Protein AF-A0A3M7NEJ7-F1 (afdb_monomer)

Sequence (719 aa):
MFTFKNAIIFSGIALLSKVSAHGIVTGIVAGGEFYEGYQPYFGSLEDPPVVAGWSIPDDTNWGYVSDYTSPDIICHTGATPADTYVNVTAGDTVELQWSDWPEGHKGPMIDYLARCSNDDCTTVDKTTLLFNKIDEKGLIDGSVEPGTWAADEMRLNNNSWTTTIPSSIAPGKYVLRHETIALHQALNIDGAQNYPQCINLEISGSGTDSLSSGTLGTSLYHNTDPGLFINIYETLTNYTIPGPALYSGASDNTQPSVSASSSSQATTASASQTSSTSGETTASGSSYTWPAWPSSSESTVAPTSQESTAPASSGVFPSYANSTVVVSATRPAGIGPKPTRSSGTHPYYHYSQSTEVAVPTSPLIEIAASSAPTSVSTDQSTSPVPVSFTSTVTGRIGKPTDPTELAQLVDNACYYQKQARSLIRHGGNWRLLGIQNSLYHRTIAMLFSKRSTRTRVSTEGAIVAMGGYPLFLGSSDIQLGVNESLYDTSKVISSMVAGIVARVGPHKDIADLAKDSDVPVINALCDTYHPMQIVADFATLSQTLGRRASQLHGLKIAWVGDANNVLFDMCIGARKLGIHISVATPVGYEIPQAIRDEISAAPGDGTLRETNEPLEAVKSADVIVTDTWVSMGQEDETQKRLKAFAGYQVTEEMAKRGGANQDWKFMHCLPRHKEEVADDVFYGERSLVFPEAENRLWSAMSVLDAFVANAGVIDDAKQ

Mean predicted aligned error: 19.68 Å

Radius of gyration: 33.69 Å; Cα contacts (8 Å, |Δi|>4): 1307; chains: 1; bounding box: 85×101×94 Å

Nearest PDB structures (foldseek):
  4a8p-assembly1_B  TM=9.237E-01  e=1.606E-27  Enterococcus faecalis
  3txx-assembly3_I  TM=9.174E-01  e=1.379E-26  Enterococcus faecalis
  3txx-assembly3_H  TM=9.104E-01  e=1.955E-26  Enterococcus faecalis
  3txx-assembly2_E  TM=8.800E-01  e=6.480E-27  Enterococcus faecalis
  1dxh-assembly1_A  TM=8.462E-01  e=1.330E-25  Pseudomonas aeruginosa

pLDDT: mean 76.72, std 28.03, range [20.98, 98.94]

Secondary structure (DSSP, 8-state):
--PPP----------------S--EEEEEETTEEEEPPPTTGGG-SS----SBPB-TT-SS---B--TTSTHHHHSTT-B--SS-EEEETT-EEEEEESPPPTT----EEEEEEEPGGG-STT--GGG-EEEEEEEE-EEE-SSTT-EEHHHHHHHTTTEEEEE--TTBPSEEEEEEEEEEE-TTTTSTT--EE--EEEEEEEESS--B---S-EEGGGS--TTSTTTS--TTS--S-----SSPBPTTPPP--PPP-----------------------------PPPPPP-----------------------------------------------------PPP------------------------------------------S-SS--SSS---HHHHHHHHHHHHHHHHHHHHHHHTT--S--TTTTTTTTT-EEEEEESS--HHHHHHHHHHHHHTT-EEEEEETTT--BTTTB-HHHHHHHHHTT-SEEEEE-SSHHHHHHHHHH-SS-EEEEE-SS--HHHHHHHHHHHHHHHT--GGG-TT-EEEEES---HHHHHHHHHHHHHT-EEEEE--TT-SPPHHHHHHHHHSSSS--EEEES-HHHHSTT-SEEE---SS-TT-GGGHHHHHHHTTT--B-HHHHHHHT--TT-EEE--S---SSSB-HHHHSSTTB-HHHHHHHHHHHHHHHHIIIIISTT-------

Foldseek 3Di:
DDDDDDDDDDPDPPPPPQPADFKDQQWKAWPNDIFGAEDQCQLVDPDRDQGQWWHQPPPPRNFFDLPLQDLCLQAHHPTAGGPDADEHEAFIKMKTAMDDGAPQQAWKKWKWKWAAPPLDRNHGDLQPTFIATQDIWFFPFLQAFLGDTPCNVCVLLVVMDMFHRQNQEDFGKIKMWIWTWGCLQLCDQSGITIHIIIGIHGYDHDHDDHCPHHHGSSQQFDSPFQQRNDDSGHRDPDHDHGGDDHDPRHDPDDTDDDDDPDDDDDDDDDDDDDDDDDDDDDDDDDDDDDDDDDDDDDDDDDDDDDDDDDDDDDDDDDDDDDDDDDDDDDDDDDDDDDDDDDDDDDDDDDDDDDDDDDDDDDDDDDDDDDDDDDDDDDDDDDDPDDDDDDDDQQAQAPADDALVLLLLLLQQLLVLVVQQVVQVVVVHHLQRPPQQQLCAAFEEEEEEADDDPLLCCLQCLLQVSSNHHYHYAYVVRDCDVNPDDLLRVLDVVLVPGLYYEYEEEDPVSQSSSSRNHPHYYYDCDYFAAHQLLLSLVLSLVCVVVVHRLLVCAPAEEFEQAAQTRVVLNNLLSCQSSNYEAEYADFVVRDHDPVSVVSSVPRDHNYYYHYDNDSLQRQAQHQEYEYEDNQDRVRVSCVVVSLVRSVPREDDPVSNVNSHYDPLHAYEYADDDDCSRYHPCRCVHPRYCHVSSSNSSNSSSNSVCCCCRSVVNNSDRSDD

Structure (mmCIF, N/CA/C/O backbone):
data_AF-A0A3M7NEJ7-F1
#
_entry.id   AF-A0A3M7NEJ7-F1
#
loop_
_atom_site.group_PDB
_atom_site.id
_atom_site.type_symbol
_atom_site.label_atom_id
_atom_site.label_alt_id
_atom_site.label_comp_id
_atom_site.label_asym_id
_atom_site.label_entity_id
_atom_site.label_seq_id
_atom_site.pdbx_PDB_ins_code
_atom_site.Cartn_x
_atom_site.Cartn_y
_atom_site.Cartn_z
_atom_site.occupancy
_atom_site.B_iso_or_equiv
_atom_site.auth_seq_id
_atom_site.auth_comp_id
_atom_site.auth_asym_id
_atom_site.auth_atom_id
_atom_site.pdbx_PDB_model_num
ATOM 1 N N . MET A 1 1 ? -31.867 47.074 3.246 1.00 31.22 1 MET A N 1
ATOM 2 C CA . MET A 1 1 ? -32.641 46.466 2.143 1.00 31.22 1 MET A CA 1
ATOM 3 C C . MET A 1 1 ? -31.645 46.123 1.044 1.00 31.22 1 MET A C 1
ATOM 5 O O . MET A 1 1 ? -30.933 47.021 0.635 1.00 31.22 1 MET A O 1
ATOM 9 N N . PHE A 1 2 ? -31.554 44.839 0.685 1.00 28.77 2 PHE A N 1
ATOM 10 C CA . PHE A 1 2 ? -30.692 44.206 -0.335 1.00 28.77 2 PHE A CA 1
ATOM 11 C C . PHE A 1 2 ? -29.168 44.451 -0.335 1.00 28.77 2 PHE A C 1
ATOM 13 O O . PHE A 1 2 ? -28.656 45.499 -0.712 1.00 28.77 2 PHE A O 1
ATOM 20 N N . THR A 1 3 ? -28.459 43.375 0.014 1.00 26.86 3 THR A N 1
ATOM 21 C CA . THR A 1 3 ? -27.008 43.174 -0.090 1.00 26.86 3 THR A CA 1
ATOM 22 C C . THR A 1 3 ? -26.676 42.500 -1.427 1.00 26.86 3 THR A C 1
ATOM 24 O O . THR A 1 3 ? -27.372 41.562 -1.818 1.00 26.86 3 THR A O 1
ATOM 27 N N . PHE A 1 4 ? -25.604 42.915 -2.107 1.00 27.72 4 PHE A N 1
ATOM 28 C CA . PHE A 1 4 ? -25.097 42.205 -3.289 1.00 27.72 4 PHE A CA 1
ATOM 29 C C . PHE A 1 4 ? -24.387 40.900 -2.891 1.00 27.72 4 PHE A C 1
ATOM 31 O O . PHE A 1 4 ? -23.563 40.889 -1.977 1.00 27.72 4 PHE A O 1
ATOM 38 N N . LYS A 1 5 ? -24.686 39.804 -3.600 1.00 29.08 5 LYS A N 1
ATOM 39 C CA . LYS A 1 5 ? -23.936 38.541 -3.527 1.00 29.08 5 LYS A CA 1
ATOM 40 C C . LYS A 1 5 ? -22.876 38.518 -4.630 1.00 29.08 5 LYS A C 1
ATOM 42 O O . LYS A 1 5 ? -23.243 38.546 -5.800 1.00 29.08 5 LYS A O 1
ATOM 47 N N . ASN A 1 6 ? -21.607 38.356 -4.265 1.00 27.73 6 ASN A N 1
ATOM 48 C CA . ASN A 1 6 ? -20.582 37.875 -5.192 1.00 27.73 6 ASN A CA 1
ATOM 49 C C . ASN A 1 6 ? -20.463 36.357 -5.028 1.00 27.73 6 ASN A C 1
ATOM 51 O O . ASN A 1 6 ? -20.088 35.882 -3.958 1.00 27.73 6 ASN A O 1
ATOM 55 N N . ALA A 1 7 ? -20.795 35.603 -6.075 1.00 26.89 7 ALA A N 1
ATOM 56 C CA . ALA A 1 7 ? -20.534 34.171 -6.134 1.00 26.89 7 ALA A CA 1
ATOM 57 C C . ALA A 1 7 ? -19.144 33.948 -6.743 1.00 26.89 7 ALA A C 1
ATOM 59 O O . ALA A 1 7 ? -18.919 34.278 -7.906 1.00 26.89 7 ALA A O 1
ATOM 60 N N . ILE A 1 8 ? -18.217 33.400 -5.958 1.00 29.34 8 ILE A N 1
ATOM 61 C CA . ILE A 1 8 ? -16.930 32.917 -6.464 1.00 29.34 8 ILE A CA 1
ATOM 62 C C . ILE A 1 8 ? -17.149 31.481 -6.937 1.00 29.34 8 ILE A C 1
ATOM 64 O O . ILE A 1 8 ? -17.453 30.602 -6.132 1.00 29.34 8 ILE A O 1
ATOM 68 N N . ILE A 1 9 ? -17.013 31.252 -8.242 1.00 27.09 9 ILE A N 1
ATOM 69 C CA . ILE A 1 9 ? -17.051 29.912 -8.828 1.00 27.09 9 ILE A CA 1
ATOM 70 C C . ILE A 1 9 ? -15.662 29.295 -8.645 1.00 27.09 9 ILE A C 1
ATOM 72 O O . ILE A 1 9 ? -14.734 29.606 -9.390 1.00 27.09 9 ILE A O 1
ATOM 76 N N . PHE A 1 10 ? -15.515 28.423 -7.648 1.00 29.28 10 PHE A N 1
ATOM 77 C CA . PHE A 1 10 ? -14.367 27.523 -7.574 1.00 29.28 10 PHE A CA 1
ATOM 78 C C . PHE A 1 10 ? -14.564 26.395 -8.588 1.00 29.28 10 PHE A C 1
ATOM 80 O O . PHE A 1 10 ? -15.416 25.528 -8.402 1.00 29.28 10 PHE A O 1
ATOM 87 N N . SER A 1 11 ? -13.764 26.402 -9.655 1.00 29.06 11 SER A N 1
ATOM 88 C CA . SER A 1 11 ? -13.635 25.240 -10.537 1.00 29.06 11 SER A CA 1
ATOM 89 C C . SER A 1 11 ? -12.806 24.184 -9.812 1.00 29.06 11 SER A C 1
ATOM 91 O O . SER A 1 11 ? -11.578 24.244 -9.805 1.00 29.06 11 SER A O 1
ATOM 93 N N . GLY A 1 12 ? -13.483 23.259 -9.132 1.00 26.50 12 GLY A N 1
ATOM 94 C CA . GLY A 1 12 ? -12.835 22.136 -8.468 1.00 26.50 12 GLY A CA 1
ATOM 95 C C . GLY A 1 12 ? -12.287 21.153 -9.496 1.00 26.50 12 GLY A C 1
ATOM 96 O O . GLY A 1 12 ? -13.045 20.356 -10.042 1.00 26.50 12 GLY A O 1
ATOM 97 N N . ILE A 1 13 ? -10.975 21.188 -9.735 1.00 32.19 13 ILE A N 1
ATOM 98 C CA . ILE A 1 13 ? -10.275 20.085 -10.398 1.00 32.19 13 ILE A CA 1
ATOM 99 C C . ILE A 1 13 ? -10.263 18.924 -9.405 1.00 32.19 13 ILE A C 1
ATOM 101 O O . ILE A 1 13 ? -9.451 18.880 -8.480 1.00 32.19 13 ILE A O 1
ATOM 105 N N . ALA A 1 14 ? -11.207 18.004 -9.571 1.00 28.41 14 ALA A N 1
ATOM 106 C CA . ALA A 1 14 ? -11.183 16.738 -8.865 1.00 28.41 14 ALA A CA 1
ATOM 107 C C . ALA A 1 14 ? -10.008 15.913 -9.404 1.00 28.41 14 ALA A C 1
ATOM 109 O O . ALA A 1 14 ? -10.102 15.338 -10.489 1.00 28.41 14 ALA A O 1
ATOM 110 N N . LEU A 1 15 ? -8.912 15.828 -8.641 1.00 31.83 15 LEU A N 1
ATOM 111 C CA . LEU A 1 15 ? -7.963 14.732 -8.818 1.00 31.83 15 LEU A CA 1
ATOM 112 C C . LEU A 1 15 ? -8.676 13.438 -8.422 1.00 31.83 15 LEU A C 1
ATOM 114 O O . LEU A 1 15 ? -8.680 13.033 -7.260 1.00 31.83 15 LEU A O 1
ATOM 118 N N . LEU A 1 16 ? -9.306 12.808 -9.410 1.00 27.56 16 LEU A N 1
ATOM 119 C CA . LEU A 1 16 ? -9.776 11.440 -9.307 1.00 27.56 16 LEU A CA 1
ATOM 120 C C . LEU A 1 16 ? -8.554 10.552 -9.090 1.00 27.56 16 LEU A C 1
ATOM 122 O O . LEU A 1 16 ? -7.776 10.312 -10.012 1.00 27.56 16 LEU A O 1
ATOM 126 N N . SER A 1 17 ? -8.399 10.055 -7.866 1.00 26.72 17 SER A N 1
ATOM 127 C CA . SER A 1 17 ? -7.515 8.932 -7.575 1.00 26.72 17 SER A CA 1
ATOM 128 C C . SER A 1 17 ? -8.067 7.698 -8.292 1.00 26.72 17 SER A C 1
ATOM 130 O O . SER A 1 17 ? -8.816 6.921 -7.701 1.00 26.72 17 SER A O 1
ATOM 132 N N . LYS A 1 18 ? -7.750 7.538 -9.586 1.00 30.23 18 LYS A N 1
ATOM 133 C CA . LYS A 1 18 ? -7.963 6.270 -10.284 1.00 30.23 18 LYS A CA 1
ATOM 134 C C . LYS A 1 18 ? -7.149 5.220 -9.529 1.00 30.23 18 LYS A C 1
ATOM 136 O O . LYS A 1 18 ? -5.923 5.275 -9.524 1.00 30.23 18 LYS A O 1
ATOM 141 N N . VAL A 1 19 ? -7.838 4.302 -8.857 1.00 36.78 19 VAL A N 1
ATOM 142 C CA . VAL A 1 19 ? -7.230 3.044 -8.425 1.00 36.78 19 VAL A CA 1
ATOM 143 C C . VAL A 1 19 ? -6.858 2.326 -9.718 1.00 36.78 19 VAL A C 1
ATOM 145 O O . VAL A 1 19 ? -7.748 2.031 -10.513 1.00 36.78 19 VAL A O 1
ATOM 148 N N . SER A 1 20 ? -5.559 2.155 -9.968 1.00 40.47 20 SER A N 1
ATOM 149 C CA . SER A 1 20 ? -5.083 1.476 -11.174 1.00 40.47 20 SER A CA 1
ATOM 150 C C . SER A 1 20 ? -5.543 0.029 -11.112 1.00 40.47 20 SER A C 1
ATOM 152 O O . SER A 1 20 ? -5.193 -0.686 -10.173 1.00 40.47 20 SER A O 1
ATOM 154 N N . ALA A 1 21 ? -6.324 -0.399 -12.094 1.00 44.56 21 ALA A N 1
ATOM 155 C CA . ALA A 1 21 ? -6.340 -1.804 -12.445 1.00 44.56 21 ALA A CA 1
ATOM 156 C C . ALA A 1 21 ? -5.099 -2.011 -13.328 1.00 44.56 21 ALA A C 1
ATOM 158 O O . ALA A 1 21 ? -4.931 -1.274 -14.278 1.00 44.56 21 ALA A O 1
ATOM 159 N N . HIS A 1 22 ? -4.204 -2.941 -13.009 1.00 72.19 22 HIS A N 1
ATOM 160 C CA . HIS A 1 22 ? -3.145 -3.389 -13.936 1.00 72.19 22 HIS A CA 1
ATOM 161 C C . HIS A 1 22 ? -2.183 -2.313 -14.496 1.00 72.19 22 HIS A C 1
ATOM 163 O O . HIS A 1 22 ? -2.160 -1.162 -14.047 1.00 72.19 22 HIS A O 1
ATOM 169 N N . GLY A 1 23 ? -1.307 -2.738 -15.416 1.00 79.62 23 GLY A N 1
ATOM 170 C CA . GLY A 1 23 ? -0.171 -1.948 -15.881 1.00 79.62 23 GLY A CA 1
ATOM 171 C C . GLY A 1 23 ? 0.040 -1.923 -17.394 1.00 79.62 23 GLY A C 1
ATOM 172 O O . GLY A 1 23 ? -0.496 -2.745 -18.131 1.00 79.62 23 GLY A O 1
ATOM 173 N N . ILE A 1 24 ? 0.850 -0.954 -17.823 1.00 90.12 24 ILE A N 1
ATOM 174 C CA . ILE A 1 24 ? 1.227 -0.661 -19.214 1.00 90.12 24 ILE A CA 1
ATOM 175 C C . ILE A 1 24 ? 2.738 -0.417 -19.310 1.00 90.12 24 ILE A C 1
ATOM 177 O O . ILE A 1 24 ? 3.378 -0.113 -18.301 1.00 90.12 24 ILE A O 1
ATOM 181 N N . VAL A 1 25 ? 3.295 -0.435 -20.524 1.00 93.94 25 VAL A N 1
ATOM 182 C CA . VAL A 1 25 ? 4.662 0.047 -20.782 1.00 93.94 25 VAL A CA 1
ATOM 183 C C . VAL A 1 25 ? 4.668 1.578 -20.774 1.00 93.94 25 VAL A C 1
ATOM 185 O O . VAL 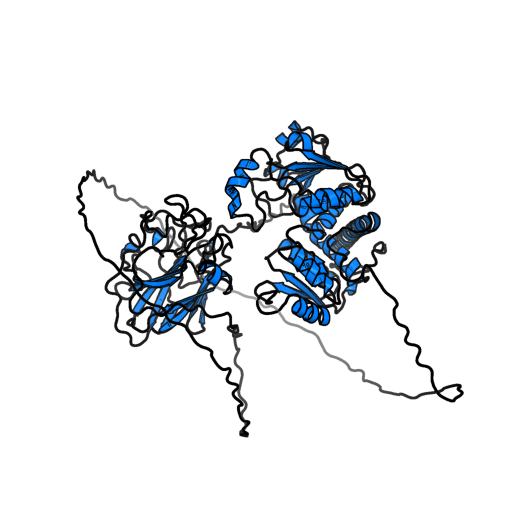A 1 25 ? 4.119 2.230 -21.659 1.00 93.94 25 VAL A O 1
ATOM 188 N N . THR A 1 26 ? 5.300 2.155 -19.756 1.00 91.00 26 THR A N 1
ATOM 189 C CA . THR A 1 26 ? 5.383 3.606 -19.526 1.00 91.00 26 THR A CA 1
ATOM 190 C C . THR A 1 26 ? 6.618 4.265 -20.133 1.00 91.00 26 THR A C 1
ATOM 192 O O . THR A 1 26 ? 6.599 5.469 -20.393 1.00 91.00 26 THR A O 1
ATOM 195 N N . GLY A 1 27 ? 7.670 3.492 -20.398 1.00 91.38 27 GLY A N 1
ATOM 196 C CA . GLY A 1 27 ? 8.913 3.970 -20.991 1.00 91.38 27 GLY A CA 1
ATOM 197 C C . GLY A 1 27 ? 9.666 2.860 -21.713 1.00 91.38 27 GLY A C 1
ATOM 198 O O . GLY A 1 27 ? 9.478 1.679 -21.427 1.00 91.38 27 GLY A O 1
ATOM 199 N N . ILE A 1 28 ? 10.511 3.254 -22.659 1.00 96.88 28 ILE A N 1
ATOM 200 C CA . ILE A 1 28 ? 11.391 2.375 -23.425 1.00 96.88 28 ILE A CA 1
ATOM 201 C C . ILE A 1 28 ? 12.805 2.953 -23.355 1.00 96.88 28 ILE A C 1
ATOM 203 O O . ILE A 1 28 ? 12.994 4.133 -23.641 1.00 96.88 28 ILE A O 1
ATOM 207 N N . VAL A 1 29 ? 13.802 2.143 -23.003 1.00 91.81 29 VAL A N 1
ATOM 208 C CA . VAL A 1 29 ? 15.217 2.533 -23.050 1.00 91.81 29 VAL A CA 1
ATOM 209 C C . VAL A 1 29 ? 15.943 1.693 -24.092 1.00 91.81 29 VAL A C 1
ATOM 211 O O . VAL A 1 29 ? 15.952 0.465 -24.029 1.00 91.81 29 VAL A O 1
ATOM 214 N N . ALA A 1 30 ? 16.569 2.362 -25.056 1.00 91.38 30 ALA A N 1
ATOM 215 C CA . ALA A 1 30 ? 17.328 1.731 -26.130 1.00 91.38 30 ALA A CA 1
ATOM 216 C C . ALA A 1 30 ? 18.518 2.613 -26.522 1.00 91.38 30 ALA A C 1
ATOM 218 O O . ALA A 1 30 ? 18.411 3.837 -26.533 1.00 91.38 30 ALA A O 1
ATOM 219 N N . GLY A 1 31 ? 19.684 2.013 -26.783 1.00 83.12 31 GLY A N 1
ATOM 220 C CA . GLY A 1 31 ? 20.908 2.764 -27.111 1.00 83.12 31 GLY A CA 1
ATOM 221 C C . GLY A 1 31 ? 21.399 3.733 -26.016 1.00 83.12 31 GLY A C 1
ATOM 222 O O . GLY A 1 31 ? 22.268 4.561 -26.280 1.00 83.12 31 GLY A O 1
ATOM 223 N N . GLY A 1 32 ? 20.853 3.648 -24.796 1.00 79.56 32 GLY A N 1
ATOM 224 C CA . GLY A 1 32 ? 21.075 4.612 -23.710 1.00 79.56 32 GLY A CA 1
ATOM 225 C C . GLY A 1 32 ? 20.153 5.841 -23.736 1.00 79.56 32 GLY A C 1
ATOM 226 O O . GLY A 1 32 ? 20.280 6.705 -22.871 1.00 79.56 32 GLY A O 1
ATOM 227 N N . GLU A 1 33 ? 19.219 5.924 -24.685 1.00 87.25 33 GLU A N 1
ATOM 228 C CA . GLU A 1 33 ? 18.191 6.965 -24.761 1.00 87.25 33 GLU A CA 1
ATOM 229 C C . GLU A 1 33 ? 16.857 6.469 -24.182 1.00 87.25 33 GLU A C 1
ATOM 231 O O . GLU A 1 33 ? 16.495 5.304 -24.347 1.00 87.25 33 GLU A O 1
ATOM 236 N N . PHE A 1 34 ? 16.118 7.364 -23.519 1.00 89.75 34 PHE A N 1
ATOM 237 C CA . PHE A 1 34 ? 14.769 7.104 -23.009 1.00 89.75 34 PHE A CA 1
ATOM 238 C C . PHE A 1 34 ? 13.712 7.662 -23.967 1.00 89.75 34 PHE A C 1
ATOM 240 O O . PHE A 1 34 ? 13.764 8.831 -24.355 1.00 89.75 34 PHE A O 1
ATOM 247 N N . TYR A 1 35 ? 12.717 6.837 -24.267 1.00 91.31 35 TYR A N 1
ATOM 248 C CA . TYR A 1 35 ? 11.552 7.135 -25.084 1.00 91.31 35 TYR A CA 1
ATOM 249 C C . TYR A 1 35 ? 10.302 6.956 -24.214 1.00 91.31 35 TYR A C 1
ATOM 251 O O . TYR A 1 35 ? 10.126 5.923 -23.569 1.00 91.31 35 TYR A O 1
ATOM 259 N N . GLU A 1 36 ? 9.423 7.956 -24.181 1.00 89.50 36 GLU A N 1
ATOM 260 C CA . GLU A 1 36 ? 8.177 7.880 -23.411 1.00 89.50 36 GLU A CA 1
ATOM 261 C C . GLU A 1 36 ? 7.202 6.883 -24.068 1.00 89.50 36 GLU A C 1
ATOM 263 O O . GLU A 1 36 ? 7.013 6.887 -25.288 1.00 89.50 36 GLU A O 1
ATOM 268 N N . GLY A 1 37 ? 6.607 5.997 -23.263 1.00 90.06 37 GLY A N 1
ATOM 269 C CA . GLY A 1 37 ? 5.534 5.096 -23.690 1.00 90.06 37 GLY A CA 1
ATOM 270 C C . GLY A 1 37 ? 4.186 5.820 -23.743 1.00 90.06 37 GLY A C 1
ATOM 271 O O . GLY A 1 37 ? 4.024 6.897 -23.167 1.00 90.06 37 GLY A O 1
ATOM 272 N N . TYR A 1 38 ? 3.189 5.243 -24.418 1.00 90.62 38 TYR A N 1
ATOM 273 C CA . TYR A 1 38 ? 1.865 5.864 -24.461 1.00 90.62 38 TYR A CA 1
ATOM 274 C C . TYR A 1 38 ? 1.197 5.849 -23.081 1.00 90.62 38 TYR A C 1
ATOM 276 O O . TYR A 1 38 ? 1.024 4.798 -22.472 1.00 90.62 38 TYR A O 1
ATOM 284 N N . GLN A 1 39 ? 0.755 7.017 -22.618 1.00 85.94 39 GLN A N 1
ATOM 285 C CA . GLN A 1 39 ? -0.005 7.162 -21.382 1.00 85.94 39 GLN A CA 1
ATOM 286 C C . GLN A 1 39 ? -1.498 7.355 -21.697 1.00 85.94 39 GLN A C 1
ATOM 288 O O . GLN A 1 39 ? -1.834 8.249 -22.477 1.00 85.94 39 GLN A O 1
ATOM 293 N N . PRO A 1 40 ? -2.434 6.636 -21.043 1.00 81.56 40 PRO A N 1
ATOM 294 C CA . PRO A 1 40 ? -3.873 6.777 -21.284 1.00 81.56 40 PRO A CA 1
ATOM 295 C C . PRO A 1 40 ? -4.430 8.203 -21.141 1.00 81.56 40 PRO A C 1
ATOM 297 O O . PRO A 1 40 ? -5.455 8.525 -21.738 1.00 81.56 40 PRO A O 1
ATOM 300 N N . TYR A 1 41 ? -3.768 9.088 -20.382 1.00 80.94 41 TYR A N 1
ATOM 301 C CA . TYR A 1 41 ? -4.186 10.490 -20.277 1.00 80.94 41 TYR A CA 1
ATOM 302 C C . TYR A 1 41 ? -3.842 11.339 -21.513 1.00 80.94 41 TYR A C 1
ATOM 304 O O . TYR A 1 41 ? -4.438 12.406 -21.673 1.00 80.94 41 TYR A O 1
ATOM 312 N N . PHE A 1 42 ? -2.954 10.891 -22.410 1.00 85.88 42 PHE A N 1
ATOM 313 C CA . PHE A 1 42 ? -2.605 11.622 -23.635 1.00 85.88 42 PHE A CA 1
ATOM 314 C C . PHE A 1 42 ? -3.816 11.847 -24.542 1.00 85.88 42 PHE A C 1
ATOM 316 O O . PHE A 1 42 ? -3.992 12.955 -25.038 1.00 85.88 42 PHE A O 1
ATOM 323 N N . GLY A 1 43 ? -4.727 10.873 -24.651 1.00 79.25 43 GLY A N 1
ATOM 324 C CA . GLY A 1 43 ? -5.990 11.028 -25.389 1.00 79.25 43 GLY A CA 1
ATOM 325 C C . GLY A 1 43 ? -6.936 12.120 -24.853 1.00 79.25 43 GLY A C 1
ATOM 326 O O . GLY A 1 43 ? -7.955 12.400 -25.479 1.00 79.25 43 GLY A O 1
ATOM 327 N N . SER A 1 44 ? -6.619 12.742 -23.709 1.00 80.31 44 SER A N 1
ATOM 328 C CA . SER A 1 44 ? -7.351 13.887 -23.142 1.00 80.31 44 SER A CA 1
ATOM 329 C C . SER A 1 44 ? -6.622 15.235 -23.264 1.00 80.31 44 SER A C 1
ATOM 331 O O . SER A 1 44 ? -7.165 16.257 -22.841 1.00 80.31 44 SER A O 1
ATOM 333 N N . LEU A 1 45 ? -5.409 15.256 -23.828 1.00 82.06 45 LEU A N 1
ATOM 334 C CA . LEU A 1 45 ? -4.634 16.475 -24.063 1.00 82.06 45 LEU A CA 1
ATOM 335 C C . LEU A 1 45 ? -5.044 17.140 -25.387 1.00 82.06 45 LEU A C 1
ATOM 337 O O . LEU A 1 45 ? -5.382 16.467 -26.355 1.00 82.06 45 LEU A O 1
ATOM 341 N N . GLU A 1 46 ? -4.986 18.474 -25.436 1.00 83.75 46 GLU A N 1
ATOM 342 C CA . GLU A 1 46 ? -5.216 19.246 -26.673 1.00 83.75 46 GLU A CA 1
ATOM 343 C C . GLU A 1 46 ? -4.053 19.094 -27.675 1.00 83.75 46 GLU A C 1
ATOM 345 O O . GLU A 1 46 ? -4.263 19.187 -28.882 1.00 83.75 46 GLU A O 1
ATOM 350 N N . ASP A 1 47 ? -2.848 18.828 -27.163 1.00 86.56 47 ASP A N 1
ATOM 351 C CA . ASP A 1 47 ? -1.602 18.618 -27.910 1.00 86.56 47 ASP A CA 1
ATOM 352 C C . ASP A 1 47 ? -0.791 17.511 -27.192 1.00 86.56 47 ASP A C 1
ATOM 354 O O . ASP A 1 47 ? -0.024 17.808 -26.268 1.00 86.56 47 ASP A O 1
ATOM 358 N N . PRO A 1 48 ? -1.060 16.217 -27.467 1.00 85.44 48 PRO A N 1
ATOM 359 C CA . PRO A 1 48 ? -0.369 15.102 -26.819 1.00 85.44 48 PRO A CA 1
ATOM 360 C C . PRO A 1 48 ? 1.078 14.945 -27.320 1.00 85.44 48 PRO A C 1
ATOM 362 O O . PRO A 1 48 ? 1.369 15.263 -28.474 1.00 85.44 48 PRO A O 1
ATOM 365 N N . PRO A 1 49 ? 2.000 14.418 -26.490 1.00 87.38 49 PRO A N 1
ATOM 366 C CA . PRO A 1 49 ? 3.363 14.145 -26.928 1.00 87.38 49 PRO A CA 1
ATOM 367 C C . PRO A 1 49 ? 3.394 13.036 -27.989 1.00 87.38 49 PRO A C 1
ATOM 369 O O . PRO A 1 49 ? 2.671 12.043 -27.905 1.00 87.38 49 PRO A O 1
ATOM 372 N N . VAL A 1 50 ? 4.279 13.198 -28.973 1.00 91.75 50 VAL A N 1
ATOM 373 C CA . VAL A 1 50 ? 4.546 12.186 -30.002 1.00 91.75 50 VAL A CA 1
ATOM 374 C C . VAL A 1 50 ? 5.441 11.099 -29.405 1.00 91.75 50 VAL A C 1
ATOM 376 O O . VAL A 1 50 ? 6.604 11.350 -29.095 1.00 91.75 50 VAL A O 1
ATOM 379 N N . VAL A 1 51 ? 4.890 9.895 -29.257 1.00 94.06 51 VAL A N 1
ATOM 380 C CA . VAL A 1 51 ? 5.527 8.733 -28.615 1.00 94.06 51 VAL A CA 1
ATOM 381 C C . VAL A 1 51 ? 5.616 7.541 -29.565 1.00 94.06 51 VAL A C 1
ATOM 383 O O . VAL A 1 51 ? 4.848 7.450 -30.519 1.00 94.06 51 VAL A O 1
ATOM 386 N N . ALA A 1 52 ? 6.569 6.635 -29.322 1.00 93.38 52 ALA A N 1
ATOM 387 C CA . ALA A 1 52 ? 6.777 5.433 -30.143 1.00 93.38 52 ALA A CA 1
ATOM 388 C C . ALA A 1 52 ? 5.906 4.235 -29.710 1.00 93.38 52 ALA A C 1
ATOM 390 O O . ALA A 1 52 ? 5.779 3.261 -30.455 1.00 93.38 52 ALA A O 1
ATOM 391 N N . GLY A 1 53 ? 5.313 4.300 -28.512 1.00 96.00 53 GLY A N 1
ATOM 392 C CA . GLY A 1 53 ? 4.292 3.358 -28.052 1.00 96.00 53 GLY A CA 1
ATOM 393 C C . GLY A 1 53 ? 2.936 3.644 -28.701 1.00 96.00 53 GLY A C 1
ATOM 394 O O . GLY A 1 53 ? 2.540 4.799 -28.845 1.00 96.00 53 GLY A O 1
ATOM 395 N N . TRP A 1 54 ? 2.233 2.590 -29.103 1.00 96.88 54 TRP A N 1
ATOM 396 C CA . TRP A 1 54 ? 0.921 2.662 -29.746 1.00 96.88 54 TRP A CA 1
ATOM 397 C C . TRP A 1 54 ? -0.141 3.221 -28.790 1.00 96.88 54 TRP A C 1
ATOM 399 O O . TRP A 1 54 ? -0.147 2.907 -27.600 1.00 96.88 54 TRP A O 1
ATOM 409 N N . SER A 1 55 ? -1.071 4.031 -29.303 1.00 93.69 55 SER A N 1
ATOM 410 C CA . SER A 1 55 ? -2.136 4.596 -28.467 1.00 93.69 55 SER A CA 1
ATOM 411 C C . SER A 1 55 ? -3.187 3.542 -28.138 1.00 93.69 55 SER A C 1
ATOM 413 O O . SER A 1 55 ? -3.604 2.840 -29.056 1.00 93.69 55 SER A O 1
ATOM 415 N N . ILE A 1 56 ? -3.715 3.520 -26.913 1.00 91.94 56 ILE A N 1
ATOM 416 C CA . ILE A 1 56 ? -4.788 2.601 -26.476 1.00 91.94 56 ILE A CA 1
ATOM 417 C C . ILE A 1 56 ? -6.046 3.373 -26.003 1.00 91.94 56 ILE A C 1
ATOM 419 O O . ILE A 1 56 ? -6.395 3.346 -24.826 1.00 91.94 56 ILE A O 1
ATOM 423 N N . PRO A 1 57 ? -6.720 4.141 -26.886 1.00 87.31 57 PRO A N 1
ATOM 424 C CA . PRO A 1 57 ? -7.717 5.148 -26.495 1.00 87.31 57 PRO A CA 1
ATOM 425 C C . PRO A 1 57 ? -8.974 4.570 -25.831 1.00 87.31 57 PRO A C 1
ATOM 427 O O . PRO A 1 57 ? -9.580 5.238 -24.993 1.00 87.31 57 PRO A O 1
ATOM 430 N N . ASP A 1 58 ? -9.348 3.337 -26.179 1.00 86.06 58 ASP A N 1
ATOM 431 C CA . ASP A 1 58 ? -10.515 2.662 -25.608 1.00 86.06 58 ASP A CA 1
ATOM 432 C C . ASP A 1 58 ? -10.212 2.016 -24.242 1.00 86.06 58 ASP A C 1
ATOM 434 O O . ASP A 1 58 ? -11.140 1.635 -23.519 1.00 86.06 58 ASP A O 1
ATOM 438 N N . ASP A 1 59 ? -8.936 1.956 -23.831 1.00 80.94 59 ASP A N 1
ATOM 439 C CA . ASP A 1 59 ? -8.554 1.500 -22.494 1.00 80.94 59 ASP A CA 1
ATOM 440 C C . ASP A 1 59 ? -8.789 2.579 -21.421 1.00 80.94 59 ASP A C 1
ATOM 442 O O . ASP A 1 59 ? -7.892 3.223 -20.871 1.00 80.94 59 ASP A O 1
ATOM 446 N N . THR A 1 60 ? -10.062 2.794 -21.110 1.00 70.12 60 THR A N 1
ATOM 447 C CA . THR A 1 60 ? -10.496 3.809 -20.139 1.00 70.12 60 THR A CA 1
ATOM 448 C C . THR A 1 60 ? -10.213 3.434 -18.676 1.00 70.12 60 THR A C 1
ATOM 450 O O . THR A 1 60 ? -10.177 4.323 -17.806 1.00 70.12 60 THR A O 1
ATOM 453 N N . ASN A 1 61 ? -9.998 2.141 -18.409 1.00 65.81 61 ASN A N 1
ATOM 454 C CA . ASN A 1 61 ? -9.969 1.535 -17.077 1.00 65.81 61 ASN A CA 1
ATOM 455 C C . ASN A 1 61 ? -8.688 0.750 -16.762 1.00 65.81 61 ASN A C 1
ATOM 457 O O . ASN A 1 61 ? -8.629 0.210 -15.661 1.00 65.81 61 ASN A O 1
ATOM 461 N N . TRP A 1 62 ? -7.684 0.748 -17.646 1.00 68.56 62 TRP A N 1
ATOM 462 C CA . TRP A 1 62 ? -6.442 -0.019 -17.488 1.00 68.56 62 TRP A CA 1
ATOM 463 C C . TRP A 1 62 ? -6.761 -1.535 -17.435 1.00 68.56 62 TRP A C 1
ATOM 465 O O . TRP A 1 62 ? -6.592 -2.251 -16.443 1.00 68.56 62 TRP A O 1
ATOM 475 N N . GLY A 1 63 ? -7.425 -1.985 -18.498 1.00 78.44 63 GLY A N 1
ATOM 476 C CA . GLY A 1 63 ? -8.008 -3.314 -18.641 1.00 78.44 63 GLY A CA 1
ATOM 477 C C . GLY A 1 63 ? -7.021 -4.373 -19.126 1.00 78.44 63 GLY A C 1
ATOM 478 O O . GLY A 1 63 ? -5.811 -4.233 -19.009 1.00 78.44 63 GLY A O 1
ATOM 479 N N . TYR A 1 64 ? -7.577 -5.445 -19.681 1.00 90.69 64 TYR A N 1
ATOM 480 C CA . TYR A 1 64 ? -6.851 -6.536 -20.326 1.00 90.69 64 TYR A CA 1
ATOM 481 C C . TYR A 1 64 ? -7.639 -7.031 -21.536 1.00 90.69 64 TYR A C 1
ATOM 483 O O . TYR A 1 64 ? -8.836 -6.756 -21.666 1.00 90.69 64 TYR A O 1
ATOM 491 N N . VAL A 1 65 ? -6.996 -7.827 -22.386 1.00 92.75 65 VAL A N 1
ATOM 492 C CA . VAL A 1 65 ? -7.670 -8.572 -23.455 1.00 92.75 65 VAL A CA 1
ATOM 493 C C . VAL A 1 65 ? -7.756 -10.046 -23.064 1.00 92.75 65 VAL A C 1
ATOM 495 O O . VAL A 1 65 ? -6.747 -10.641 -22.700 1.00 92.75 65 VAL A O 1
ATOM 498 N N . SER A 1 66 ? -8.941 -10.653 -23.145 1.00 90.62 66 SER A N 1
ATOM 499 C CA . SER A 1 66 ? -9.136 -12.112 -23.019 1.00 90.62 66 SER A CA 1
ATOM 500 C C . SER A 1 66 ? -9.892 -12.737 -24.201 1.00 90.62 66 SER A C 1
ATOM 502 O O . SER A 1 66 ? -9.936 -13.956 -24.326 1.00 90.62 66 SER A O 1
ATOM 504 N N . ASP A 1 67 ? -10.439 -11.926 -25.116 1.00 90.88 67 ASP A N 1
ATOM 505 C CA . ASP A 1 67 ? -10.967 -12.410 -26.395 1.00 90.88 67 ASP A CA 1
ATOM 506 C C . ASP A 1 67 ? -9.828 -12.555 -27.413 1.00 90.88 67 ASP A C 1
ATOM 508 O O . ASP A 1 67 ? -9.434 -11.600 -28.088 1.00 90.88 67 ASP A O 1
ATOM 512 N N . TYR A 1 68 ? -9.321 -13.779 -27.537 1.00 90.69 68 TYR A N 1
ATOM 513 C CA . TYR A 1 68 ? -8.271 -14.154 -28.487 1.00 90.69 68 TYR A CA 1
ATOM 514 C C . TYR A 1 68 ? -8.679 -14.019 -29.965 1.00 90.69 68 TYR A C 1
ATOM 516 O O . TYR A 1 68 ? -7.815 -14.031 -30.839 1.00 90.69 68 TYR A O 1
ATOM 524 N N . THR A 1 69 ? -9.975 -13.874 -30.264 1.00 87.94 69 THR A N 1
ATOM 525 C CA . THR A 1 69 ? -10.475 -13.664 -31.633 1.00 87.94 69 THR A CA 1
ATOM 526 C C . THR A 1 69 ? -10.559 -12.185 -32.019 1.00 87.94 69 THR A C 1
ATOM 528 O O . THR A 1 69 ? -10.610 -11.865 -33.211 1.00 87.94 69 THR A O 1
ATOM 531 N N . SER A 1 70 ? -10.530 -11.272 -31.039 1.00 94.06 70 SER A N 1
ATOM 532 C CA . SER A 1 70 ? -10.550 -9.828 -31.278 1.00 94.06 70 SER A CA 1
ATOM 533 C C . SER A 1 70 ? -9.206 -9.320 -31.828 1.00 94.06 70 SER A C 1
ATOM 535 O O . SER A 1 70 ? -8.154 -9.672 -31.292 1.00 94.06 70 SER A O 1
ATOM 537 N N . PRO A 1 71 ? -9.195 -8.391 -32.809 1.00 95.31 71 PRO A N 1
ATOM 538 C CA . PRO A 1 71 ? -8.002 -7.629 -33.201 1.00 95.31 71 PRO A CA 1
ATOM 539 C C . PRO A 1 71 ? -7.316 -6.849 -32.064 1.00 95.31 71 PRO A C 1
ATOM 541 O O . PRO A 1 71 ? -6.217 -6.323 -32.255 1.00 95.31 71 PRO A O 1
ATOM 544 N N . ASP A 1 72 ? -7.937 -6.737 -30.892 1.00 95.69 72 ASP A N 1
ATOM 545 C CA . ASP A 1 72 ? -7.335 -6.104 -29.719 1.00 95.69 72 ASP A CA 1
ATOM 546 C C . ASP A 1 72 ? -6.231 -6.955 -29.077 1.00 95.69 72 ASP A C 1
ATOM 548 O O . ASP A 1 72 ? -5.304 -6.390 -28.499 1.00 95.69 72 ASP A O 1
ATOM 552 N N . ILE A 1 73 ? -6.224 -8.284 -29.269 1.00 96.00 73 ILE A N 1
ATOM 553 C CA . ILE A 1 73 ? -5.147 -9.167 -28.770 1.00 96.00 73 ILE A CA 1
ATOM 554 C C . ILE A 1 73 ? -3.770 -8.815 -29.363 1.00 96.00 73 ILE A C 1
ATOM 556 O O . ILE A 1 73 ? -2.724 -9.192 -28.834 1.00 96.00 73 ILE A O 1
ATOM 560 N N . ILE A 1 74 ? -3.761 -8.064 -30.468 1.00 97.44 74 ILE A N 1
ATOM 561 C CA . ILE A 1 74 ? -2.550 -7.685 -31.189 1.00 97.44 74 ILE A CA 1
ATOM 562 C C . ILE A 1 74 ? -1.777 -6.585 -30.449 1.00 97.44 74 ILE A C 1
ATOM 564 O O . ILE A 1 74 ? -0.583 -6.746 -30.241 1.00 97.44 74 ILE A O 1
ATOM 568 N N . CYS A 1 75 ? -2.437 -5.495 -30.045 1.00 96.25 75 CYS A N 1
ATOM 569 C CA . CYS A 1 75 ? -1.778 -4.289 -29.507 1.00 96.25 75 CYS A CA 1
ATOM 570 C C . CYS A 1 75 ? -2.594 -3.564 -28.415 1.00 96.25 75 CYS A C 1
ATOM 572 O O . CYS A 1 75 ? -2.368 -2.380 -28.192 1.00 96.25 75 CYS A O 1
ATOM 574 N N . HIS A 1 76 ? -3.548 -4.252 -27.778 1.00 95.44 76 HIS A N 1
ATOM 575 C CA . HIS A 1 76 ? -4.590 -3.746 -26.871 1.00 95.44 76 HIS A CA 1
ATOM 576 C C . HIS A 1 76 ? -5.850 -3.171 -27.545 1.00 95.44 76 HIS A C 1
ATOM 578 O O . HIS A 1 76 ? -5.940 -2.988 -28.768 1.00 95.44 76 HIS A O 1
ATOM 584 N N . THR A 1 77 ? -6.836 -2.906 -26.683 1.00 92.06 77 THR A N 1
ATOM 585 C CA . THR A 1 77 ? -8.172 -2.364 -26.966 1.00 92.06 77 THR A CA 1
ATOM 586 C C . THR A 1 77 ? -8.132 -1.034 -27.708 1.00 92.06 77 THR A C 1
ATOM 588 O O . THR A 1 77 ? -7.612 -0.039 -27.195 1.00 92.06 77 THR A O 1
ATOM 591 N N . GLY A 1 78 ? -8.700 -1.013 -28.915 1.00 92.19 78 GLY A N 1
ATOM 592 C CA . GLY A 1 78 ? -8.793 0.199 -29.737 1.00 92.19 78 GLY A CA 1
ATOM 593 C C . GLY A 1 78 ? -7.453 0.677 -30.301 1.00 92.19 78 GLY A C 1
ATOM 594 O O . GLY A 1 78 ? -7.365 1.796 -30.803 1.00 92.19 78 GLY A O 1
ATOM 595 N N . ALA A 1 79 ? -6.395 -0.137 -30.194 1.00 94.75 79 ALA A N 1
ATOM 596 C CA . ALA A 1 79 ? -5.041 0.367 -30.367 1.00 94.75 79 ALA A CA 1
ATOM 597 C C . ALA A 1 79 ? -4.728 0.874 -31.780 1.00 94.75 79 ALA A C 1
ATOM 599 O O . ALA A 1 79 ? -5.035 0.180 -32.758 1.00 94.75 79 ALA A O 1
ATOM 600 N N . THR A 1 80 ? -4.066 2.035 -31.863 1.00 94.94 80 THR A N 1
ATOM 601 C CA . THR A 1 80 ? -3.655 2.690 -33.119 1.00 94.94 80 THR A CA 1
ATOM 602 C C . THR A 1 80 ? -2.131 2.846 -33.210 1.00 94.94 80 THR A C 1
ATOM 604 O O . THR A 1 80 ? -1.488 2.968 -32.160 1.00 94.94 80 THR A O 1
ATOM 607 N N . PRO A 1 81 ? -1.542 2.821 -34.423 1.00 96.94 81 PRO A N 1
ATOM 608 C CA . PRO A 1 81 ? -0.099 2.934 -34.586 1.00 96.94 81 PRO A CA 1
ATOM 609 C C . PRO A 1 81 ? 0.492 4.238 -34.050 1.00 96.94 81 PRO A C 1
ATOM 611 O O . PRO A 1 81 ? -0.154 5.281 -34.047 1.00 96.94 81 PRO A O 1
ATOM 614 N N . ALA A 1 82 ? 1.748 4.163 -33.616 1.00 94.94 82 ALA A N 1
ATOM 615 C CA . ALA A 1 82 ? 2.515 5.314 -33.156 1.00 94.94 82 ALA A CA 1
ATOM 616 C C . ALA A 1 82 ? 3.044 6.182 -34.317 1.00 94.94 82 ALA A C 1
ATOM 618 O O . ALA A 1 82 ? 3.360 5.666 -35.390 1.00 94.94 82 ALA A O 1
ATOM 619 N N . ASP A 1 83 ? 3.219 7.484 -34.072 1.00 91.56 83 ASP A N 1
ATOM 620 C CA . ASP A 1 83 ? 3.674 8.475 -35.067 1.00 91.56 83 ASP A CA 1
ATOM 621 C C . ASP A 1 83 ? 5.211 8.599 -35.183 1.00 91.56 83 ASP A C 1
ATOM 623 O O . ASP A 1 83 ? 5.722 9.284 -36.072 1.00 91.56 83 ASP A O 1
ATOM 627 N N . THR A 1 84 ? 5.974 7.957 -34.292 1.00 95.69 84 THR A N 1
ATOM 628 C CA . THR A 1 84 ? 7.450 7.957 -34.299 1.00 95.69 84 THR A CA 1
ATOM 629 C C . THR A 1 84 ? 8.016 6.566 -33.981 1.00 95.69 84 THR A C 1
ATOM 631 O O . THR A 1 84 ? 7.259 5.604 -33.853 1.00 95.69 84 THR A O 1
ATOM 634 N N . TYR A 1 85 ? 9.343 6.450 -33.897 1.00 98.06 85 TYR A N 1
ATOM 635 C CA . TYR A 1 85 ? 10.100 5.202 -33.781 1.00 98.06 85 TYR A CA 1
ATOM 636 C C . TYR A 1 85 ? 11.146 5.277 -32.660 1.00 98.06 85 TYR A C 1
ATOM 638 O O . TYR A 1 85 ? 11.725 6.336 -32.415 1.00 98.06 85 TYR A O 1
ATOM 646 N N . VAL A 1 86 ? 11.423 4.138 -32.023 1.00 97.81 86 VAL A N 1
ATOM 647 C CA . VAL A 1 86 ? 12.638 3.919 -31.222 1.00 97.81 86 VAL A CA 1
ATOM 648 C C . VAL A 1 86 ? 13.744 3.429 -32.156 1.00 97.81 86 VAL A C 1
ATOM 650 O O . VAL A 1 86 ? 13.549 2.455 -32.887 1.00 97.81 86 VAL A O 1
ATOM 653 N N . ASN A 1 87 ? 14.903 4.088 -32.141 1.00 97.38 87 ASN A N 1
ATOM 654 C CA . ASN A 1 87 ? 16.040 3.704 -32.978 1.00 97.38 87 ASN A CA 1
ATOM 655 C C . ASN A 1 87 ? 16.871 2.616 -32.290 1.00 97.38 87 ASN A C 1
ATOM 657 O O . ASN A 1 87 ? 17.296 2.792 -31.150 1.00 97.38 87 ASN A O 1
ATOM 661 N N . VAL A 1 88 ? 17.134 1.509 -32.989 1.00 97.00 88 VAL A N 1
ATOM 662 C CA . VAL A 1 88 ? 17.907 0.370 -32.458 1.00 97.00 88 VAL A CA 1
ATOM 663 C C . VAL A 1 88 ? 18.843 -0.216 -33.516 1.00 97.00 88 VAL A C 1
ATOM 665 O O . VAL A 1 88 ? 18.600 -0.099 -34.721 1.00 97.00 88 VAL A O 1
ATOM 668 N N . THR A 1 89 ? 19.904 -0.899 -33.099 1.00 97.44 89 THR A N 1
ATOM 669 C CA . THR A 1 89 ? 20.703 -1.770 -33.976 1.00 97.44 89 THR A CA 1
ATOM 670 C C . THR A 1 89 ? 20.279 -3.222 -33.775 1.00 97.44 89 THR A C 1
ATOM 672 O O . THR A 1 89 ? 19.973 -3.646 -32.663 1.00 97.44 89 THR A O 1
ATOM 675 N N . ALA A 1 90 ? 20.285 -4.030 -34.834 1.00 96.88 90 ALA A N 1
ATOM 676 C CA . ALA A 1 90 ? 20.151 -5.476 -34.707 1.00 96.88 90 ALA A CA 1
ATOM 677 C C . ALA A 1 90 ? 21.302 -6.030 -33.842 1.00 96.88 90 ALA A C 1
ATOM 679 O O . ALA A 1 90 ? 22.474 -5.900 -34.202 1.00 96.88 90 ALA A O 1
ATOM 680 N N . GLY A 1 91 ? 20.960 -6.660 -32.717 1.00 94.31 91 GLY A N 1
ATOM 681 C CA . GLY A 1 91 ? 21.881 -7.084 -31.658 1.00 94.31 91 GLY A CA 1
ATOM 682 C C . GLY A 1 91 ? 21.835 -6.227 -30.385 1.00 94.31 91 GLY A C 1
ATOM 683 O O . GLY A 1 91 ? 22.381 -6.662 -29.373 1.00 94.31 91 GLY A O 1
ATOM 684 N N . ASP A 1 92 ? 21.189 -5.056 -30.410 1.00 93.94 92 ASP A N 1
ATOM 685 C CA . ASP A 1 92 ? 21.004 -4.212 -29.224 1.00 93.94 92 ASP A CA 1
ATOM 686 C C . ASP A 1 92 ? 19.861 -4.727 -28.330 1.00 93.94 92 ASP A C 1
ATOM 688 O O . ASP A 1 92 ? 18.916 -5.384 -28.778 1.00 93.94 92 ASP A O 1
ATOM 692 N N . THR A 1 93 ? 19.929 -4.364 -27.050 1.00 94.62 93 THR A N 1
ATOM 693 C CA . THR A 1 93 ? 18.863 -4.570 -26.065 1.00 94.62 93 THR A CA 1
ATOM 694 C C . THR A 1 93 ? 17.880 -3.401 -26.032 1.00 94.62 93 THR A C 1
ATOM 696 O O . THR A 1 93 ? 18.293 -2.239 -26.091 1.00 94.62 93 THR A O 1
ATOM 699 N N . VAL A 1 94 ? 16.600 -3.709 -25.829 1.00 95.69 94 VAL A N 1
ATOM 700 C CA . VAL A 1 94 ? 15.519 -2.757 -25.553 1.00 95.69 94 VAL A CA 1
ATOM 701 C C . VAL A 1 94 ? 14.941 -3.082 -24.178 1.00 95.69 94 VAL A C 1
ATOM 703 O O . VAL A 1 94 ? 14.426 -4.176 -23.965 1.00 95.69 94 VAL A O 1
ATOM 706 N N . GLU A 1 95 ? 15.035 -2.143 -23.241 1.00 96.19 95 GLU A N 1
ATOM 707 C CA . GLU A 1 95 ? 14.405 -2.235 -21.922 1.00 96.19 95 GLU A CA 1
ATOM 708 C C . GLU A 1 95 ? 13.015 -1.586 -21.972 1.00 96.19 95 GLU A C 1
ATOM 710 O O . GLU A 1 95 ? 12.865 -0.452 -22.426 1.00 96.19 95 GLU A O 1
ATOM 715 N N . LEU A 1 96 ? 11.997 -2.298 -21.499 1.00 97.06 96 LEU A N 1
ATOM 716 C CA . LEU A 1 96 ? 10.600 -1.878 -21.467 1.00 97.06 96 LEU A CA 1
ATOM 717 C C . LEU A 1 96 ? 10.152 -1.730 -20.014 1.00 97.06 96 LEU A C 1
ATOM 719 O O . LEU A 1 96 ? 10.161 -2.690 -19.246 1.00 97.06 96 LEU A O 1
ATOM 723 N N . GLN A 1 97 ? 9.782 -0.507 -19.639 1.00 93.81 97 GLN A N 1
ATOM 724 C CA . GLN A 1 97 ? 9.540 -0.102 -18.256 1.00 93.81 97 GLN A CA 1
ATOM 725 C C . GLN A 1 97 ? 8.041 -0.046 -17.970 1.00 93.81 97 GLN A C 1
ATOM 727 O O . GLN A 1 97 ? 7.334 0.852 -18.443 1.00 93.81 97 GLN A O 1
ATOM 732 N N . TRP A 1 98 ? 7.544 -0.993 -17.185 1.00 93.12 98 TRP A N 1
ATOM 733 C CA . TRP A 1 98 ? 6.141 -1.073 -16.803 1.00 93.12 98 TRP A CA 1
ATOM 734 C C . TRP A 1 98 ? 5.790 -0.113 -15.663 1.00 93.12 98 TRP A C 1
ATOM 736 O O . TRP A 1 98 ? 6.589 0.177 -14.769 1.00 93.12 98 TRP A O 1
ATOM 746 N N . SER A 1 99 ? 4.534 0.331 -15.644 1.00 87.31 99 SER A N 1
ATOM 747 C CA . SER A 1 99 ? 3.901 0.787 -14.404 1.00 87.31 99 SER A CA 1
ATOM 748 C C . SER A 1 99 ? 3.800 -0.365 -13.388 1.00 87.31 99 SER A C 1
ATOM 750 O O . SER A 1 99 ? 3.988 -1.526 -13.737 1.00 87.31 99 SER A O 1
ATOM 752 N N . ASP A 1 100 ? 3.450 -0.061 -12.135 1.00 80.81 100 ASP A N 1
ATOM 753 C CA . ASP A 1 100 ? 3.373 -1.052 -11.049 1.00 80.81 100 ASP A CA 1
ATOM 754 C C . ASP A 1 100 ? 2.610 -2.337 -11.435 1.00 80.81 100 ASP A C 1
ATOM 756 O O . ASP A 1 100 ? 1.423 -2.291 -11.767 1.00 80.81 100 ASP A O 1
ATOM 760 N N . TRP A 1 101 ? 3.293 -3.484 -11.343 1.00 85.81 101 TRP A N 1
ATOM 761 C CA . TRP A 1 101 ? 2.726 -4.804 -11.624 1.00 85.81 101 TRP A CA 1
ATOM 762 C C . TRP A 1 101 ? 2.335 -5.547 -10.328 1.00 85.81 101 TRP A C 1
ATOM 764 O O . TRP A 1 101 ? 3.158 -5.611 -9.405 1.00 85.81 101 TRP A O 1
ATOM 774 N N . PRO A 1 102 ? 1.113 -6.110 -10.203 1.00 83.50 102 PRO A N 1
ATOM 775 C CA . PRO A 1 102 ? 0.689 -6.792 -8.977 1.00 83.50 102 PRO A CA 1
ATOM 776 C C . PRO A 1 102 ? 1.463 -8.090 -8.695 1.00 83.50 102 PRO A C 1
ATOM 778 O O . PRO A 1 102 ? 1.727 -8.885 -9.591 1.00 83.50 102 PRO A O 1
ATOM 781 N N . GLU A 1 103 ? 1.757 -8.357 -7.420 1.00 81.12 103 GLU A N 1
ATOM 782 C CA . GLU A 1 103 ? 2.525 -9.536 -6.976 1.00 81.12 103 GLU A CA 1
ATOM 783 C C . GLU A 1 103 ? 1.828 -10.880 -7.279 1.00 81.12 103 GLU A C 1
ATOM 785 O O . GLU A 1 103 ? 2.504 -11.865 -7.588 1.00 81.12 103 GLU A O 1
ATOM 790 N N . GLY A 1 104 ? 0.490 -10.907 -7.233 1.00 82.56 104 GLY A N 1
ATOM 791 C CA . GLY A 1 104 ? -0.340 -12.070 -7.582 1.00 82.56 104 GLY A CA 1
ATOM 792 C C . GLY A 1 104 ? -0.556 -12.269 -9.089 1.00 82.56 104 GLY A C 1
ATOM 793 O O . GLY A 1 104 ? -0.981 -13.342 -9.514 1.00 82.56 104 GLY A O 1
ATOM 794 N N . HIS A 1 105 ? -0.214 -11.288 -9.935 1.00 91.88 105 HIS A N 1
ATOM 795 C CA . HIS A 1 105 ? -0.375 -11.381 -11.394 1.00 91.88 105 HIS A CA 1
ATOM 796 C C . HIS A 1 105 ? 0.795 -12.148 -12.026 1.00 91.88 105 HIS A C 1
ATOM 798 O O . HIS A 1 105 ? 1.551 -11.631 -12.848 1.00 91.88 105 HIS A O 1
ATOM 804 N N . LYS A 1 106 ? 0.939 -13.412 -11.614 1.00 95.50 106 LYS A N 1
ATOM 805 C CA . LYS A 1 106 ? 1.911 -14.375 -12.141 1.00 95.50 106 LYS A CA 1
ATOM 806 C C . LYS A 1 106 ? 1.677 -14.627 -13.627 1.00 95.50 106 LYS A C 1
ATOM 808 O O . LYS A 1 106 ? 0.526 -14.754 -14.047 1.00 95.50 106 LYS A O 1
ATOM 813 N N . GLY A 1 107 ? 2.750 -14.741 -14.404 1.00 96.94 107 GLY A N 1
ATOM 814 C CA . GLY A 1 107 ? 2.644 -14.909 -15.849 1.00 96.94 107 GLY A CA 1
ATOM 815 C C . GLY A 1 107 ? 3.984 -14.986 -16.578 1.00 96.94 107 GLY A C 1
ATOM 816 O O . GLY A 1 107 ? 5.017 -14.609 -16.014 1.00 96.94 107 GLY A O 1
ATOM 817 N N . PRO A 1 108 ? 3.986 -15.470 -17.834 1.00 97.75 108 PRO A N 1
ATOM 818 C CA . PRO A 1 108 ? 5.121 -15.314 -18.727 1.00 97.75 108 PRO A CA 1
ATOM 819 C C . PRO A 1 108 ? 5.332 -13.848 -19.126 1.00 97.75 108 PRO A C 1
ATOM 821 O O . PRO A 1 108 ? 4.417 -13.025 -19.045 1.00 97.75 108 PRO A O 1
ATOM 824 N N . MET A 1 109 ? 6.527 -13.564 -19.629 1.00 97.62 109 MET A N 1
ATOM 825 C CA . MET A 1 109 ? 6.864 -12.364 -20.396 1.00 97.62 109 MET A CA 1
ATOM 826 C C . MET A 1 109 ? 7.218 -12.820 -21.814 1.00 97.62 109 MET A C 1
ATOM 828 O O . MET A 1 109 ? 7.925 -13.823 -21.967 1.00 97.62 109 MET A O 1
ATOM 832 N N . ILE A 1 110 ? 6.684 -12.156 -22.840 1.00 98.00 110 ILE A N 1
ATOM 833 C CA . ILE A 1 110 ? 6.825 -12.600 -24.234 1.00 98.00 110 ILE A CA 1
ATOM 834 C C . ILE A 1 110 ? 6.986 -11.389 -25.160 1.00 98.00 110 ILE A C 1
ATOM 836 O O . ILE A 1 110 ? 6.190 -10.449 -25.102 1.00 98.00 110 ILE A O 1
ATOM 840 N N . ASP A 1 111 ? 7.976 -11.445 -26.053 1.00 98.25 111 ASP A N 1
ATOM 841 C CA . ASP A 1 111 ? 8.231 -10.416 -27.063 1.00 98.25 111 ASP A CA 1
ATOM 842 C C . ASP A 1 111 ? 8.121 -10.977 -28.477 1.00 98.25 111 ASP A C 1
ATOM 844 O O . ASP A 1 111 ? 8.636 -12.049 -28.810 1.00 98.25 111 ASP A O 1
ATOM 848 N N . TYR A 1 112 ? 7.488 -10.200 -29.348 1.00 98.62 112 TYR A N 1
ATOM 849 C CA . TYR A 1 112 ? 7.304 -10.522 -30.752 1.00 98.62 112 TYR A CA 1
ATOM 850 C C . TYR A 1 112 ? 7.745 -9.369 -31.644 1.00 98.62 112 TYR A C 1
ATOM 852 O O . TYR A 1 112 ? 7.440 -8.212 -31.371 1.00 98.62 112 TYR A O 1
ATOM 860 N N . LEU A 1 113 ? 8.365 -9.692 -32.776 1.00 98.44 113 LEU A N 1
ATOM 861 C CA . LEU A 1 113 ? 8.747 -8.723 -33.796 1.00 98.44 113 LEU A CA 1
ATOM 862 C C . LEU A 1 113 ? 8.004 -9.010 -35.107 1.00 98.44 113 LEU A C 1
ATOM 864 O O . LEU A 1 113 ? 7.965 -10.152 -35.573 1.00 98.44 113 LEU A O 1
ATOM 868 N N . ALA A 1 114 ? 7.419 -7.974 -35.706 1.00 98.38 114 ALA A N 1
ATOM 869 C CA . ALA A 1 114 ? 6.758 -8.035 -37.010 1.00 98.38 114 ALA A CA 1
ATOM 870 C C . ALA A 1 114 ? 7.275 -6.922 -37.924 1.00 98.38 114 ALA A C 1
ATOM 872 O O . ALA A 1 114 ? 7.355 -5.767 -37.506 1.00 98.38 114 ALA A O 1
ATOM 873 N N . ARG A 1 115 ? 7.612 -7.238 -39.181 1.00 98.00 115 ARG A N 1
ATOM 874 C CA . ARG A 1 115 ? 8.042 -6.215 -40.146 1.00 98.00 115 ARG A CA 1
ATOM 875 C C . ARG A 1 115 ? 6.846 -5.433 -40.683 1.00 98.00 115 ARG A C 1
ATOM 877 O O . ARG A 1 115 ? 5.841 -6.022 -41.079 1.00 98.00 115 ARG A O 1
ATOM 884 N N . CYS A 1 116 ? 6.973 -4.113 -40.751 1.00 96.94 116 CYS A N 1
ATOM 885 C CA . CYS A 1 116 ? 5.935 -3.252 -41.300 1.00 96.94 116 CYS A CA 1
ATOM 886 C C . CYS A 1 116 ? 5.936 -3.288 -42.833 1.00 96.94 116 CYS A C 1
ATOM 888 O O . CYS A 1 116 ? 6.978 -3.182 -43.490 1.00 96.94 116 CYS A O 1
ATOM 890 N N . SER A 1 117 ? 4.745 -3.423 -43.419 1.00 88.38 117 SER A N 1
ATOM 891 C CA . SER A 1 117 ? 4.571 -3.354 -44.872 1.00 88.38 117 SER A CA 1
ATOM 892 C C . SER A 1 117 ? 5.009 -1.987 -45.402 1.00 88.38 117 SER A C 1
ATOM 894 O O . SER A 1 117 ? 4.754 -0.963 -44.781 1.00 88.38 117 SER A O 1
ATOM 896 N N . ASN A 1 118 ? 5.657 -1.964 -46.570 1.00 87.88 118 ASN A N 1
ATOM 897 C CA . ASN A 1 118 ? 6.194 -0.748 -47.204 1.00 87.88 118 ASN A CA 1
ATOM 898 C C . ASN A 1 118 ? 7.223 0.046 -46.366 1.00 87.88 118 ASN A C 1
ATOM 900 O O . ASN A 1 118 ? 7.532 1.179 -46.728 1.00 87.88 118 ASN A O 1
ATOM 904 N N . ASP A 1 119 ? 7.779 -0.544 -45.300 1.00 92.06 119 ASP A N 1
ATOM 905 C CA . ASP A 1 119 ? 8.751 0.100 -44.400 1.00 92.06 119 ASP A CA 1
ATOM 906 C C . ASP A 1 119 ? 8.187 1.341 -43.665 1.00 92.06 119 ASP A C 1
ATOM 908 O O . ASP A 1 119 ? 8.907 2.291 -43.346 1.00 92.06 119 ASP A O 1
ATOM 912 N N . ASP A 1 120 ? 6.880 1.330 -43.379 1.00 96.00 120 ASP A N 1
ATOM 913 C CA . ASP A 1 120 ? 6.191 2.310 -42.533 1.00 96.00 120 ASP A CA 1
ATOM 914 C C . ASP A 1 120 ? 5.252 1.618 -41.536 1.00 96.00 120 ASP A C 1
ATOM 916 O O . ASP A 1 120 ? 4.344 0.882 -41.920 1.00 96.00 120 ASP A O 1
ATOM 920 N N . CYS A 1 121 ? 5.470 1.876 -40.248 1.00 97.00 121 CYS A N 1
ATOM 921 C CA . CYS A 1 121 ? 4.611 1.419 -39.162 1.00 97.00 121 CYS A CA 1
ATOM 922 C C . CYS A 1 121 ? 3.560 2.462 -38.754 1.00 97.00 121 CYS A C 1
ATOM 924 O O . CYS A 1 121 ? 2.573 2.081 -38.140 1.00 97.00 121 CYS A O 1
ATOM 926 N N . THR A 1 122 ? 3.712 3.748 -39.107 1.00 96.31 122 THR A N 1
ATOM 927 C CA . THR A 1 122 ? 2.783 4.818 -38.670 1.00 96.31 122 THR A CA 1
ATOM 928 C C . THR A 1 122 ? 1.375 4.672 -39.254 1.00 96.31 122 THR A C 1
ATOM 930 O O . THR A 1 122 ? 0.404 5.169 -38.693 1.00 96.31 122 THR A O 1
ATOM 933 N N . THR A 1 123 ? 1.239 3.943 -40.365 1.00 95.44 123 THR A N 1
ATOM 934 C CA . THR A 1 123 ? -0.045 3.692 -41.039 1.00 95.44 123 THR A CA 1
ATOM 935 C C . THR A 1 123 ? -0.388 2.203 -41.181 1.00 95.44 123 THR A C 1
ATOM 937 O O . THR A 1 123 ? -1.289 1.845 -41.944 1.00 95.44 123 THR A O 1
ATOM 940 N N . VAL A 1 124 ? 0.316 1.313 -40.467 1.00 96.31 124 VAL A N 1
ATOM 941 C CA . VAL A 1 124 ? 0.190 -0.140 -40.665 1.00 96.31 124 VAL A CA 1
ATOM 942 C C . VAL A 1 124 ? -1.121 -0.704 -40.106 1.00 96.31 124 VAL A C 1
ATOM 944 O O . VAL A 1 124 ? -1.520 -0.425 -38.975 1.00 96.31 124 VAL A O 1
ATOM 947 N N . ASP A 1 125 ? -1.784 -1.562 -40.883 1.00 96.12 125 ASP A N 1
ATOM 948 C CA . ASP A 1 125 ? -2.917 -2.349 -40.396 1.00 96.12 125 ASP A CA 1
ATOM 949 C C . ASP A 1 125 ? -2.402 -3.478 -39.491 1.00 96.12 125 ASP A C 1
ATOM 951 O O . ASP A 1 125 ? -1.794 -4.443 -39.970 1.00 96.12 125 ASP A O 1
ATOM 955 N N . LYS A 1 126 ? -2.679 -3.374 -38.182 1.00 95.38 126 LYS A N 1
ATOM 956 C CA . LYS A 1 126 ? -2.254 -4.356 -37.170 1.00 95.38 126 LYS A CA 1
ATOM 957 C C . LYS A 1 126 ? -2.696 -5.789 -37.477 1.00 95.38 126 LYS A C 1
ATOM 959 O O . LYS A 1 126 ? -2.006 -6.727 -37.089 1.00 95.38 126 LYS A O 1
ATOM 964 N N . THR A 1 127 ? -3.790 -5.978 -38.217 1.00 96.56 127 THR A N 1
ATOM 965 C CA . THR A 1 127 ? -4.291 -7.310 -38.600 1.00 96.56 127 THR A CA 1
ATOM 966 C C . THR A 1 127 ? -3.474 -7.981 -39.707 1.00 96.56 127 THR A C 1
ATOM 968 O O . THR A 1 127 ? -3.610 -9.184 -39.916 1.00 96.56 127 THR A O 1
ATOM 971 N N . THR A 1 128 ? -2.595 -7.235 -40.387 1.00 96.31 128 THR A N 1
ATOM 972 C CA . THR A 1 128 ? -1.712 -7.745 -41.455 1.00 96.31 128 THR A CA 1
ATOM 973 C C . THR A 1 128 ? -0.299 -8.091 -40.978 1.00 96.31 128 THR A C 1
ATOM 975 O O . THR A 1 128 ? 0.481 -8.664 -41.740 1.00 96.31 128 THR A O 1
ATOM 978 N N . LEU A 1 129 ? 0.042 -7.756 -39.729 1.00 97.50 129 LEU A N 1
ATOM 979 C CA . LEU A 1 129 ? 1.364 -7.991 -39.151 1.00 97.50 129 LEU A CA 1
ATOM 980 C C . LEU A 1 129 ? 1.618 -9.489 -38.916 1.00 97.50 129 LEU A C 1
ATOM 982 O O . LEU A 1 129 ? 0.795 -10.197 -38.330 1.00 97.50 129 LEU A O 1
ATOM 986 N N . LEU A 1 130 ? 2.794 -9.949 -39.350 1.00 97.94 130 LEU A N 1
ATOM 987 C CA . LEU A 1 130 ? 3.292 -11.309 -39.149 1.00 97.94 130 LEU A CA 1
ATOM 988 C C . LEU A 1 130 ? 4.325 -11.309 -38.019 1.00 97.94 130 LEU A C 1
ATOM 990 O O . LEU A 1 130 ? 5.485 -10.950 -38.214 1.00 97.94 130 LEU A O 1
ATOM 994 N N . PHE A 1 131 ? 3.882 -11.703 -36.832 1.00 98.31 131 PHE A N 1
ATOM 995 C CA . PHE A 1 131 ? 4.679 -11.727 -35.615 1.00 98.31 131 PHE A CA 1
ATOM 996 C C . PHE A 1 131 ? 5.535 -12.990 -35.525 1.00 98.31 131 PHE A C 1
ATOM 998 O O . PHE A 1 131 ? 5.054 -14.112 -35.704 1.00 98.31 131 PHE A O 1
ATOM 1005 N N . ASN A 1 132 ? 6.807 -12.796 -35.195 1.00 98.31 132 ASN A N 1
ATOM 1006 C CA . ASN A 1 132 ? 7.745 -13.847 -34.824 1.00 98.31 132 ASN A CA 1
ATOM 1007 C C . ASN A 1 132 ? 8.120 -13.632 -33.363 1.00 98.31 132 ASN A C 1
ATOM 1009 O O . ASN A 1 132 ? 8.510 -12.526 -32.998 1.00 98.31 132 ASN A O 1
ATOM 1013 N N . LYS A 1 133 ? 7.986 -14.665 -32.532 1.00 97.94 133 LYS A N 1
ATOM 1014 C CA . LYS A 1 133 ? 8.368 -14.607 -31.120 1.00 97.94 133 LYS A CA 1
ATOM 1015 C C . LYS A 1 133 ? 9.889 -14.486 -31.039 1.00 97.94 133 LYS A C 1
ATOM 1017 O O . LYS A 1 133 ? 10.572 -15.402 -31.484 1.00 97.94 133 LYS A O 1
ATOM 1022 N N . ILE A 1 134 ? 10.413 -13.365 -30.554 1.00 97.00 134 ILE A N 1
ATOM 1023 C CA . ILE A 1 134 ? 11.862 -13.117 -30.443 1.00 97.00 134 ILE A CA 1
ATOM 1024 C C . ILE A 1 134 ? 12.390 -13.309 -29.023 1.00 97.00 134 ILE A C 1
ATOM 1026 O O . ILE A 1 134 ? 13.596 -13.460 -28.858 1.00 97.00 134 ILE A O 1
ATOM 1030 N N . ASP A 1 135 ? 11.500 -13.345 -28.032 1.00 96.62 135 ASP A N 1
ATOM 1031 C CA . ASP A 1 135 ? 11.833 -13.604 -26.637 1.00 96.62 135 ASP A CA 1
ATOM 1032 C C . ASP A 1 135 ? 10.659 -14.291 -25.926 1.00 96.62 135 ASP A C 1
ATOM 1034 O O . ASP A 1 135 ? 9.492 -14.015 -26.222 1.00 96.62 135 ASP A O 1
ATOM 1038 N N . GLU A 1 136 ? 10.963 -15.177 -24.982 1.00 96.31 136 GLU A N 1
ATOM 1039 C CA . GLU A 1 136 ? 9.991 -15.712 -24.036 1.00 96.31 136 GLU A CA 1
ATOM 1040 C C . GLU A 1 136 ? 10.638 -16.183 -22.733 1.00 96.31 136 GLU A C 1
ATOM 1042 O O . GLU A 1 136 ? 11.706 -16.798 -22.718 1.00 96.31 136 GLU A O 1
ATOM 1047 N N . LYS A 1 137 ? 9.929 -15.975 -21.621 1.00 96.31 137 LYS A N 1
ATOM 1048 C CA . LYS A 1 137 ? 10.240 -16.607 -20.337 1.00 96.31 137 LYS A CA 1
ATOM 1049 C C . LYS A 1 137 ? 8.951 -16.876 -19.570 1.00 96.31 137 LYS A C 1
ATOM 1051 O O . LYS A 1 137 ? 8.022 -16.073 -19.602 1.00 96.31 137 LYS A O 1
ATOM 1056 N N . GLY A 1 138 ? 8.876 -18.027 -18.907 1.00 95.94 138 GLY A N 1
ATOM 1057 C CA . GLY A 1 138 ? 7.659 -18.528 -18.265 1.00 95.94 138 GLY A CA 1
ATOM 1058 C C . GLY A 1 138 ? 7.806 -18.703 -16.757 1.00 95.94 138 GLY A C 1
ATOM 1059 O O . GLY A 1 138 ? 8.267 -17.808 -16.051 1.00 95.94 138 GLY A O 1
ATOM 1060 N N . LEU A 1 139 ? 7.403 -19.876 -16.273 1.00 96.75 139 LEU A N 1
ATOM 1061 C CA . LEU A 1 139 ? 7.674 -20.343 -14.917 1.00 96.75 139 LEU A CA 1
ATOM 1062 C C . LEU A 1 139 ? 9.189 -20.515 -14.709 1.00 96.75 139 LEU A C 1
ATOM 1064 O O . LEU A 1 139 ? 9.857 -21.144 -15.529 1.00 96.75 139 LEU A O 1
ATOM 1068 N N . ILE A 1 140 ? 9.712 -19.974 -13.609 1.00 94.94 140 ILE A N 1
ATOM 1069 C CA . ILE A 1 140 ? 11.125 -20.067 -13.205 1.00 94.94 140 ILE A CA 1
ATOM 1070 C C . ILE A 1 140 ? 11.293 -21.168 -12.151 1.00 94.94 140 ILE A C 1
ATOM 1072 O O . ILE A 1 140 ? 12.181 -22.008 -12.266 1.00 94.94 140 ILE A O 1
ATOM 1076 N N . ASP A 1 141 ? 10.411 -21.186 -11.150 1.00 94.12 141 ASP A N 1
ATOM 1077 C CA . ASP A 1 141 ? 10.339 -22.227 -10.123 1.00 94.12 141 ASP A CA 1
ATOM 1078 C C . ASP A 1 141 ? 8.874 -22.454 -9.733 1.00 94.12 141 ASP A C 1
ATOM 1080 O O . ASP A 1 141 ? 8.212 -21.532 -9.264 1.00 94.12 141 ASP A O 1
ATOM 1084 N N . GLY A 1 142 ? 8.358 -23.665 -9.942 1.00 92.06 142 GLY A N 1
ATOM 1085 C CA . GLY A 1 142 ? 7.005 -24.066 -9.541 1.00 92.06 142 GLY A CA 1
ATOM 1086 C C . GLY A 1 142 ? 6.960 -25.026 -8.355 1.00 92.06 142 GLY A C 1
ATOM 1087 O O . GLY A 1 142 ? 5.917 -25.628 -8.114 1.00 92.06 142 GLY A O 1
ATOM 1088 N N . SER A 1 143 ? 8.070 -25.198 -7.626 1.00 90.56 143 SER A N 1
ATOM 1089 C CA . SER A 1 143 ? 8.177 -26.117 -6.483 1.00 90.56 143 SER A CA 1
ATOM 1090 C C . SER A 1 143 ? 7.336 -25.715 -5.264 1.00 90.56 143 SER A C 1
ATOM 1092 O O . SER A 1 143 ? 7.066 -26.561 -4.411 1.00 90.56 143 SER A O 1
ATOM 1094 N N . VAL A 1 144 ? 6.901 -24.454 -5.200 1.00 85.56 144 VAL A N 1
ATOM 1095 C CA . VAL A 1 144 ? 5.972 -23.907 -4.203 1.00 85.56 144 VAL A CA 1
ATOM 1096 C C . VAL A 1 144 ? 4.958 -23.032 -4.930 1.00 85.56 144 VAL A C 1
ATOM 1098 O O . VAL A 1 144 ? 5.348 -22.090 -5.616 1.00 85.56 144 VAL A O 1
ATOM 1101 N N . GLU A 1 145 ? 3.667 -23.318 -4.788 1.00 84.31 145 GLU A N 1
ATOM 1102 C CA . GLU A 1 145 ? 2.589 -22.519 -5.375 1.00 84.31 145 GLU A CA 1
ATOM 1103 C C . GLU A 1 145 ? 2.552 -21.063 -4.838 1.00 84.31 145 GLU A C 1
ATOM 1105 O O . GLU A 1 145 ? 2.823 -20.830 -3.658 1.00 84.31 145 GLU A O 1
ATOM 1110 N N . PRO A 1 146 ? 2.217 -20.055 -5.674 1.00 89.75 146 PRO A N 1
ATOM 1111 C CA . PRO A 1 146 ? 1.862 -20.158 -7.090 1.00 89.75 146 PRO A CA 1
ATOM 1112 C C . PRO A 1 146 ? 3.068 -20.191 -8.052 1.00 89.75 146 PRO A C 1
ATOM 1114 O O . PRO A 1 146 ? 2.899 -20.066 -9.263 1.00 89.75 146 PRO A O 1
ATOM 1117 N N . GLY A 1 147 ? 4.287 -20.330 -7.529 1.00 92.88 147 GLY A N 1
ATOM 1118 C CA . GLY A 1 147 ? 5.542 -20.304 -8.275 1.00 92.88 147 GLY A CA 1
ATOM 1119 C C . GLY A 1 147 ? 6.165 -18.911 -8.409 1.00 92.88 147 GLY A C 1
ATOM 1120 O O . GLY A 1 147 ? 5.525 -17.882 -8.177 1.00 92.88 147 GLY A O 1
ATOM 1121 N N . THR A 1 148 ? 7.433 -18.895 -8.816 1.00 94.44 148 THR A N 1
ATOM 1122 C CA . THR A 1 148 ? 8.166 -17.710 -9.282 1.00 94.44 148 THR A CA 1
ATOM 1123 C C . THR A 1 148 ? 8.127 -17.678 -10.805 1.00 94.44 148 THR A C 1
ATOM 1125 O O . THR A 1 148 ? 8.439 -18.681 -11.451 1.00 94.44 148 THR A O 1
ATOM 1128 N N . TRP A 1 149 ? 7.755 -16.539 -11.387 1.00 97.06 149 TRP A N 1
ATOM 1129 C CA . TRP A 1 149 ? 7.510 -16.394 -12.827 1.00 97.06 149 TRP A CA 1
ATOM 1130 C C . TRP A 1 149 ? 8.323 -15.257 -13.450 1.00 97.06 149 TRP A C 1
ATOM 1132 O O . TRP A 1 149 ? 8.815 -14.379 -12.748 1.00 97.06 149 TRP A O 1
ATOM 1142 N N . ALA A 1 150 ? 8.408 -15.212 -14.778 1.00 96.69 150 ALA A N 1
ATOM 1143 C CA . ALA A 1 150 ? 9.032 -14.104 -15.503 1.00 96.69 150 ALA A CA 1
ATOM 1144 C C . ALA A 1 150 ? 8.436 -12.726 -15.143 1.00 96.69 150 ALA A C 1
ATOM 1146 O O . ALA A 1 150 ? 9.176 -11.751 -15.038 1.00 96.69 150 ALA A O 1
ATOM 1147 N N . ALA A 1 151 ? 7.130 -12.643 -14.862 1.00 96.12 151 ALA A N 1
ATOM 1148 C CA . ALA A 1 151 ? 6.507 -11.419 -14.348 1.00 96.12 151 ALA A CA 1
ATOM 1149 C C . ALA A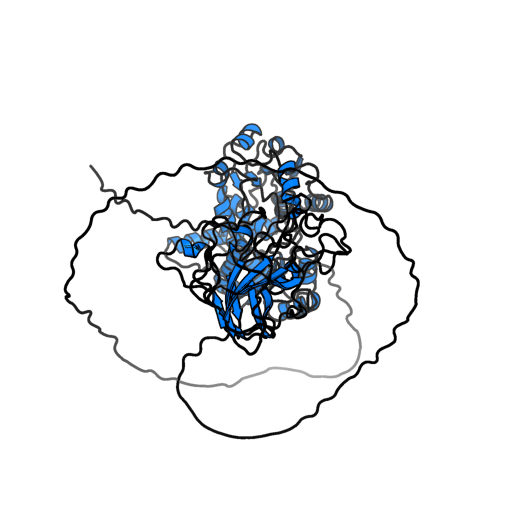 1 151 ? 7.027 -10.995 -12.951 1.00 96.12 151 ALA A C 1
ATOM 1151 O O . ALA A 1 151 ? 7.071 -9.803 -12.648 1.00 96.12 151 ALA A O 1
ATOM 1152 N N . ASP A 1 152 ? 7.467 -11.937 -12.102 1.00 94.25 152 ASP A N 1
ATOM 1153 C CA . ASP A 1 152 ? 8.163 -11.602 -10.850 1.00 94.25 152 ASP A CA 1
ATOM 1154 C C . ASP A 1 152 ? 9.567 -11.067 -11.111 1.00 94.25 152 ASP A C 1
ATOM 1156 O O . ASP A 1 152 ? 9.988 -10.131 -10.440 1.00 94.25 152 ASP A O 1
ATOM 1160 N N . GLU A 1 153 ? 10.284 -11.632 -12.081 1.00 93.69 153 GLU A N 1
ATOM 1161 C CA . GLU A 1 153 ? 11.614 -11.163 -12.478 1.00 93.69 153 GLU A CA 1
ATOM 1162 C C . GLU A 1 153 ? 11.549 -9.742 -13.058 1.00 93.69 153 GLU A C 1
ATOM 1164 O O . GLU A 1 153 ? 12.313 -8.884 -12.627 1.00 93.69 153 GLU A O 1
ATOM 1169 N N . MET A 1 154 ? 10.566 -9.450 -13.920 1.00 93.81 154 MET A N 1
ATOM 1170 C CA . MET A 1 154 ? 10.264 -8.092 -14.397 1.00 93.81 154 MET A CA 1
ATOM 1171 C C . MET A 1 154 ? 9.992 -7.129 -13.228 1.00 93.81 154 MET A C 1
ATOM 1173 O O . MET A 1 154 ? 10.619 -6.074 -13.119 1.00 93.81 154 MET A O 1
ATOM 1177 N N . ARG A 1 155 ? 9.120 -7.514 -12.286 1.00 91.06 155 ARG A N 1
ATOM 1178 C CA . ARG A 1 155 ? 8.804 -6.716 -11.088 1.00 91.06 155 ARG A CA 1
ATOM 1179 C C . ARG A 1 155 ? 10.033 -6.478 -10.197 1.00 91.06 155 ARG A C 1
ATOM 1181 O O . ARG A 1 155 ? 10.208 -5.377 -9.675 1.00 91.06 155 ARG A O 1
ATOM 1188 N N . LEU A 1 156 ? 10.881 -7.491 -10.008 1.00 86.06 156 LEU A N 1
ATOM 1189 C CA . LEU A 1 156 ? 12.121 -7.404 -9.224 1.00 86.06 156 LEU A CA 1
ATOM 1190 C C . LEU A 1 156 ? 13.191 -6.556 -9.926 1.00 86.06 156 LEU A C 1
ATOM 1192 O O . LEU A 1 156 ? 13.912 -5.818 -9.256 1.00 86.06 156 LEU A O 1
ATOM 1196 N N . ASN A 1 157 ? 13.220 -6.558 -11.258 1.00 84.50 157 ASN A N 1
ATOM 1197 C CA . ASN A 1 157 ? 14.035 -5.672 -12.088 1.00 84.50 157 ASN A CA 1
ATOM 1198 C C . ASN A 1 157 ? 13.431 -4.257 -12.192 1.00 84.50 157 ASN A C 1
ATOM 1200 O O . ASN A 1 157 ? 13.467 -3.629 -13.243 1.00 84.50 157 ASN A O 1
ATOM 1204 N N . ASN A 1 158 ? 12.875 -3.734 -11.093 1.00 82.81 158 ASN A N 1
ATOM 1205 C CA . ASN A 1 158 ? 12.263 -2.402 -11.005 1.00 82.81 158 ASN A CA 1
ATOM 1206 C C . ASN A 1 158 ? 11.110 -2.167 -12.013 1.00 82.81 158 ASN A C 1
ATOM 1208 O O . ASN A 1 158 ? 10.948 -1.065 -12.531 1.00 82.81 158 ASN A O 1
ATOM 1212 N N . ASN A 1 159 ? 10.295 -3.200 -12.255 1.00 89.44 159 ASN A N 1
ATOM 1213 C CA . ASN A 1 159 ? 9.266 -3.261 -13.303 1.00 89.44 159 ASN A CA 1
ATOM 1214 C C . ASN A 1 159 ? 9.816 -3.141 -14.744 1.00 89.44 159 ASN A C 1
ATOM 1216 O O . ASN A 1 159 ? 9.065 -2.796 -15.656 1.00 89.44 159 ASN A O 1
ATOM 1220 N N . SER A 1 160 ? 11.101 -3.415 -14.976 1.00 91.75 160 SER A N 1
ATOM 1221 C CA . SER A 1 160 ? 11.700 -3.420 -16.315 1.00 91.75 160 SER A CA 1
ATOM 1222 C C . SER A 1 160 ? 11.838 -4.834 -16.876 1.00 91.75 160 SER A C 1
ATOM 1224 O O . SER A 1 160 ? 12.213 -5.772 -16.172 1.00 91.75 160 SER A O 1
ATOM 1226 N N . TRP A 1 161 ? 11.597 -4.972 -18.178 1.00 95.88 161 TRP A N 1
ATOM 1227 C CA . TRP A 1 161 ? 11.909 -6.170 -18.951 1.00 95.88 161 TRP A CA 1
ATOM 1228 C C . TRP A 1 161 ? 12.842 -5.832 -20.106 1.00 95.88 161 TRP A C 1
ATOM 1230 O O . TRP A 1 161 ? 12.527 -4.958 -20.910 1.00 95.88 161 TRP A O 1
ATOM 1240 N N . THR A 1 162 ? 13.972 -6.524 -20.218 1.00 95.56 162 THR A N 1
ATOM 1241 C CA . THR A 1 162 ? 14.937 -6.284 -21.296 1.00 95.56 162 THR A CA 1
ATOM 1242 C C . THR A 1 162 ? 14.859 -7.386 -22.337 1.00 95.56 162 THR A C 1
ATOM 1244 O O . THR A 1 162 ? 15.228 -8.520 -22.052 1.00 95.56 162 THR A O 1
ATOM 1247 N N . THR A 1 163 ? 14.446 -7.046 -23.555 1.00 95.25 163 THR A N 1
ATOM 1248 C CA . THR A 1 163 ? 14.480 -7.953 -24.709 1.00 95.25 163 THR A CA 1
ATOM 1249 C C . THR A 1 163 ? 15.657 -7.614 -25.628 1.00 95.25 163 THR A C 1
ATOM 1251 O O . THR A 1 163 ? 16.147 -6.483 -25.633 1.00 95.25 163 THR A O 1
ATOM 1254 N N . THR A 1 164 ? 16.149 -8.577 -26.408 1.00 95.69 164 THR A N 1
ATOM 1255 C CA . THR A 1 164 ? 17.264 -8.364 -27.352 1.00 95.69 164 THR A CA 1
ATOM 1256 C C . THR A 1 164 ? 16.768 -8.472 -28.784 1.00 95.69 164 THR A C 1
ATOM 1258 O O . THR A 1 164 ? 16.198 -9.487 -29.180 1.00 95.69 164 THR A O 1
ATOM 1261 N N . ILE A 1 165 ? 17.030 -7.450 -29.598 1.00 97.06 165 ILE A N 1
ATOM 1262 C CA . ILE A 1 165 ? 16.713 -7.485 -31.025 1.00 97.06 165 ILE A CA 1
ATOM 1263 C C . ILE A 1 165 ? 17.677 -8.464 -31.707 1.00 97.06 165 ILE A C 1
ATOM 1265 O O . ILE A 1 165 ? 18.887 -8.233 -31.658 1.00 97.06 165 ILE A O 1
ATOM 1269 N N . PRO A 1 166 ? 17.212 -9.536 -32.376 1.00 97.00 166 PRO A N 1
ATOM 1270 C CA . PRO A 1 166 ? 18.124 -10.523 -32.942 1.00 97.00 166 PRO A CA 1
ATOM 1271 C C . PRO A 1 166 ? 19.091 -9.909 -33.966 1.00 97.00 166 PRO A C 1
ATOM 1273 O O . PRO A 1 166 ? 18.682 -9.223 -34.901 1.00 97.00 166 PRO A O 1
ATOM 1276 N N . SER A 1 167 ? 20.388 -10.202 -33.849 1.00 96.56 167 SER A N 1
ATOM 1277 C CA . SER A 1 167 ? 21.432 -9.649 -34.738 1.00 96.56 167 SER A CA 1
ATOM 1278 C C . SER A 1 167 ? 21.309 -10.081 -36.208 1.00 96.56 167 SER A C 1
ATOM 1280 O O . SER A 1 167 ? 21.944 -9.508 -37.093 1.00 96.56 167 SER A O 1
ATOM 1282 N N . SER A 1 168 ? 20.463 -11.077 -36.484 1.00 96.75 168 SER A N 1
ATOM 1283 C CA . SER A 1 168 ? 20.106 -11.531 -37.830 1.00 96.75 168 SER A CA 1
ATOM 1284 C C . SER A 1 168 ? 19.094 -10.631 -38.550 1.00 96.75 168 SER A C 1
ATOM 1286 O O . SER A 1 168 ? 18.992 -10.742 -39.774 1.00 96.75 168 SER A O 1
ATOM 1288 N N . ILE A 1 169 ? 18.380 -9.742 -37.845 1.00 97.88 169 ILE A N 1
ATOM 1289 C CA . ILE A 1 169 ? 17.306 -8.914 -38.416 1.00 97.88 169 ILE A CA 1
ATOM 1290 C C . ILE A 1 169 ? 17.854 -7.876 -39.403 1.00 97.88 169 ILE A C 1
ATOM 1292 O O . ILE A 1 169 ? 18.789 -7.128 -39.120 1.00 97.88 169 ILE A O 1
ATOM 1296 N N . ALA A 1 170 ? 17.252 -7.832 -40.588 1.00 97.88 170 ALA A N 1
ATOM 1297 C CA . ALA A 1 170 ? 17.565 -6.881 -41.642 1.00 97.88 170 ALA A CA 1
ATOM 1298 C C . ALA A 1 170 ? 17.088 -5.465 -41.288 1.00 97.88 170 ALA A C 1
ATOM 1300 O O . ALA A 1 170 ? 15.993 -5.319 -40.737 1.00 97.88 170 ALA A O 1
ATOM 1301 N N . PRO A 1 171 ? 17.818 -4.411 -41.693 1.00 98.38 171 PRO A N 1
ATOM 1302 C CA . PRO A 1 171 ? 17.379 -3.037 -41.486 1.00 98.38 171 PRO A CA 1
ATOM 1303 C C . PRO A 1 171 ? 15.976 -2.728 -42.031 1.00 98.38 171 PRO A C 1
ATOM 1305 O O . PRO A 1 171 ? 15.517 -3.326 -43.017 1.00 98.38 171 PRO A O 1
ATOM 1308 N N . GLY A 1 172 ? 15.303 -1.775 -41.392 1.00 98.00 172 GLY A N 1
ATOM 1309 C CA . GLY A 1 172 ? 13.963 -1.298 -41.741 1.00 98.00 172 GLY A CA 1
ATOM 1310 C C . GLY A 1 172 ? 13.065 -1.125 -40.525 1.00 98.00 172 GLY A C 1
ATOM 1311 O O . GLY A 1 172 ? 13.545 -1.105 -39.391 1.00 98.00 172 GLY A O 1
ATOM 1312 N N . LYS A 1 173 ? 11.755 -1.012 -40.759 1.00 98.44 173 LYS A N 1
ATOM 1313 C CA . LYS A 1 173 ? 10.792 -0.653 -3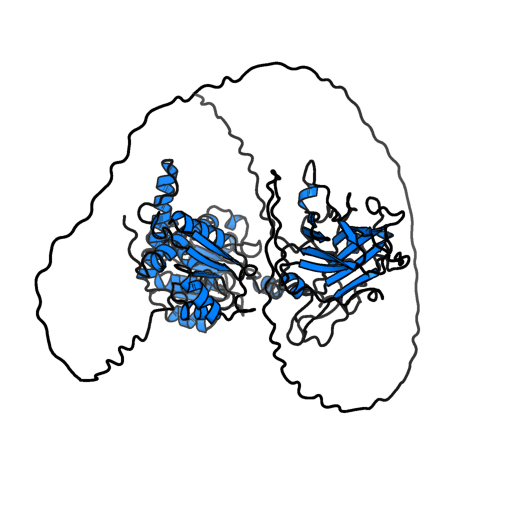9.705 1.00 98.44 173 LYS A CA 1
ATOM 1314 C C . LYS A 1 173 ? 9.908 -1.816 -39.267 1.00 98.44 173 LYS A C 1
ATOM 1316 O O . LYS A 1 173 ? 9.413 -2.592 -40.091 1.00 98.44 173 LYS A O 1
ATOM 1321 N N . TYR A 1 174 ? 9.728 -1.931 -37.955 1.00 98.62 174 TYR A N 1
ATOM 1322 C CA . TYR A 1 174 ? 9.107 -3.077 -37.296 1.00 98.62 174 TYR A CA 1
ATOM 1323 C C . TYR A 1 174 ? 8.184 -2.635 -36.154 1.00 98.62 174 TYR A C 1
ATOM 1325 O O . TYR A 1 174 ? 8.392 -1.587 -35.547 1.00 98.62 174 TYR A O 1
ATOM 1333 N N . VAL A 1 175 ? 7.202 -3.473 -35.823 1.00 98.62 175 VAL A N 1
ATOM 1334 C CA . VAL A 1 175 ? 6.470 -3.404 -34.553 1.00 98.62 175 VAL A CA 1
ATOM 1335 C C . VAL A 1 175 ? 7.066 -4.435 -33.603 1.00 98.62 175 VAL A C 1
ATOM 1337 O O . VAL A 1 175 ? 7.063 -5.630 -33.910 1.00 98.62 175 VAL A O 1
ATOM 1340 N N . LEU A 1 176 ? 7.546 -3.971 -32.452 1.00 98.69 176 LEU A N 1
ATOM 1341 C CA . LEU A 1 176 ? 7.767 -4.794 -31.268 1.00 98.69 176 LEU A CA 1
ATOM 1342 C C . LEU A 1 176 ? 6.444 -4.880 -30.505 1.00 98.69 176 LEU A C 1
ATOM 1344 O O . LEU A 1 176 ? 5.884 -3.857 -30.120 1.00 98.69 176 LEU A O 1
ATOM 1348 N N . ARG A 1 177 ? 5.938 -6.092 -30.299 1.00 98.38 177 ARG A N 1
ATOM 1349 C CA . ARG A 1 177 ? 4.783 -6.387 -29.449 1.00 98.38 177 ARG A CA 1
ATOM 1350 C C . ARG A 1 177 ? 5.297 -7.090 -28.201 1.00 98.38 177 ARG A C 1
ATOM 1352 O O . ARG A 1 177 ? 5.735 -8.234 -28.287 1.00 98.38 177 ARG A O 1
ATOM 1359 N N . HIS A 1 178 ? 5.222 -6.397 -27.077 1.00 98.00 178 HIS A N 1
ATOM 1360 C CA . HIS A 1 178 ? 5.624 -6.875 -25.763 1.00 98.00 178 HIS A CA 1
ATOM 1361 C C . HIS A 1 178 ? 4.388 -7.168 -24.916 1.00 98.00 178 HIS A C 1
ATOM 1363 O O . HIS A 1 178 ? 3.425 -6.401 -24.957 1.00 98.00 178 HIS A O 1
ATOM 1369 N N . GLU A 1 179 ? 4.389 -8.248 -24.140 1.00 96.75 179 GLU A N 1
ATOM 1370 C CA . GLU A 1 179 ? 3.293 -8.518 -23.213 1.00 96.75 179 GLU A CA 1
ATOM 1371 C C . GLU A 1 179 ? 3.704 -9.335 -21.989 1.00 96.75 179 GLU A C 1
ATOM 1373 O O . GLU A 1 179 ? 4.711 -10.047 -21.967 1.00 96.75 179 GLU A O 1
ATOM 1378 N N . THR A 1 180 ? 2.806 -9.310 -21.010 1.00 96.94 180 THR A N 1
ATOM 1379 C CA . THR A 1 180 ? 2.660 -10.373 -20.020 1.00 96.94 180 THR A CA 1
ATOM 1380 C C . THR A 1 180 ? 1.233 -10.919 -20.050 1.00 96.94 180 THR A C 1
ATOM 1382 O O . THR A 1 180 ? 0.305 -10.253 -20.526 1.00 96.94 180 THR A O 1
ATOM 1385 N N . ILE A 1 181 ? 1.053 -12.145 -19.558 1.00 97.19 181 ILE A N 1
ATOM 1386 C CA . ILE A 1 181 ? -0.246 -12.820 -19.486 1.00 97.19 181 ILE A CA 1
ATOM 1387 C C . ILE A 1 181 ? -0.494 -13.221 -18.033 1.00 97.19 181 ILE A C 1
ATOM 1389 O O . ILE A 1 181 ? 0.136 -14.149 -17.538 1.00 97.19 181 ILE A O 1
ATOM 1393 N N . ALA A 1 182 ? -1.402 -12.541 -17.333 1.00 96.12 182 ALA A N 1
ATOM 1394 C CA . ALA A 1 182 ? -1.691 -12.843 -15.935 1.00 96.12 182 ALA A CA 1
ATOM 1395 C C . ALA A 1 182 ? -2.567 -14.105 -15.815 1.00 96.12 182 ALA A C 1
ATOM 1397 O O . ALA A 1 182 ? -3.688 -14.156 -16.327 1.00 96.12 182 ALA A O 1
ATOM 1398 N N . LEU A 1 183 ? -2.063 -15.106 -15.091 1.00 96.69 183 LEU A N 1
ATOM 1399 C CA . LEU A 1 183 ? -2.631 -16.456 -14.988 1.00 96.69 183 LEU A CA 1
ATOM 1400 C C . LEU A 1 183 ? -3.452 -16.702 -13.709 1.00 96.69 183 LEU A C 1
ATOM 1402 O O . LEU A 1 183 ? -3.994 -17.788 -13.525 1.00 96.69 183 LEU A O 1
ATOM 1406 N N . HIS A 1 184 ? -3.609 -15.700 -12.842 1.00 91.94 184 HIS A N 1
ATOM 1407 C CA . HIS A 1 184 ? -4.343 -15.802 -11.567 1.00 91.94 184 HIS A CA 1
ATOM 1408 C C . HIS A 1 184 ? -5.834 -16.199 -11.700 1.00 91.94 184 HIS A C 1
ATOM 1410 O O . HIS A 1 184 ? -6.464 -16.601 -10.727 1.00 91.94 184 HIS A O 1
ATOM 1416 N N . GLN A 1 185 ? -6.422 -16.123 -12.901 1.00 90.69 185 GLN A N 1
ATOM 1417 C CA . GLN A 1 185 ? -7.763 -16.654 -13.202 1.00 90.69 185 GLN A CA 1
ATOM 1418 C C . GLN A 1 185 ? -7.759 -17.798 -14.239 1.00 90.69 185 GLN A C 1
ATOM 1420 O O . GLN A 1 185 ? -8.826 -18.320 -14.566 1.00 90.69 185 GLN A O 1
ATOM 1425 N N . ALA A 1 186 ? -6.585 -18.245 -14.710 1.00 92.44 186 ALA A N 1
ATOM 1426 C CA . ALA A 1 186 ? -6.416 -19.259 -15.763 1.00 92.44 186 ALA A CA 1
ATOM 1427 C C . ALA A 1 186 ? -6.870 -20.681 -15.369 1.00 92.44 186 ALA A C 1
ATOM 1429 O O . ALA A 1 186 ? -6.920 -21.571 -16.215 1.00 92.44 186 ALA A O 1
ATOM 1430 N N . LEU A 1 187 ? -7.288 -20.893 -14.115 1.00 89.38 187 LEU A N 1
ATOM 1431 C CA . LEU A 1 187 ? -8.032 -22.088 -13.690 1.00 89.38 187 LEU A CA 1
ATOM 1432 C C . LEU A 1 187 ? -9.436 -22.193 -14.331 1.00 89.38 187 LEU A C 1
ATOM 1434 O O . LEU A 1 187 ? -10.117 -23.205 -14.169 1.00 89.38 187 LEU A O 1
ATOM 1438 N N . ASN A 1 188 ? -9.875 -21.152 -15.046 1.00 87.81 188 ASN A N 1
ATOM 1439 C CA . ASN A 1 188 ? -11.068 -21.125 -15.886 1.00 87.81 188 ASN A CA 1
ATOM 1440 C C . ASN A 1 188 ? -10.661 -20.919 -17.352 1.00 87.81 188 ASN A C 1
ATOM 1442 O O . ASN A 1 188 ? -9.724 -20.173 -17.638 1.00 87.81 188 ASN A O 1
ATOM 1446 N N . ILE A 1 189 ? -11.403 -21.524 -18.286 1.00 85.56 189 ILE A N 1
ATOM 1447 C CA . ILE A 1 189 ? -11.280 -21.185 -19.712 1.00 85.56 189 ILE A CA 1
ATOM 1448 C C . ILE A 1 189 ? -11.587 -19.693 -19.917 1.00 85.56 189 ILE A C 1
ATOM 1450 O O . ILE A 1 189 ? -12.445 -19.143 -19.225 1.00 85.56 189 ILE A O 1
ATOM 1454 N N . ASP A 1 190 ? -10.847 -19.042 -20.818 1.00 87.00 190 ASP A N 1
ATOM 1455 C CA . ASP A 1 190 ? -10.877 -17.587 -21.054 1.00 87.00 190 ASP A CA 1
ATOM 1456 C C . ASP A 1 190 ? -10.520 -16.724 -19.817 1.00 87.00 190 ASP A C 1
ATOM 1458 O O . ASP A 1 190 ? -10.735 -15.511 -19.809 1.00 87.00 190 ASP A O 1
ATOM 1462 N N . GLY A 1 191 ? -9.966 -17.336 -18.759 1.00 90.25 191 GLY A N 1
ATOM 1463 C CA . GLY A 1 191 ? -9.589 -16.654 -17.520 1.00 90.25 191 GLY A CA 1
ATOM 1464 C C . GLY A 1 191 ? -8.217 -15.973 -17.553 1.00 90.25 191 GLY A C 1
ATOM 1465 O O . GLY A 1 191 ? -7.980 -15.057 -16.768 1.00 90.25 191 GLY A O 1
ATOM 1466 N N . ALA A 1 192 ? -7.311 -16.383 -18.443 1.00 95.19 192 ALA A N 1
ATOM 1467 C CA . ALA A 1 192 ? -6.022 -15.717 -18.621 1.00 95.19 192 ALA A CA 1
ATOM 1468 C C . ALA A 1 192 ? -6.198 -14.304 -19.214 1.00 95.19 192 ALA A C 1
ATOM 1470 O O . ALA A 1 192 ? -6.995 -14.081 -20.126 1.00 95.19 192 ALA A O 1
ATOM 1471 N N . GLN A 1 193 ? -5.447 -13.339 -18.683 1.00 95.31 193 GLN A N 1
ATOM 1472 C CA . GLN A 1 193 ? -5.582 -11.919 -19.015 1.00 95.31 193 GLN A CA 1
ATOM 1473 C C . GLN A 1 193 ? -4.321 -11.431 -19.726 1.00 95.31 193 GLN A C 1
ATOM 1475 O O . GLN A 1 193 ? -3.241 -11.471 -19.143 1.00 95.31 193 GLN A O 1
ATOM 1480 N N . ASN A 1 194 ? -4.443 -10.974 -20.969 1.00 96.19 194 ASN A N 1
ATOM 1481 C CA . ASN A 1 194 ? -3.307 -10.603 -21.814 1.00 96.19 194 ASN A CA 1
ATOM 1482 C C . ASN A 1 194 ? -3.137 -9.078 -21.825 1.00 96.19 194 ASN A C 1
ATOM 1484 O O . ASN A 1 194 ? -4.126 -8.351 -21.968 1.00 96.19 194 ASN A O 1
ATOM 1488 N N . TYR A 1 195 ? -1.890 -8.610 -21.733 1.00 96.00 195 TYR A N 1
ATOM 1489 C CA . TYR A 1 195 ? -1.534 -7.187 -21.664 1.00 96.00 195 TYR A CA 1
ATOM 1490 C C . TYR A 1 195 ? -0.596 -6.771 -22.816 1.00 96.00 195 TYR A C 1
ATOM 1492 O O . TYR A 1 195 ? 0.539 -6.361 -22.569 1.00 96.00 195 TYR A O 1
ATOM 1500 N N . PRO A 1 196 ? -1.022 -6.900 -24.089 1.00 97.19 196 PRO A N 1
ATOM 1501 C CA . PRO A 1 196 ? -0.185 -6.587 -25.244 1.00 97.19 196 PRO A CA 1
ATOM 1502 C C . PRO A 1 196 ? 0.023 -5.083 -25.423 1.00 97.19 196 PRO A C 1
ATOM 1504 O O . PRO A 1 196 ? -0.938 -4.325 -25.521 1.00 97.19 196 PRO A O 1
ATOM 1507 N N . GLN A 1 197 ? 1.280 -4.665 -25.541 1.00 96.75 197 GLN A N 1
ATOM 1508 C CA . GLN A 1 197 ? 1.705 -3.292 -25.812 1.00 96.75 197 GLN A CA 1
ATOM 1509 C C . GLN A 1 197 ? 2.584 -3.283 -27.070 1.00 96.75 197 GLN A C 1
ATOM 1511 O O . GLN A 1 197 ? 3.498 -4.097 -27.202 1.00 96.75 197 GLN A O 1
ATOM 1516 N N . CYS A 1 198 ? 2.309 -2.377 -28.011 1.00 98.44 198 CYS A N 1
ATOM 1517 C CA . CYS A 1 198 ? 3.043 -2.286 -29.277 1.00 98.44 198 CYS A CA 1
ATOM 1518 C C . CYS A 1 198 ? 3.911 -1.025 -29.339 1.00 98.44 198 CYS A C 1
ATOM 1520 O O . CYS A 1 198 ? 3.481 0.057 -28.942 1.00 98.44 198 CYS A O 1
ATOM 1522 N N . ILE A 1 199 ? 5.130 -1.167 -29.859 1.00 98.62 199 ILE A N 1
ATOM 1523 C CA . ILE A 1 199 ? 6.132 -0.110 -30.000 1.00 98.62 199 ILE A CA 1
ATOM 1524 C C . ILE A 1 199 ? 6.690 -0.146 -31.425 1.00 98.62 199 ILE A C 1
ATOM 1526 O O . ILE A 1 199 ? 7.051 -1.206 -31.939 1.00 98.62 199 ILE A O 1
ATOM 1530 N N . ASN A 1 200 ? 6.784 1.014 -32.069 1.00 98.44 200 ASN A N 1
ATOM 1531 C CA . ASN A 1 200 ? 7.444 1.157 -33.364 1.00 98.44 200 ASN A CA 1
ATOM 1532 C C . ASN A 1 200 ? 8.972 1.192 -33.196 1.00 98.44 200 ASN A C 1
ATOM 1534 O O . ASN A 1 200 ? 9.496 2.045 -32.479 1.00 98.44 200 ASN A O 1
ATOM 1538 N N . LEU A 1 201 ? 9.690 0.327 -33.915 1.00 98.44 201 LEU A N 1
ATOM 1539 C CA . LEU A 1 201 ? 11.154 0.309 -33.985 1.00 98.44 201 LEU A CA 1
ATOM 1540 C C . LEU A 1 201 ? 11.647 0.652 -35.397 1.00 98.44 201 LEU A C 1
ATOM 1542 O O . LEU A 1 201 ? 11.127 0.128 -36.387 1.00 98.44 201 LEU A O 1
ATOM 1546 N N . GLU A 1 202 ? 12.695 1.467 -35.493 1.00 98.19 202 GLU A N 1
ATOM 1547 C CA . GLU A 1 202 ? 13.522 1.596 -36.697 1.00 98.19 202 GLU A CA 1
ATOM 1548 C C . GLU A 1 202 ? 14.853 0.876 -36.442 1.00 98.19 202 GLU A C 1
ATOM 1550 O O . GLU A 1 202 ? 15.677 1.302 -35.631 1.00 98.19 202 GLU A O 1
ATOM 1555 N N . ILE A 1 203 ? 15.023 -0.276 -37.096 1.00 98.38 203 ILE A N 1
ATOM 1556 C CA . ILE A 1 203 ? 16.147 -1.188 -36.883 1.00 98.38 203 ILE A CA 1
ATOM 1557 C C . ILE A 1 203 ? 17.220 -0.920 -37.936 1.00 98.38 203 ILE A C 1
ATOM 1559 O O . ILE A 1 203 ? 16.964 -0.943 -39.142 1.00 98.38 203 ILE A O 1
ATOM 1563 N N . SER A 1 204 ? 18.448 -0.712 -37.476 1.00 97.81 204 SER A N 1
ATOM 1564 C CA . SER A 1 204 ? 19.657 -0.573 -38.289 1.00 97.81 204 SER A CA 1
ATOM 1565 C C . SER A 1 204 ? 20.590 -1.784 -38.118 1.00 97.81 204 SER A C 1
ATOM 1567 O O . SER A 1 204 ? 20.336 -2.665 -37.300 1.00 97.81 204 SER A O 1
ATOM 1569 N N . GLY A 1 205 ? 21.672 -1.866 -38.898 1.00 96.25 205 GLY A N 1
ATOM 1570 C CA . GLY A 1 205 ? 22.673 -2.936 -38.782 1.00 96.25 205 GLY A CA 1
ATOM 1571 C C . GLY A 1 205 ? 22.971 -3.653 -40.099 1.00 96.25 205 GLY A C 1
ATOM 1572 O O . GLY A 1 205 ? 22.833 -3.080 -41.180 1.00 96.25 205 GLY A O 1
ATOM 1573 N N . SER A 1 206 ? 23.422 -4.906 -40.003 1.00 95.81 206 SER A N 1
ATOM 1574 C CA . SER A 1 206 ? 23.902 -5.724 -41.132 1.00 95.81 206 SER A CA 1
ATOM 1575 C C . SER A 1 206 ? 23.219 -7.092 -41.262 1.00 95.81 206 SER A C 1
ATOM 1577 O O . SER A 1 206 ? 23.659 -7.916 -42.069 1.00 95.81 206 SER A O 1
ATOM 1579 N N . GLY A 1 207 ? 22.155 -7.340 -40.491 1.00 96.38 207 GLY A N 1
ATOM 1580 C CA . GLY A 1 207 ? 21.345 -8.549 -40.610 1.00 96.38 207 GLY A CA 1
ATOM 1581 C C . GLY A 1 207 ? 20.655 -8.672 -41.974 1.00 96.38 207 GLY A C 1
ATOM 1582 O O . GLY A 1 207 ? 20.663 -7.754 -42.799 1.00 96.38 207 GLY A O 1
ATOM 1583 N N . THR A 1 208 ? 20.074 -9.842 -42.235 1.00 96.88 208 THR A N 1
ATOM 1584 C CA . THR A 1 208 ? 19.506 -10.200 -43.549 1.00 96.88 208 THR A CA 1
ATOM 1585 C C . THR A 1 208 ? 18.138 -10.878 -43.484 1.00 96.88 208 THR A C 1
ATOM 1587 O O . THR A 1 208 ? 17.481 -10.966 -44.522 1.00 96.88 208 THR A O 1
ATOM 1590 N N . ASP A 1 209 ? 17.664 -11.296 -42.305 1.00 97.00 209 ASP A N 1
ATOM 1591 C CA . ASP A 1 209 ? 16.304 -11.814 -42.164 1.00 97.00 209 ASP A CA 1
ATOM 1592 C C . ASP A 1 209 ? 15.299 -10.657 -42.093 1.00 97.00 209 ASP A C 1
ATOM 1594 O O . ASP A 1 209 ? 15.395 -9.768 -41.252 1.00 97.00 209 ASP A O 1
ATOM 1598 N N . SER A 1 210 ? 14.336 -10.656 -43.008 1.00 92.75 210 SER A N 1
ATOM 1599 C CA . SER A 1 210 ? 13.296 -9.627 -43.108 1.00 92.75 210 SER A CA 1
ATOM 1600 C C . SER A 1 210 ? 11.996 -10.005 -42.394 1.00 92.75 210 SER A C 1
ATOM 1602 O O . SER A 1 210 ? 11.027 -9.255 -42.495 1.00 92.75 210 SER A O 1
ATOM 1604 N N . LEU A 1 211 ? 11.954 -11.154 -41.705 1.00 94.69 211 LEU A N 1
ATOM 1605 C CA . LEU A 1 211 ? 10.757 -11.720 -41.073 1.00 94.69 211 LEU A CA 1
ATOM 1606 C C . LEU A 1 211 ? 9.574 -11.835 -42.051 1.00 94.69 211 LEU A C 1
ATOM 1608 O O . LEU A 1 211 ? 8.426 -11.538 -41.730 1.00 94.69 211 LEU A O 1
ATOM 1612 N N . SER A 1 212 ? 9.867 -12.279 -43.280 1.00 88.19 212 SER A N 1
ATOM 1613 C CA . SER A 1 212 ? 8.886 -12.409 -44.377 1.00 88.19 212 SER A CA 1
ATOM 1614 C C . SER A 1 212 ? 7.794 -13.473 -44.152 1.00 88.19 212 SER A C 1
ATOM 1616 O O . SER A 1 212 ? 6.851 -13.576 -44.936 1.00 88.19 212 SER A O 1
ATOM 1618 N N . SER A 1 213 ? 7.911 -14.250 -43.076 1.00 92.50 213 SER A N 1
ATOM 1619 C CA . SER A 1 213 ? 6.925 -15.200 -42.563 1.00 92.50 213 SER A CA 1
ATOM 1620 C C . SER A 1 213 ? 6.737 -14.974 -41.066 1.00 92.50 213 SER A C 1
ATOM 1622 O O . SER A 1 213 ? 7.657 -14.502 -40.409 1.00 92.50 213 SER A O 1
ATOM 1624 N N . GLY A 1 214 ? 5.587 -15.356 -40.518 1.00 95.75 214 GLY A N 1
ATOM 1625 C CA . GLY A 1 214 ? 5.288 -15.267 -39.089 1.00 95.75 214 GLY A CA 1
ATOM 1626 C C . GLY A 1 214 ? 3.847 -15.689 -38.811 1.00 95.75 214 GLY A C 1
ATOM 1627 O O . GLY A 1 214 ? 3.184 -16.253 -39.683 1.00 95.75 214 GLY A O 1
ATOM 1628 N N . THR A 1 215 ? 3.357 -15.392 -37.612 1.00 97.75 215 THR A N 1
ATOM 1629 C CA . THR A 1 215 ? 1.984 -15.691 -37.175 1.00 97.75 215 THR A CA 1
ATOM 1630 C C . THR A 1 215 ? 1.155 -14.407 -37.150 1.00 97.75 215 THR A C 1
ATOM 1632 O O . THR A 1 215 ? 1.635 -13.375 -36.686 1.00 97.75 215 THR A O 1
ATOM 1635 N N . LEU A 1 216 ? -0.085 -14.441 -37.647 1.00 97.56 216 LEU A N 1
ATOM 1636 C CA . LEU A 1 216 ? -0.996 -13.295 -37.535 1.00 97.56 216 LEU A CA 1
ATOM 1637 C C . LEU A 1 216 ? -1.317 -13.016 -36.063 1.00 97.56 216 LEU A C 1
ATOM 1639 O O . LEU A 1 216 ? -1.481 -13.952 -35.284 1.00 97.56 216 LEU A O 1
ATOM 1643 N N . GLY A 1 217 ? -1.468 -11.743 -35.689 1.00 94.69 217 GLY A N 1
ATOM 1644 C CA . GLY A 1 217 ? -1.715 -11.352 -34.295 1.00 94.69 217 GLY A CA 1
ATOM 1645 C C . GLY A 1 217 ? -2.934 -12.042 -33.651 1.00 94.69 217 GLY A C 1
ATOM 1646 O O . GLY A 1 217 ? -2.839 -12.534 -32.533 1.00 94.69 217 GLY A O 1
ATOM 1647 N N . THR A 1 218 ? -4.043 -12.185 -34.387 1.00 95.38 218 THR A N 1
ATOM 1648 C CA . THR A 1 218 ? -5.265 -12.923 -33.975 1.00 95.38 218 THR A CA 1
ATOM 1649 C C . THR A 1 218 ? -5.145 -14.451 -34.063 1.00 95.38 218 THR A C 1
ATOM 1651 O O . THR A 1 218 ? -6.132 -15.173 -33.969 1.00 95.38 218 THR A O 1
ATOM 1654 N N . SER A 1 219 ? -3.946 -14.970 -34.314 1.00 96.19 219 SER A N 1
ATOM 1655 C CA . SER A 1 219 ? -3.626 -16.402 -34.327 1.00 96.19 219 SER A CA 1
ATOM 1656 C C . SER A 1 219 ? -2.409 -16.720 -33.459 1.00 96.19 219 SER A C 1
ATOM 1658 O O . SER A 1 219 ? -1.905 -17.840 -33.507 1.00 96.19 219 SER A O 1
ATOM 1660 N N . LEU A 1 220 ? -1.934 -15.746 -32.670 1.00 95.94 220 LEU A N 1
ATOM 1661 C CA . LEU A 1 220 ? -0.876 -15.958 -31.687 1.00 95.94 220 LEU A CA 1
ATOM 1662 C C . LEU A 1 220 ? -1.312 -16.921 -30.587 1.00 95.94 220 LEU A C 1
ATOM 1664 O O . LEU A 1 220 ? -0.475 -17.680 -30.123 1.00 95.94 220 LEU A O 1
ATOM 1668 N N . TYR A 1 221 ? -2.590 -16.916 -30.208 1.00 95.56 221 TYR A N 1
ATOM 1669 C CA . TYR A 1 221 ? -3.114 -17.676 -29.077 1.00 95.56 221 TYR A CA 1
ATOM 1670 C C . TYR A 1 221 ? -4.472 -18.296 -29.379 1.00 95.56 221 TYR A C 1
ATOM 1672 O O . TYR A 1 221 ? -5.290 -17.718 -30.096 1.00 95.56 221 TYR A O 1
ATOM 1680 N N . HIS A 1 222 ? -4.732 -19.440 -28.754 1.00 90.44 222 HIS A N 1
ATOM 1681 C CA . HIS A 1 222 ? -6.053 -20.047 -28.649 1.00 90.44 222 HIS A CA 1
ATOM 1682 C C . HIS A 1 222 ? -6.374 -20.247 -27.167 1.00 90.44 222 HIS A C 1
ATOM 1684 O O . HIS A 1 222 ? -5.511 -20.641 -26.389 1.00 90.44 222 HIS A O 1
ATOM 1690 N N . ASN A 1 223 ? -7.628 -20.055 -26.758 1.00 85.25 223 ASN A N 1
ATOM 1691 C CA . ASN A 1 223 ? -8.034 -20.229 -25.355 1.00 85.25 223 ASN A CA 1
ATOM 1692 C C . ASN A 1 223 ? -7.854 -21.657 -24.800 1.00 85.25 223 ASN A C 1
ATOM 1694 O O . ASN A 1 223 ? -7.935 -21.868 -23.592 1.00 85.25 223 ASN A O 1
ATOM 1698 N N . THR A 1 224 ? -7.604 -22.636 -25.672 1.00 86.56 224 THR A N 1
ATOM 1699 C CA . THR A 1 224 ? -7.257 -24.018 -25.323 1.00 86.56 224 THR A CA 1
ATOM 1700 C C . THR A 1 224 ? -5.750 -24.293 -25.273 1.00 86.56 224 THR A C 1
ATOM 1702 O O . THR A 1 224 ? -5.366 -25.449 -25.090 1.00 86.56 224 THR A O 1
ATOM 1705 N N . ASP A 1 225 ? -4.885 -23.294 -25.476 1.00 92.69 225 ASP A N 1
ATOM 1706 C CA . ASP A 1 225 ? -3.435 -23.487 -25.379 1.00 92.69 225 ASP A CA 1
ATOM 1707 C C . ASP A 1 225 ? -3.055 -23.877 -23.932 1.00 92.69 225 ASP A C 1
ATOM 1709 O O . ASP A 1 225 ? -3.532 -23.243 -22.986 1.00 92.69 225 ASP A O 1
ATOM 1713 N N . PRO A 1 226 ? -2.171 -24.874 -23.710 1.00 89.38 226 PRO A N 1
ATOM 1714 C CA . PRO A 1 226 ? -1.870 -25.381 -22.364 1.00 89.38 226 PRO A CA 1
ATOM 1715 C C . PRO A 1 226 ? -1.309 -24.351 -21.370 1.00 89.38 226 PRO A C 1
ATOM 1717 O O . PRO A 1 226 ? -1.355 -24.585 -20.166 1.00 89.38 226 PRO A O 1
ATOM 1720 N N . GLY A 1 227 ? -0.768 -23.229 -21.855 1.00 93.50 227 GLY A N 1
ATOM 1721 C CA . GLY A 1 227 ? -0.302 -22.117 -21.019 1.00 93.50 227 GLY A CA 1
ATOM 1722 C C . GLY A 1 227 ? -1.392 -21.124 -20.597 1.00 93.50 227 GLY A C 1
ATOM 1723 O O . GLY A 1 227 ? -1.138 -20.283 -19.745 1.00 93.50 227 GLY A O 1
ATOM 1724 N N . LEU A 1 228 ? -2.592 -21.202 -21.183 1.00 94.88 228 LEU A N 1
ATOM 1725 C CA . LEU A 1 228 ? -3.693 -20.249 -20.973 1.00 94.88 228 LEU A CA 1
ATOM 1726 C C . LEU A 1 228 ? -4.854 -20.829 -20.154 1.00 94.88 228 LEU A C 1
ATOM 1728 O O . LEU A 1 228 ? -5.632 -20.071 -19.577 1.00 94.88 228 LEU A O 1
ATOM 1732 N N . PHE A 1 229 ? -4.936 -22.158 -20.054 1.00 92.69 229 PHE A N 1
ATOM 1733 C CA . PHE A 1 229 ? -5.816 -22.864 -19.126 1.00 92.69 229 PHE A CA 1
ATOM 1734 C C . PHE A 1 229 ? -4.973 -23.726 -18.175 1.00 92.69 229 PHE A C 1
ATOM 1736 O O . PHE A 1 229 ? -4.617 -24.863 -18.488 1.00 92.69 229 PHE A O 1
ATOM 1743 N N . ILE A 1 230 ? -4.613 -23.153 -17.025 1.00 92.75 230 ILE A N 1
ATOM 1744 C CA . ILE A 1 230 ? -3.683 -23.734 -16.053 1.00 92.75 230 ILE A CA 1
ATOM 1745 C C . ILE A 1 230 ? -4.052 -23.327 -14.622 1.00 92.75 230 ILE A C 1
ATOM 1747 O O . ILE A 1 230 ? -4.335 -22.162 -14.344 1.00 92.75 230 ILE A O 1
ATOM 1751 N N . ASN A 1 231 ? -4.008 -24.281 -13.688 1.00 93.62 231 ASN A N 1
ATOM 1752 C CA . ASN A 1 231 ? -4.092 -23.971 -12.265 1.00 93.62 231 ASN A CA 1
ATOM 1753 C C . ASN A 1 231 ? -2.694 -23.644 -11.721 1.00 93.62 231 ASN A C 1
ATOM 1755 O O . ASN A 1 231 ? -1.908 -24.551 -11.462 1.00 93.62 231 ASN A O 1
ATOM 1759 N N . ILE A 1 232 ? -2.389 -22.357 -11.541 1.00 93.56 232 ILE A N 1
ATOM 1760 C CA . ILE A 1 232 ? -1.119 -21.930 -10.933 1.00 93.56 232 ILE A CA 1
ATOM 1761 C C . ILE A 1 232 ? -1.082 -22.129 -9.411 1.00 93.56 232 ILE A C 1
ATOM 1763 O O . ILE A 1 232 ? -0.017 -22.027 -8.823 1.00 93.56 232 ILE A O 1
ATOM 1767 N N . TYR A 1 233 ? -2.212 -22.432 -8.764 1.00 91.69 233 TYR A N 1
ATOM 1768 C CA . TYR A 1 233 ? -2.310 -22.637 -7.311 1.00 91.69 233 TYR A CA 1
ATOM 1769 C C . TYR A 1 233 ? -2.027 -24.092 -6.883 1.00 91.69 233 TYR A C 1
ATOM 1771 O O . TYR A 1 233 ? -2.475 -24.541 -5.829 1.00 91.69 233 TYR A O 1
ATOM 1779 N N . GLU A 1 234 ? -1.295 -24.830 -7.715 1.00 91.06 234 GLU A N 1
ATOM 1780 C CA . GLU A 1 234 ? -0.758 -26.166 -7.459 1.00 91.06 234 GLU A CA 1
ATOM 1781 C C . GLU A 1 234 ? 0.739 -26.170 -7.804 1.00 91.06 234 GLU A C 1
ATOM 1783 O O . GLU A 1 234 ? 1.203 -25.362 -8.608 1.00 91.06 234 GLU A O 1
ATOM 1788 N N . THR A 1 235 ? 1.507 -27.094 -7.225 1.00 90.88 235 THR A N 1
ATOM 1789 C CA . THR A 1 235 ? 2.930 -27.270 -7.548 1.00 90.88 235 THR A CA 1
ATOM 1790 C C . THR A 1 235 ? 3.114 -27.617 -9.035 1.00 90.88 235 THR A C 1
ATOM 1792 O O . THR A 1 235 ? 2.682 -28.678 -9.496 1.00 90.88 235 THR A O 1
ATOM 1795 N N . LEU A 1 236 ? 3.796 -26.755 -9.792 1.00 92.38 236 LEU A N 1
ATOM 1796 C CA . LEU A 1 236 ? 4.023 -26.925 -11.229 1.00 92.38 236 LEU A CA 1
ATOM 1797 C C . LEU A 1 236 ? 5.431 -27.464 -11.507 1.00 92.38 236 LEU A C 1
ATOM 1799 O O . LEU A 1 236 ? 6.437 -26.854 -11.159 1.00 92.38 236 LEU A O 1
ATOM 1803 N N . THR A 1 237 ? 5.514 -28.599 -12.204 1.00 89.00 237 THR A N 1
ATOM 1804 C CA . THR A 1 237 ? 6.803 -29.178 -12.638 1.00 89.00 237 THR A CA 1
ATOM 1805 C C . THR A 1 237 ? 7.296 -28.630 -13.978 1.00 89.00 237 THR A C 1
ATOM 1807 O O . THR A 1 237 ? 8.476 -28.762 -14.291 1.00 89.00 237 THR A O 1
ATOM 1810 N N . ASN A 1 238 ? 6.406 -28.036 -14.777 1.00 90.69 238 ASN A N 1
ATOM 1811 C CA . ASN A 1 238 ? 6.718 -27.382 -16.043 1.00 90.69 238 ASN A CA 1
ATOM 1812 C C . ASN A 1 238 ? 5.586 -26.413 -16.430 1.00 90.69 238 ASN A C 1
ATOM 1814 O O . ASN A 1 238 ? 4.442 -26.599 -16.014 1.00 90.69 238 ASN A O 1
ATOM 1818 N N . TYR A 1 239 ? 5.888 -25.437 -17.284 1.00 95.62 239 TYR A N 1
ATOM 1819 C CA . TYR A 1 239 ? 4.921 -24.542 -17.915 1.00 95.62 239 TYR A CA 1
ATOM 1820 C C . TYR A 1 239 ? 5.176 -24.487 -19.423 1.00 95.62 239 TYR A C 1
ATOM 1822 O O . TYR A 1 239 ? 6.311 -24.314 -19.858 1.00 95.62 239 TYR A O 1
ATOM 1830 N N . THR A 1 240 ? 4.123 -24.623 -20.230 1.00 96.31 240 THR A N 1
ATOM 1831 C CA . THR A 1 240 ? 4.221 -24.437 -21.686 1.00 96.31 240 THR A CA 1
ATOM 1832 C C . THR A 1 240 ? 3.844 -23.001 -22.012 1.00 96.31 240 THR A C 1
ATOM 1834 O O . THR A 1 240 ? 2.680 -22.633 -21.872 1.00 96.31 240 THR A O 1
ATOM 1837 N N . ILE A 1 241 ? 4.812 -22.191 -22.440 1.00 96.88 241 ILE A N 1
ATOM 1838 C CA . ILE A 1 241 ? 4.549 -20.813 -22.867 1.00 96.88 241 ILE A CA 1
ATOM 1839 C C . ILE A 1 241 ? 3.672 -20.860 -24.133 1.00 96.88 241 ILE A C 1
ATOM 1841 O O . ILE A 1 241 ? 3.986 -21.622 -25.052 1.00 96.88 241 ILE A O 1
ATOM 1845 N N . PRO A 1 242 ? 2.551 -20.117 -24.189 1.00 96.38 242 PRO A N 1
ATOM 1846 C CA . PRO A 1 242 ? 1.602 -20.222 -25.290 1.00 96.38 242 PRO A CA 1
ATOM 1847 C C . PRO A 1 242 ? 2.126 -19.584 -26.586 1.00 96.38 242 PRO A C 1
ATOM 1849 O O . PRO A 1 242 ? 3.107 -18.833 -26.601 1.00 96.38 242 PRO A O 1
ATOM 1852 N N . GLY A 1 243 ? 1.434 -19.875 -27.686 1.00 95.25 243 GLY A N 1
ATOM 1853 C CA . GLY A 1 243 ? 1.696 -19.315 -29.009 1.00 95.25 243 GLY A CA 1
ATOM 1854 C C . GLY A 1 243 ? 2.852 -19.941 -29.795 1.00 95.25 243 GLY A C 1
ATOM 1855 O O . GLY A 1 243 ? 3.263 -21.067 -29.506 1.00 95.25 243 GLY A O 1
ATOM 1856 N N . PRO A 1 244 ? 3.339 -19.274 -30.860 1.00 95.38 244 PRO A N 1
ATOM 1857 C CA . PRO A 1 244 ? 4.277 -19.876 -31.804 1.00 95.38 244 PRO A CA 1
ATOM 1858 C C . PRO A 1 244 ? 5.646 -20.144 -31.168 1.00 95.38 244 PRO A C 1
ATOM 1860 O O . PRO A 1 244 ? 6.008 -19.557 -30.148 1.00 95.38 244 PRO A O 1
ATOM 1863 N N . ALA A 1 245 ? 6.422 -21.026 -31.799 1.00 95.44 245 ALA A N 1
ATOM 1864 C CA . ALA A 1 245 ? 7.782 -21.330 -31.370 1.00 95.44 245 ALA A CA 1
ATOM 1865 C C . ALA A 1 245 ? 8.693 -20.090 -31.432 1.00 95.44 245 ALA A C 1
ATOM 1867 O O . ALA A 1 245 ? 8.544 -19.246 -32.321 1.00 95.44 245 ALA A O 1
ATOM 1868 N N . LEU A 1 246 ? 9.657 -20.024 -30.512 1.00 95.50 246 LEU A N 1
ATOM 1869 C CA . LEU A 1 246 ? 10.710 -19.013 -30.496 1.00 95.50 246 LEU A CA 1
ATOM 1870 C C . LEU A 1 246 ? 11.484 -18.994 -31.829 1.00 95.50 246 LEU A C 1
ATOM 1872 O O . LEU A 1 246 ? 11.857 -20.037 -32.376 1.00 95.50 246 LEU A O 1
ATOM 1876 N N . TYR A 1 247 ? 11.714 -17.795 -32.360 1.00 95.75 247 TYR A N 1
ATOM 1877 C CA . TYR A 1 247 ? 12.458 -17.552 -33.593 1.00 95.75 247 TYR A CA 1
ATOM 1878 C C . TYR A 1 247 ? 13.893 -18.077 -33.468 1.00 95.75 247 TYR A C 1
ATOM 1880 O O . TYR A 1 247 ? 14.587 -17.804 -32.495 1.00 95.75 247 TYR A O 1
ATOM 1888 N N . SER A 1 248 ? 14.384 -18.788 -34.486 1.00 91.31 248 SER A N 1
ATOM 1889 C CA . SER A 1 248 ? 15.680 -19.485 -34.430 1.00 91.31 248 SER A CA 1
ATOM 1890 C C . SER A 1 248 ? 16.911 -18.578 -34.312 1.00 91.31 248 SER A C 1
ATOM 1892 O O . SER A 1 248 ? 18.014 -19.083 -34.121 1.00 91.31 248 SER A O 1
ATOM 1894 N N . GLY A 1 249 ? 16.749 -17.263 -34.488 1.00 87.50 249 GLY A N 1
ATOM 1895 C CA . GLY A 1 249 ? 17.797 -16.270 -34.249 1.00 87.50 249 GLY A CA 1
ATOM 1896 C C . GLY A 1 249 ? 17.696 -15.551 -32.900 1.00 87.50 249 GLY A C 1
ATOM 1897 O O . GLY A 1 249 ? 18.525 -14.678 -32.658 1.00 87.50 249 GLY A O 1
ATOM 1898 N N . ALA A 1 250 ? 16.701 -15.867 -32.064 1.00 87.75 250 ALA A N 1
ATOM 1899 C CA . ALA A 1 250 ? 16.567 -15.325 -30.714 1.00 87.75 250 ALA A CA 1
ATOM 1900 C C . ALA A 1 250 ? 17.791 -15.668 -29.848 1.00 87.75 250 ALA A C 1
ATOM 1902 O O . ALA A 1 250 ? 18.407 -16.724 -30.002 1.00 87.75 250 ALA A O 1
ATOM 1903 N N . SER A 1 251 ? 18.141 -14.764 -28.938 1.00 78.12 251 SER A N 1
ATOM 1904 C CA . SER A 1 251 ? 19.181 -14.970 -27.927 1.00 78.12 251 SER A CA 1
ATOM 1905 C C . SER A 1 251 ? 18.598 -15.551 -26.640 1.00 78.12 251 SER A C 1
ATOM 1907 O O . SER A 1 251 ? 17.452 -15.261 -26.306 1.00 78.12 251 SER A O 1
ATOM 1909 N N . ASP A 1 252 ? 19.405 -16.288 -25.874 1.00 71.00 252 ASP A N 1
ATOM 1910 C CA . ASP A 1 252 ? 19.008 -16.763 -24.544 1.00 71.00 252 ASP A CA 1
ATOM 1911 C C . ASP A 1 252 ? 18.660 -15.589 -23.614 1.00 71.00 252 ASP A C 1
ATOM 1913 O O . ASP A 1 252 ? 19.483 -14.701 -23.367 1.00 71.00 252 ASP A O 1
ATOM 1917 N N . ASN A 1 253 ? 17.448 -15.609 -23.058 1.00 65.19 253 ASN A N 1
ATOM 1918 C CA . ASN A 1 253 ? 16.945 -14.548 -22.195 1.00 65.19 253 ASN A CA 1
ATOM 1919 C C . ASN A 1 253 ? 17.512 -14.624 -20.768 1.00 65.19 253 ASN A C 1
ATOM 1921 O O . ASN A 1 253 ? 16.904 -15.149 -19.824 1.00 65.19 253 ASN A O 1
ATOM 1925 N N . THR A 1 254 ? 18.695 -14.037 -20.614 1.00 74.00 254 THR A N 1
ATOM 1926 C CA . THR A 1 254 ? 19.232 -13.651 -19.310 1.00 74.00 254 THR A CA 1
ATOM 1927 C C . THR A 1 254 ? 18.860 -12.197 -19.043 1.00 74.00 254 THR A C 1
ATOM 1929 O O . THR A 1 254 ? 19.519 -11.292 -19.556 1.00 74.00 254 THR A O 1
ATOM 1932 N N . GLN A 1 255 ? 17.827 -11.964 -18.229 1.00 84.69 255 GLN A N 1
ATOM 1933 C CA . GLN A 1 255 ? 17.517 -10.613 -17.763 1.00 84.69 255 GLN A CA 1
ATOM 1934 C C . GLN A 1 255 ? 18.720 -10.036 -16.994 1.00 84.69 255 GLN A C 1
ATOM 1936 O O . GLN A 1 255 ? 19.372 -10.761 -16.232 1.00 84.69 255 GLN A O 1
ATOM 1941 N N . PRO A 1 256 ? 19.041 -8.744 -17.170 1.00 67.88 256 PRO A N 1
ATOM 1942 C CA . PRO A 1 256 ? 20.167 -8.131 -16.486 1.00 67.88 256 PRO A CA 1
ATOM 1943 C C . PRO A 1 256 ? 19.909 -8.063 -14.977 1.00 67.88 256 PRO A C 1
ATOM 1945 O O . PRO A 1 256 ? 18.964 -7.424 -14.522 1.00 67.88 256 PRO A O 1
ATOM 1948 N N . SER A 1 257 ? 20.796 -8.661 -14.178 1.00 49.16 257 SER A N 1
ATOM 1949 C CA . SER A 1 257 ? 20.791 -8.461 -12.728 1.00 49.16 257 SER A CA 1
ATOM 1950 C C . SER A 1 257 ? 21.060 -6.987 -12.415 1.00 49.16 257 SER A C 1
ATOM 1952 O O . SER A 1 257 ? 22.146 -6.492 -12.742 1.00 49.16 257 SER A O 1
ATOM 1954 N N . VAL A 1 258 ? 20.089 -6.314 -11.785 1.00 43.97 258 VAL A N 1
ATOM 1955 C CA . VAL A 1 258 ? 20.078 -4.868 -11.487 1.00 43.97 258 VAL A CA 1
ATOM 1956 C C . VAL A 1 258 ? 21.455 -4.308 -11.114 1.00 43.97 258 VAL A C 1
ATOM 1958 O O . VAL A 1 258 ? 21.923 -4.394 -9.979 1.00 43.97 258 VAL A O 1
ATOM 1961 N N . SER A 1 259 ? 22.086 -3.688 -12.109 1.00 31.08 259 SER A N 1
ATOM 1962 C CA . SER A 1 259 ? 23.287 -2.868 -11.993 1.00 31.08 259 SER A CA 1
ATOM 1963 C C . SER A 1 259 ? 22.883 -1.472 -12.438 1.00 31.08 259 SER A C 1
ATOM 1965 O O . SER A 1 259 ? 22.418 -1.307 -13.561 1.00 31.08 259 SER A O 1
ATOM 1967 N N . ALA A 1 260 ? 22.980 -0.486 -11.546 1.00 31.14 260 ALA A N 1
ATOM 1968 C CA . ALA A 1 260 ? 22.335 0.809 -11.740 1.00 31.14 260 ALA A CA 1
ATOM 1969 C C . ALA A 1 260 ? 22.807 1.538 -13.014 1.00 31.14 260 ALA A C 1
ATOM 1971 O O . ALA A 1 260 ? 23.908 2.095 -13.051 1.00 31.14 260 ALA A O 1
ATOM 1972 N N . SER A 1 261 ? 21.932 1.603 -14.020 1.00 29.58 261 SER A N 1
ATOM 1973 C CA . SER A 1 261 ? 22.035 2.543 -15.136 1.00 29.58 261 SER A CA 1
ATOM 1974 C C . SER A 1 261 ? 21.937 3.963 -14.581 1.00 29.58 261 SER A C 1
ATOM 1976 O O . SER A 1 261 ? 20.879 4.401 -14.128 1.00 29.58 261 SER A O 1
ATOM 1978 N N . SER A 1 262 ? 23.054 4.688 -14.558 1.00 30.39 262 SER A N 1
ATOM 1979 C CA . SER A 1 262 ? 23.092 6.044 -14.022 1.00 30.39 262 SER A CA 1
ATOM 1980 C C . SER A 1 262 ? 22.310 7.005 -14.919 1.00 30.39 262 SER A C 1
ATOM 1982 O O . SER A 1 262 ? 22.654 7.221 -16.079 1.00 30.39 262 SER A O 1
ATOM 1984 N N . SER A 1 263 ? 21.282 7.647 -14.360 1.00 28.81 263 SER A N 1
ATOM 1985 C CA . SER A 1 263 ? 20.549 8.718 -15.035 1.00 28.81 263 SER A CA 1
ATOM 1986 C C . SER A 1 263 ? 21.499 9.877 -15.366 1.00 28.81 263 SER A C 1
ATOM 1988 O O . SER A 1 263 ? 21.892 10.644 -14.477 1.00 28.81 263 SER A O 1
ATOM 1990 N N . SER A 1 264 ? 21.884 10.023 -16.633 1.00 30.97 264 SER A N 1
ATOM 1991 C CA . SER A 1 264 ? 22.752 11.113 -17.072 1.00 30.97 264 SER A CA 1
ATOM 1992 C C . SER A 1 264 ? 22.006 12.447 -17.004 1.00 30.97 264 SER A C 1
ATOM 1994 O O . SER A 1 264 ? 21.136 12.729 -17.827 1.00 30.97 264 SER A O 1
ATOM 1996 N N . GLN A 1 265 ? 22.359 13.290 -16.030 1.00 29.22 265 GLN A N 1
ATOM 1997 C CA . GLN A 1 265 ? 21.878 14.671 -15.981 1.00 29.22 265 GLN A CA 1
ATOM 1998 C C . GLN A 1 265 ? 22.266 15.433 -17.255 1.00 29.22 265 GLN A C 1
ATOM 2000 O O . GLN A 1 265 ? 23.396 15.337 -17.739 1.00 29.22 265 GLN A O 1
ATOM 2005 N N . ALA A 1 266 ? 21.334 16.245 -17.756 1.00 28.27 266 ALA A N 1
ATOM 2006 C CA . ALA A 1 266 ? 21.551 17.109 -18.908 1.00 28.27 266 ALA A CA 1
ATOM 2007 C C . ALA A 1 266 ? 22.739 18.061 -18.679 1.00 28.27 266 ALA A C 1
ATOM 2009 O O . ALA A 1 266 ? 22.728 18.894 -17.770 1.00 28.27 266 ALA A O 1
ATOM 2010 N N . THR A 1 267 ? 23.759 17.974 -19.534 1.00 25.73 267 THR A N 1
ATOM 2011 C CA . THR A 1 267 ? 24.927 18.859 -19.488 1.00 25.73 267 THR A CA 1
ATOM 2012 C C . THR A 1 267 ? 24.698 20.106 -20.339 1.00 25.73 267 THR A C 1
ATOM 2014 O O . THR A 1 267 ? 24.856 20.104 -21.558 1.00 25.73 267 THR A O 1
ATOM 2017 N N . THR A 1 268 ? 24.377 21.225 -19.689 1.00 27.05 268 THR A N 1
ATOM 2018 C CA . THR A 1 268 ? 24.489 22.550 -20.316 1.00 27.05 268 THR A CA 1
ATOM 2019 C C . THR A 1 268 ? 25.957 22.882 -20.579 1.00 27.05 268 THR A C 1
ATOM 2021 O O . THR A 1 268 ? 26.767 22.912 -19.652 1.00 27.05 268 THR A O 1
ATOM 2024 N N . ALA A 1 269 ? 26.300 23.161 -21.835 1.00 27.67 269 ALA A N 1
ATOM 2025 C CA . ALA A 1 269 ? 27.670 23.437 -22.255 1.00 27.67 269 ALA A CA 1
ATOM 2026 C C . ALA A 1 269 ? 28.227 24.767 -21.710 1.00 27.67 269 ALA A C 1
ATOM 2028 O O . ALA A 1 269 ? 27.558 25.798 -21.786 1.00 27.67 269 ALA A O 1
ATOM 2029 N N . SER A 1 270 ? 29.504 24.778 -21.297 1.00 26.58 270 SER A N 1
ATOM 2030 C CA . SER A 1 270 ? 30.342 25.984 -21.385 1.00 26.58 270 SER A CA 1
ATOM 2031 C C . SER A 1 270 ? 31.853 25.693 -21.404 1.00 26.58 270 SER A C 1
ATOM 2033 O O . SER A 1 270 ? 32.378 24.983 -20.555 1.00 26.58 270 SER A O 1
ATOM 2035 N N . ALA A 1 271 ? 32.517 26.285 -22.401 1.00 28.47 271 ALA A N 1
ATOM 2036 C CA . ALA A 1 271 ? 33.933 26.656 -22.533 1.00 28.47 271 ALA A CA 1
ATOM 2037 C C . ALA A 1 271 ? 35.051 25.914 -21.746 1.00 28.47 271 ALA A C 1
ATOM 2039 O O . ALA A 1 271 ? 35.348 26.211 -20.594 1.00 28.47 271 ALA A O 1
ATOM 2040 N N . SER A 1 272 ? 35.819 25.122 -22.502 1.00 24.59 272 SER A N 1
ATOM 2041 C CA . SER A 1 272 ? 37.291 25.163 -22.630 1.00 24.59 272 SER A CA 1
ATOM 2042 C C . SER A 1 272 ? 38.179 25.616 -21.453 1.00 24.59 272 SER A C 1
ATOM 2044 O O . SER A 1 272 ? 38.317 26.814 -21.200 1.00 24.59 272 SER A O 1
ATOM 2046 N N . GLN A 1 273 ? 39.032 24.704 -20.965 1.00 25.80 273 GLN A N 1
ATOM 2047 C CA . GLN A 1 273 ? 40.445 25.021 -20.696 1.00 25.80 273 GLN A CA 1
ATOM 2048 C C . GLN A 1 273 ? 41.365 23.794 -20.849 1.00 25.80 273 GLN A C 1
ATOM 2050 O O . GLN A 1 273 ? 40.984 22.665 -20.560 1.00 25.80 273 GLN A O 1
ATOM 2055 N N . THR A 1 274 ? 42.573 24.025 -21.367 1.00 23.22 274 THR A N 1
ATOM 2056 C CA . THR A 1 274 ? 43.592 23.018 -21.725 1.00 23.22 274 THR A CA 1
ATOM 2057 C C . THR A 1 274 ? 44.671 22.839 -20.653 1.00 23.22 274 THR A C 1
ATOM 2059 O O . THR A 1 274 ? 45.036 23.832 -20.029 1.00 23.22 274 THR A O 1
ATOM 2062 N N . SER A 1 275 ? 45.277 21.636 -20.598 1.00 25.84 275 SER A N 1
ATOM 2063 C CA . SER A 1 275 ? 46.544 21.196 -19.936 1.00 25.84 275 SER A CA 1
ATOM 2064 C C . SER A 1 275 ? 46.329 20.093 -18.880 1.00 25.84 275 SER A C 1
ATOM 2066 O O . SER A 1 275 ? 45.285 20.067 -18.246 1.00 25.84 275 SER A O 1
ATOM 2068 N N . SER A 1 276 ? 47.242 19.143 -18.627 1.00 26.42 276 SER A N 1
ATOM 2069 C CA . SER A 1 276 ? 48.346 18.578 -19.437 1.00 26.42 276 SER A CA 1
ATOM 2070 C C . SER A 1 276 ? 48.819 17.241 -18.824 1.00 26.42 276 SER A C 1
ATOM 2072 O O . SER A 1 276 ? 48.700 17.035 -17.623 1.00 26.42 276 SER A O 1
ATOM 2074 N N . THR A 1 277 ? 49.397 16.364 -19.647 1.00 24.84 277 THR A N 1
ATOM 2075 C CA . THR A 1 277 ? 49.949 15.020 -19.348 1.00 24.84 277 THR A CA 1
ATOM 2076 C C . THR A 1 277 ? 50.755 14.821 -18.050 1.00 24.84 277 THR A C 1
ATOM 2078 O O . THR A 1 277 ? 51.740 15.522 -17.828 1.00 24.84 277 THR A O 1
ATOM 2081 N N . SER A 1 278 ? 50.448 13.747 -17.306 1.00 28.80 278 SER A N 1
ATOM 2082 C CA . SER A 1 278 ? 51.361 12.752 -16.669 1.00 28.80 278 SER A CA 1
ATOM 2083 C C . SER A 1 278 ? 50.534 11.839 -15.733 1.00 28.80 278 SER A C 1
ATOM 2085 O O . SER A 1 278 ? 49.515 12.288 -15.225 1.00 28.80 278 SER A O 1
ATOM 2087 N N . GLY A 1 279 ? 50.844 10.565 -15.468 1.00 25.48 279 GLY A N 1
ATOM 2088 C CA . GLY A 1 279 ? 51.832 9.627 -16.020 1.00 25.48 279 GLY A CA 1
ATOM 2089 C C . GLY A 1 279 ? 51.532 8.200 -15.503 1.00 25.48 279 GLY A C 1
ATOM 2090 O O . GLY A 1 279 ? 50.832 8.051 -14.505 1.00 25.48 279 GLY A O 1
ATOM 2091 N N . GLU A 1 280 ? 52.015 7.152 -16.180 1.00 27.75 280 GLU A N 1
ATOM 2092 C CA . GLU A 1 280 ? 51.791 5.745 -15.787 1.00 27.75 280 GLU A CA 1
ATOM 2093 C C . GLU A 1 280 ? 52.392 5.390 -14.418 1.00 27.75 280 GLU A C 1
ATOM 2095 O O . GLU A 1 280 ? 53.534 5.750 -14.125 1.00 27.75 280 GLU A O 1
ATOM 2100 N N . THR A 1 281 ? 51.713 4.538 -13.640 1.00 25.36 281 THR A N 1
ATOM 2101 C CA . THR A 1 281 ? 52.418 3.492 -12.873 1.00 25.36 281 THR A CA 1
ATOM 2102 C C . THR A 1 281 ? 51.535 2.268 -12.609 1.00 25.36 281 THR A C 1
ATOM 2104 O O . THR A 1 281 ? 50.357 2.373 -12.282 1.00 25.36 281 THR A O 1
ATOM 2107 N N . THR A 1 282 ? 52.134 1.090 -12.762 1.00 25.56 282 THR A N 1
ATOM 2108 C CA . THR A 1 282 ? 51.529 -0.244 -12.640 1.00 25.56 282 THR A CA 1
ATOM 2109 C C . THR A 1 282 ? 51.375 -0.725 -11.194 1.00 25.56 282 THR A C 1
ATOM 2111 O O . THR A 1 282 ? 52.293 -0.535 -10.396 1.00 25.56 282 THR A O 1
ATOM 2114 N N . ALA A 1 283 ? 50.335 -1.516 -10.906 1.00 27.33 283 ALA A N 1
ATOM 2115 C CA . ALA A 1 283 ? 50.328 -2.478 -9.797 1.00 27.33 283 ALA A CA 1
ATOM 2116 C C . ALA A 1 283 ? 49.607 -3.779 -10.208 1.00 27.33 283 ALA A C 1
ATOM 2118 O O . ALA A 1 283 ? 48.694 -3.762 -11.031 1.00 27.33 283 ALA A O 1
ATOM 2119 N N . SER A 1 284 ? 50.077 -4.917 -9.694 1.00 27.38 284 SER A N 1
ATOM 2120 C CA . SER A 1 284 ? 49.791 -6.262 -10.215 1.00 27.38 284 SER A CA 1
ATOM 2121 C C . SER A 1 284 ? 48.522 -6.911 -9.658 1.00 27.38 284 SER A C 1
ATOM 2123 O O . SER A 1 284 ? 48.252 -6.824 -8.462 1.00 27.38 284 SER A O 1
ATOM 2125 N N . GLY A 1 285 ? 47.823 -7.681 -10.497 1.00 26.28 285 GLY A N 1
ATOM 2126 C CA . GLY A 1 285 ? 46.744 -8.569 -10.057 1.00 26.28 285 GLY A CA 1
ATOM 2127 C C . GLY A 1 285 ? 47.227 -9.760 -9.216 1.00 26.28 285 GLY A C 1
ATOM 2128 O O . GLY A 1 285 ? 48.393 -10.150 -9.253 1.00 26.28 285 GLY A O 1
ATOM 2129 N N . SER A 1 286 ? 46.303 -10.358 -8.465 1.00 26.72 286 SER A N 1
ATOM 2130 C CA . SER A 1 286 ? 46.484 -11.625 -7.745 1.00 26.72 286 SER A CA 1
ATOM 213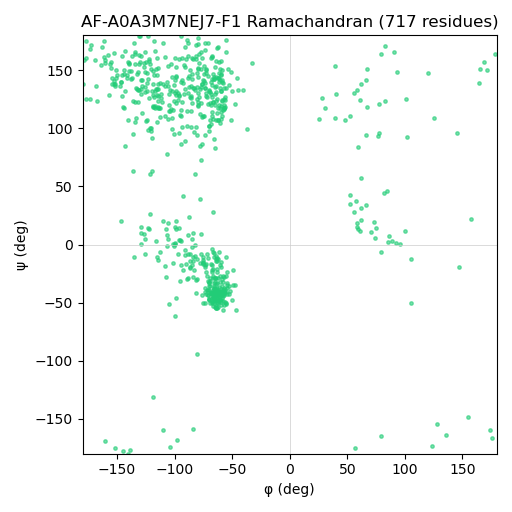1 C C . SER A 1 286 ? 45.198 -12.441 -7.856 1.00 26.72 286 SER A C 1
ATOM 2133 O O . SER A 1 286 ? 44.182 -12.094 -7.263 1.00 26.72 286 SER A O 1
ATOM 2135 N N . SER A 1 287 ? 45.228 -13.504 -8.657 1.00 27.20 287 SER A N 1
ATOM 2136 C CA . SER A 1 287 ? 44.094 -14.404 -8.884 1.00 27.20 287 SER A CA 1
ATOM 2137 C C . SER A 1 287 ? 44.031 -15.499 -7.818 1.00 27.20 287 SER A C 1
ATOM 2139 O O . SER A 1 287 ? 44.996 -16.250 -7.667 1.00 27.20 287 SER A O 1
ATOM 2141 N N . TYR A 1 288 ? 42.886 -15.655 -7.152 1.00 25.58 288 TYR A N 1
ATOM 2142 C CA . TYR A 1 288 ? 42.602 -16.814 -6.301 1.00 25.58 288 TYR A CA 1
ATOM 2143 C C . TYR A 1 288 ? 41.657 -17.786 -7.013 1.00 25.58 288 TYR A C 1
ATOM 2145 O O . TYR A 1 288 ? 40.513 -17.458 -7.312 1.00 25.58 288 TYR A O 1
ATOM 2153 N N . THR A 1 289 ? 42.147 -18.997 -7.273 1.00 24.52 289 THR A N 1
ATOM 2154 C CA . THR A 1 289 ? 41.382 -20.111 -7.849 1.00 24.52 289 THR A CA 1
ATOM 2155 C C . THR A 1 289 ? 40.868 -21.038 -6.751 1.00 24.52 289 THR A C 1
ATOM 2157 O O . THR A 1 289 ? 41.669 -21.535 -5.956 1.00 24.52 289 THR A O 1
ATOM 2160 N N . TRP A 1 290 ? 39.570 -21.344 -6.752 1.00 27.98 290 TRP A N 1
ATOM 2161 C CA . TRP A 1 290 ? 38.990 -22.411 -5.926 1.00 27.98 290 TRP A CA 1
ATOM 2162 C C . TRP A 1 290 ? 38.919 -23.738 -6.710 1.00 27.98 290 TRP A C 1
ATOM 2164 O O . TRP A 1 290 ? 38.646 -23.711 -7.911 1.00 27.98 290 TRP A O 1
ATOM 2174 N N . PRO A 1 291 ? 39.173 -24.900 -6.077 1.00 29.20 291 PRO A N 1
ATOM 2175 C CA . PRO A 1 291 ? 39.149 -26.196 -6.753 1.00 29.20 291 PRO A CA 1
ATOM 2176 C C . PRO A 1 291 ? 37.734 -26.788 -6.842 1.00 29.20 291 PRO A C 1
ATOM 2178 O O . PRO A 1 291 ? 37.011 -26.849 -5.850 1.00 29.20 291 PRO A O 1
ATOM 2181 N N . ALA A 1 292 ? 37.373 -27.304 -8.019 1.00 28.25 292 ALA A N 1
ATOM 2182 C CA . ALA A 1 292 ? 36.153 -28.084 -8.226 1.00 28.25 292 ALA A CA 1
ATOM 2183 C C . ALA A 1 292 ? 36.313 -29.545 -7.759 1.00 28.25 292 ALA A C 1
ATOM 2185 O O . ALA A 1 292 ? 37.411 -30.102 -7.815 1.00 28.25 292 ALA A O 1
ATOM 2186 N N . TRP A 1 293 ? 35.206 -30.176 -7.354 1.00 26.61 293 TRP A N 1
ATOM 2187 C CA . TRP A 1 293 ? 35.093 -31.620 -7.092 1.00 26.61 293 TRP A CA 1
ATOM 2188 C C . TRP A 1 293 ? 33.914 -32.221 -7.888 1.00 26.61 293 TRP A C 1
ATOM 2190 O O . TRP A 1 293 ? 33.055 -31.466 -8.346 1.00 26.61 293 TRP A O 1
ATOM 2200 N N . PRO A 1 294 ? 33.924 -33.538 -8.174 1.00 32.78 294 PRO A N 1
ATOM 2201 C CA . PRO A 1 294 ? 33.444 -34.041 -9.462 1.00 32.78 294 PRO A CA 1
ATOM 2202 C C . PRO A 1 294 ? 31.993 -34.533 -9.486 1.00 32.78 294 PRO A C 1
ATOM 2204 O O . PRO A 1 294 ? 31.418 -34.934 -8.477 1.00 32.78 294 PRO A O 1
ATOM 2207 N N . SER A 1 295 ? 31.451 -34.585 -10.702 1.00 26.78 295 SER A N 1
ATOM 2208 C CA . SER A 1 295 ? 30.187 -35.228 -11.051 1.00 26.78 295 SER A CA 1
ATOM 2209 C C . SER A 1 295 ? 30.287 -36.759 -11.078 1.00 26.78 295 SER A C 1
ATOM 2211 O O . SER A 1 295 ? 31.301 -37.332 -11.481 1.00 26.78 295 SER A O 1
ATOM 2213 N N . SER A 1 296 ? 29.195 -37.429 -10.704 1.00 28.80 296 SER A N 1
ATOM 2214 C CA . SER A 1 296 ? 29.004 -38.875 -10.859 1.00 28.80 296 SER A CA 1
ATOM 2215 C C . SER A 1 296 ? 27.935 -39.162 -11.913 1.00 28.80 296 SER A C 1
ATOM 2217 O O . SER A 1 296 ? 26.798 -38.713 -11.789 1.00 28.80 296 SER A O 1
ATOM 2219 N N . SER A 1 297 ? 28.304 -39.923 -12.939 1.00 25.58 297 SER A N 1
ATOM 2220 C CA . SER A 1 297 ? 27.413 -40.422 -13.988 1.00 25.58 297 SER A CA 1
ATOM 2221 C C . SER A 1 297 ? 26.705 -41.715 -13.578 1.00 25.58 297 SER A C 1
ATOM 2223 O O . SER A 1 297 ? 27.371 -42.618 -13.076 1.00 25.58 297 SER A O 1
ATOM 2225 N N . GLU A 1 298 ? 25.436 -41.881 -13.949 1.00 26.80 298 GLU A N 1
ATOM 2226 C CA . GLU A 1 298 ? 24.840 -43.210 -14.149 1.00 26.80 298 GLU A CA 1
ATOM 2227 C C . GLU A 1 298 ? 23.800 -43.184 -15.285 1.00 26.80 298 GLU A C 1
ATOM 2229 O O . GLU A 1 298 ? 23.440 -42.114 -15.779 1.00 26.80 298 GLU A O 1
ATOM 2234 N N . SER A 1 299 ? 23.439 -44.354 -15.819 1.00 24.17 299 SER A N 1
ATOM 2235 C CA . SER A 1 299 ? 23.164 -44.492 -17.259 1.00 24.17 299 SER A CA 1
ATOM 2236 C C . SER A 1 299 ? 22.029 -45.453 -17.629 1.00 24.17 299 SER A C 1
ATOM 2238 O O . SER A 1 299 ? 21.954 -46.544 -17.069 1.00 24.17 299 SER A O 1
ATOM 2240 N N . THR A 1 300 ? 21.308 -45.132 -18.720 1.00 24.62 300 THR A N 1
ATOM 2241 C CA . THR A 1 300 ? 20.345 -45.988 -19.475 1.00 24.62 300 THR A CA 1
ATOM 2242 C C . THR A 1 300 ? 19.054 -46.360 -18.705 1.00 24.62 300 THR A C 1
ATOM 2244 O O . THR A 1 300 ? 19.049 -46.357 -17.486 1.00 24.62 300 THR A O 1
ATOM 2247 N N . VAL A 1 301 ? 17.877 -46.611 -19.303 1.00 27.22 301 VAL A N 1
ATOM 2248 C CA . VAL A 1 301 ? 17.507 -47.404 -20.499 1.00 27.22 301 VAL A CA 1
ATOM 2249 C C . VAL A 1 301 ? 16.170 -46.895 -21.099 1.00 27.22 301 VAL A C 1
ATOM 2251 O O . VAL A 1 301 ? 15.312 -46.420 -20.364 1.00 27.22 301 VAL A O 1
ATOM 2254 N N . ALA A 1 302 ? 15.957 -47.047 -22.416 1.00 25.05 302 ALA A N 1
ATOM 2255 C CA . ALA A 1 302 ? 14.670 -46.806 -23.099 1.00 25.05 302 ALA A CA 1
ATOM 2256 C C . ALA A 1 302 ? 13.812 -48.087 -23.231 1.00 25.05 302 ALA A C 1
ATOM 2258 O O . ALA A 1 302 ? 14.359 -49.191 -23.223 1.00 25.05 302 ALA A O 1
ATOM 2259 N N . PRO A 1 303 ? 12.490 -47.968 -23.464 1.00 30.80 303 PRO A N 1
ATOM 2260 C CA . PRO A 1 303 ? 11.943 -48.635 -24.655 1.00 30.80 303 PRO A CA 1
ATOM 2261 C C . PRO A 1 303 ? 10.867 -47.822 -25.410 1.00 30.80 303 PRO A C 1
ATOM 2263 O O . PRO A 1 303 ? 10.552 -46.685 -25.075 1.00 30.80 303 PRO A O 1
ATOM 2266 N N . THR A 1 304 ? 10.355 -48.408 -26.495 1.00 24.47 304 THR A N 1
ATOM 2267 C CA . THR A 1 304 ? 9.777 -47.709 -27.657 1.00 24.47 304 THR A CA 1
ATOM 2268 C C . THR A 1 304 ? 8.306 -48.078 -27.922 1.00 24.47 304 THR A C 1
ATOM 2270 O O . THR A 1 304 ? 7.924 -49.226 -27.720 1.00 24.47 304 THR A O 1
ATOM 2273 N N . SER A 1 305 ? 7.549 -47.132 -28.506 1.00 26.19 305 SER A N 1
ATOM 2274 C CA . SER A 1 305 ? 6.352 -47.294 -29.377 1.00 26.19 305 SER A CA 1
ATOM 2275 C C . SER A 1 305 ? 5.094 -48.038 -28.888 1.00 26.19 305 SER A C 1
ATOM 2277 O O . SER A 1 305 ? 5.156 -49.223 -28.581 1.00 26.19 305 SER A O 1
ATOM 2279 N N . GLN A 1 306 ? 3.918 -47.426 -29.107 1.00 24.77 306 GLN A N 1
ATOM 2280 C CA . GLN A 1 306 ? 3.012 -47.854 -30.197 1.00 24.77 306 GLN A CA 1
ATOM 2281 C C . GLN A 1 306 ? 1.964 -46.783 -30.586 1.00 24.77 306 GLN A C 1
ATOM 2283 O O . GLN A 1 306 ? 1.752 -45.814 -29.864 1.00 24.77 306 GLN A O 1
ATOM 2288 N N . GLU A 1 307 ? 1.384 -46.937 -31.781 1.00 23.38 307 GLU A N 1
ATOM 2289 C CA . GLU A 1 307 ? 0.478 -45.996 -32.470 1.00 23.38 307 GLU A CA 1
ATOM 2290 C C . GLU A 1 307 ? -0.988 -46.070 -31.983 1.00 23.38 307 GLU A C 1
ATOM 2292 O O . GLU A 1 307 ? -1.424 -47.109 -31.495 1.00 23.38 307 GLU A O 1
ATOM 2297 N N . SER A 1 308 ? -1.809 -45.042 -32.268 1.00 24.33 308 SER A N 1
ATOM 2298 C CA . SER A 1 308 ? -2.981 -45.224 -33.163 1.00 24.33 308 SER A CA 1
ATOM 2299 C C . SER A 1 308 ? -3.737 -43.925 -33.532 1.00 24.33 308 SER A C 1
ATOM 2301 O O . SER A 1 308 ? -4.182 -43.161 -32.688 1.00 24.33 308 SER A O 1
ATOM 2303 N N . THR A 1 309 ? -3.873 -43.721 -34.848 1.00 23.66 309 THR A N 1
ATOM 2304 C CA . THR A 1 309 ? -5.022 -43.188 -35.625 1.00 23.66 309 THR A CA 1
ATOM 2305 C C . THR A 1 309 ? -6.054 -42.209 -35.022 1.00 23.66 309 THR A C 1
ATOM 2307 O O . THR A 1 309 ? -6.823 -42.559 -34.129 1.00 23.66 309 THR A O 1
ATOM 2310 N N . ALA A 1 310 ? -6.244 -41.075 -35.716 1.00 26.22 310 ALA A N 1
ATOM 2311 C CA . ALA A 1 310 ? -7.485 -40.278 -35.725 1.00 26.22 310 ALA A CA 1
ATOM 2312 C C . ALA A 1 310 ? -8.639 -40.981 -36.494 1.00 26.22 310 ALA A C 1
ATOM 2314 O O . ALA A 1 310 ? -8.402 -41.997 -37.156 1.00 26.22 310 ALA A O 1
ATOM 2315 N N . PRO A 1 311 ? -9.879 -40.441 -36.477 1.00 32.28 311 PRO A N 1
ATOM 2316 C CA . PRO A 1 311 ? -10.299 -39.610 -37.621 1.00 32.28 311 PRO A CA 1
ATOM 2317 C C . PRO A 1 311 ? -11.212 -38.402 -37.272 1.00 32.28 311 PRO A C 1
ATOM 2319 O O . PRO A 1 311 ? -11.482 -38.112 -36.113 1.00 32.28 311 PRO A O 1
ATOM 2322 N N . ALA A 1 312 ? -11.639 -37.669 -38.311 1.00 25.31 312 ALA A N 1
ATOM 2323 C CA . ALA A 1 312 ? -12.129 -36.282 -38.271 1.00 25.31 312 ALA A CA 1
ATOM 2324 C C . ALA A 1 312 ? -13.652 -36.102 -38.538 1.00 25.31 312 ALA A C 1
ATOM 2326 O O . ALA A 1 312 ? -14.406 -37.073 -38.514 1.00 25.31 312 ALA A O 1
ATOM 2327 N N . SER A 1 313 ? -14.043 -34.867 -38.929 1.00 26.00 313 SER A N 1
ATOM 2328 C CA . SER A 1 313 ? -15.316 -34.412 -39.562 1.00 26.00 313 SER A CA 1
ATOM 2329 C C . SER A 1 313 ? -16.431 -33.907 -38.612 1.00 26.00 313 SER A C 1
ATOM 2331 O O . SER A 1 313 ? -16.548 -34.407 -37.503 1.00 26.00 313 SER A O 1
ATOM 2333 N N . SER A 1 314 ? -17.309 -32.941 -38.959 1.00 24.06 314 SER A N 1
ATOM 2334 C CA . SER A 1 314 ? -17.348 -31.920 -40.046 1.00 24.06 314 SER A CA 1
ATOM 2335 C C . SER A 1 314 ? -18.596 -31.007 -39.925 1.00 24.06 314 SER A C 1
ATOM 2337 O O . SER A 1 314 ? -19.596 -31.451 -39.371 1.00 24.06 314 SER A O 1
ATOM 2339 N N . GLY A 1 315 ? -18.587 -29.814 -40.551 1.00 24.80 315 GLY A N 1
ATOM 2340 C CA . GLY A 1 315 ? -19.769 -28.943 -40.786 1.00 24.80 315 GLY A CA 1
ATOM 2341 C C . GLY A 1 315 ? -19.569 -27.518 -40.232 1.00 24.80 315 GLY A C 1
ATOM 2342 O O . GLY A 1 315 ? -19.447 -27.385 -39.025 1.00 24.80 315 GLY A O 1
ATOM 2343 N N . VAL A 1 316 ? -19.386 -26.414 -40.977 1.00 23.55 316 VAL A N 1
ATOM 2344 C CA . VAL A 1 316 ? -19.954 -25.875 -42.245 1.00 23.55 316 VAL A CA 1
ATOM 2345 C C . VAL A 1 316 ? -21.354 -25.244 -42.092 1.00 23.55 316 VAL A C 1
ATOM 2347 O O . VAL A 1 316 ? -22.336 -25.970 -42.147 1.00 23.55 316 VAL A O 1
ATOM 2350 N N . PHE A 1 317 ? -21.373 -23.900 -41.937 1.00 25.62 317 PHE A N 1
ATOM 2351 C CA . PHE A 1 317 ? -22.156 -22.829 -42.633 1.00 25.62 317 PHE A CA 1
ATOM 2352 C C . PHE A 1 317 ? -23.648 -23.048 -43.023 1.00 25.62 317 PHE A C 1
ATOM 2354 O O . PHE A 1 317 ? -24.018 -24.182 -43.308 1.00 25.62 317 PHE A O 1
ATOM 2361 N N . PRO A 1 318 ? -24.524 -22.002 -43.146 1.00 32.84 318 PRO A N 1
ATOM 2362 C CA . PRO A 1 318 ? -24.274 -20.631 -43.676 1.00 32.84 318 PRO A CA 1
ATOM 2363 C C . PRO A 1 318 ? -24.847 -19.455 -42.828 1.00 32.84 318 PRO A C 1
ATOM 2365 O O . PRO A 1 318 ? -25.718 -19.647 -41.992 1.00 32.84 318 PRO A O 1
ATOM 2368 N N . SER A 1 319 ? -24.319 -18.222 -42.874 1.00 24.66 319 SER A N 1
ATOM 2369 C CA . SER A 1 319 ? -24.343 -17.181 -43.936 1.00 24.66 319 SER A CA 1
ATOM 2370 C C . SER A 1 319 ? -25.718 -16.549 -44.240 1.00 24.66 319 SER A C 1
ATOM 2372 O O . SER A 1 319 ? -26.578 -17.226 -44.793 1.00 24.66 319 SER A O 1
ATOM 2374 N N . TYR A 1 320 ? -25.850 -15.230 -44.038 1.00 24.27 320 TYR A N 1
ATOM 2375 C CA . TYR A 1 320 ? -26.643 -14.309 -44.876 1.00 24.27 320 TYR A CA 1
ATOM 2376 C C . TYR A 1 320 ? -26.023 -12.901 -44.833 1.00 24.27 320 TYR A C 1
ATOM 2378 O O . TYR A 1 320 ? -25.378 -12.542 -43.852 1.00 24.27 320 TYR A O 1
ATOM 2386 N N . ALA A 1 321 ? -26.174 -12.126 -45.913 1.00 23.89 321 ALA A N 1
ATOM 2387 C CA . ALA A 1 321 ? -25.382 -10.920 -46.170 1.00 23.89 321 ALA A CA 1
ATOM 2388 C C . ALA A 1 321 ? -26.220 -9.649 -46.405 1.00 23.89 321 ALA A C 1
ATOM 2390 O O . ALA A 1 321 ? -27.340 -9.722 -46.899 1.00 23.89 321 ALA A O 1
ATOM 2391 N N . ASN A 1 322 ? -25.566 -8.507 -46.157 1.00 24.31 322 ASN A N 1
ATOM 2392 C CA . ASN A 1 322 ? -25.756 -7.170 -46.741 1.00 24.31 322 ASN A CA 1
ATOM 2393 C C . ASN A 1 322 ? -27.128 -6.468 -46.697 1.00 24.31 322 ASN A C 1
ATOM 2395 O O . ASN A 1 322 ? -28.109 -6.901 -47.295 1.00 24.31 322 ASN A O 1
ATOM 2399 N N . SER A 1 323 ? -27.090 -5.205 -46.254 1.00 23.73 323 SER A N 1
ATOM 2400 C CA . SER A 1 323 ? -27.575 -4.072 -47.063 1.00 23.73 323 SER A CA 1
ATOM 2401 C C . SER A 1 323 ? -26.892 -2.758 -46.662 1.00 23.73 323 SER A C 1
ATOM 2403 O O . SER A 1 323 ? -26.688 -2.485 -45.484 1.00 23.73 323 SER A O 1
ATOM 2405 N N . THR A 1 324 ? -26.529 -1.955 -47.662 1.00 22.42 324 THR A N 1
ATOM 2406 C CA . THR A 1 324 ? -25.757 -0.704 -47.545 1.00 22.42 324 THR A CA 1
ATOM 2407 C C . THR A 1 324 ? -26.675 0.518 -47.661 1.00 22.42 324 THR A C 1
ATOM 2409 O O . THR A 1 324 ? -27.576 0.510 -48.497 1.00 22.42 324 THR A O 1
ATOM 2412 N N . VAL A 1 325 ? -26.410 1.607 -46.926 1.00 21.98 325 VAL A N 1
ATOM 2413 C CA . VAL A 1 325 ? -26.973 2.948 -47.209 1.00 21.98 325 VAL A CA 1
ATOM 2414 C C . VAL A 1 325 ? -25.888 4.017 -47.028 1.00 21.98 325 VAL A C 1
ATOM 2416 O O . VAL A 1 325 ? -25.037 3.903 -46.151 1.00 21.98 325 VAL A O 1
ATOM 2419 N N . VAL A 1 326 ? -25.904 5.040 -47.888 1.00 21.94 326 VAL A N 1
ATOM 2420 C CA . VAL A 1 326 ? -24.828 6.029 -48.072 1.00 21.94 326 VAL A CA 1
ATOM 2421 C C . VAL A 1 326 ? -25.298 7.453 -47.728 1.00 21.94 326 VAL A C 1
ATOM 2423 O O . VAL A 1 326 ? -26.283 7.925 -48.282 1.00 21.94 326 VAL A O 1
ATOM 2426 N N . VAL A 1 327 ? -24.534 8.109 -46.844 1.00 22.84 327 VAL A N 1
ATOM 2427 C CA . VAL A 1 327 ? -24.167 9.548 -46.761 1.00 22.84 327 VAL A CA 1
ATOM 2428 C C . VAL A 1 327 ? -25.211 10.646 -47.061 1.00 22.84 327 VAL A C 1
ATOM 2430 O O . VAL A 1 327 ? -25.709 10.799 -48.173 1.00 22.84 327 VAL A O 1
ATOM 2433 N N . SER A 1 328 ? -25.314 11.607 -46.132 1.00 20.98 328 SER A N 1
ATOM 2434 C CA . SER A 1 328 ? -25.344 13.043 -46.475 1.00 20.98 328 SER A CA 1
ATOM 2435 C C . SER A 1 328 ? -24.791 13.912 -45.343 1.00 20.98 328 SER A C 1
ATOM 2437 O O . SER A 1 328 ? -25.072 13.673 -44.173 1.00 20.98 328 SER A O 1
ATOM 2439 N N . ALA A 1 329 ? -23.997 14.922 -45.706 1.00 23.56 329 ALA A N 1
ATOM 2440 C CA . ALA A 1 329 ? -23.322 15.844 -44.793 1.00 23.56 329 ALA A CA 1
ATOM 2441 C C . ALA A 1 329 ? -23.637 17.301 -45.162 1.00 23.56 329 ALA A C 1
ATOM 2443 O O . ALA A 1 329 ? -23.841 17.607 -46.337 1.00 23.56 329 ALA A O 1
ATOM 2444 N N . THR A 1 330 ? -23.600 18.217 -44.186 1.00 22.84 330 THR A N 1
ATOM 2445 C CA . THR A 1 330 ? -23.739 19.662 -44.456 1.00 22.84 330 THR A CA 1
ATOM 2446 C C . THR A 1 330 ? -22.899 20.513 -43.498 1.00 22.84 330 THR A C 1
ATOM 2448 O O . THR A 1 330 ? -23.017 20.379 -42.284 1.00 22.84 330 THR A O 1
ATOM 2451 N N . ARG A 1 331 ? -22.078 21.419 -44.053 1.00 24.88 331 ARG A N 1
ATOM 2452 C CA . ARG A 1 331 ? -21.388 22.536 -43.363 1.00 24.88 331 ARG A CA 1
ATOM 2453 C C . ARG A 1 331 ? -22.027 23.873 -43.769 1.00 24.88 331 ARG A C 1
ATOM 2455 O O . ARG A 1 331 ? -22.661 23.942 -44.821 1.00 24.88 331 ARG A O 1
ATOM 2462 N N . PRO A 1 332 ? -21.817 24.940 -42.981 1.00 26.70 332 PRO A N 1
ATOM 2463 C CA . PRO A 1 332 ? -21.005 26.093 -43.438 1.00 26.70 332 PRO A CA 1
ATOM 2464 C C . PRO A 1 332 ? -19.971 26.513 -42.348 1.00 26.70 332 PRO A C 1
ATOM 2466 O O . PRO A 1 332 ? -20.176 26.213 -41.181 1.00 26.70 332 PRO A O 1
ATOM 2469 N N . ALA A 1 333 ? -18.748 27.018 -42.593 1.00 24.00 333 ALA A N 1
ATOM 2470 C CA . ALA A 1 333 ? -18.292 28.229 -43.314 1.00 24.00 333 ALA A CA 1
ATOM 2471 C C . ALA A 1 333 ? -18.817 29.546 -42.679 1.00 24.00 333 ALA A C 1
ATOM 2473 O O . ALA A 1 333 ? -20.022 29.690 -42.548 1.00 24.00 333 ALA A O 1
ATOM 2474 N N . GLY A 1 334 ? -18.029 30.561 -42.282 1.00 24.62 334 GLY A N 1
ATOM 2475 C CA . GLY A 1 334 ? -16.572 30.827 -42.272 1.00 24.62 334 GLY A CA 1
ATOM 2476 C C . GLY A 1 334 ? -16.306 32.288 -41.799 1.00 24.62 334 GLY A C 1
ATOM 2477 O O . GLY A 1 334 ? -17.230 32.886 -41.259 1.00 24.62 334 GLY A O 1
ATOM 2478 N N . ILE A 1 335 ? -15.124 32.876 -42.104 1.00 25.77 335 ILE A N 1
ATOM 2479 C CA . ILE A 1 335 ? -14.709 34.318 -41.980 1.00 25.77 335 ILE A CA 1
ATOM 2480 C C . ILE A 1 335 ? -13.824 34.700 -40.751 1.00 25.77 335 ILE A C 1
ATOM 2482 O O . ILE A 1 335 ? -14.191 34.467 -39.607 1.00 25.77 335 ILE A O 1
ATOM 2486 N N . GLY A 1 336 ? -12.654 35.327 -41.009 1.00 24.64 336 GLY A N 1
ATOM 2487 C CA . GLY A 1 336 ? -11.761 36.014 -40.029 1.00 24.64 336 GLY A CA 1
ATOM 2488 C C . GLY A 1 336 ? -11.971 37.551 -39.995 1.00 24.64 336 GLY A C 1
ATOM 2489 O O . GLY A 1 336 ? -12.929 37.990 -40.628 1.00 24.64 336 GLY A O 1
ATOM 2490 N N . PRO A 1 337 ? -11.121 38.405 -39.350 1.00 31.97 337 PRO A N 1
ATOM 2491 C CA . PRO A 1 337 ? -9.653 38.452 -39.546 1.00 31.97 337 PRO A CA 1
ATOM 2492 C C . PRO A 1 337 ? -8.779 38.936 -38.333 1.00 31.97 337 PRO A C 1
ATOM 2494 O O . PRO A 1 337 ? -9.274 39.238 -37.252 1.00 31.97 337 PRO A O 1
ATOM 2497 N N . LYS A 1 338 ? -7.452 39.075 -38.539 1.00 29.55 338 LYS A N 1
ATOM 2498 C CA . LYS A 1 338 ? -6.480 39.911 -37.758 1.00 29.55 338 LYS A CA 1
ATOM 2499 C C . LYS A 1 338 ? -6.397 41.330 -38.396 1.00 29.55 338 LYS A C 1
ATOM 2501 O O . LYS A 1 338 ? -6.711 41.378 -39.588 1.00 29.55 338 LYS A O 1
ATOM 2506 N N . PRO A 1 339 ? -5.940 42.450 -37.747 1.00 33.41 339 PRO A N 1
ATOM 2507 C CA . PRO A 1 339 ? -4.590 42.569 -37.131 1.00 33.41 339 PRO A CA 1
ATOM 2508 C C . PRO A 1 339 ? -4.332 43.674 -36.029 1.00 33.41 339 PRO A C 1
ATOM 2510 O O . PRO A 1 339 ? -5.231 44.368 -35.572 1.00 33.41 339 PRO A O 1
ATOM 2513 N N . THR A 1 340 ? -3.036 43.872 -35.685 1.00 25.05 340 THR A N 1
ATOM 2514 C CA . THR A 1 340 ? -2.323 45.102 -35.181 1.00 25.05 340 THR A CA 1
ATOM 2515 C C . THR A 1 340 ? -2.421 45.658 -33.730 1.00 25.05 340 THR A C 1
ATOM 2517 O O . THR A 1 340 ? -3.181 46.570 -33.442 1.00 25.05 340 THR A O 1
ATOM 2520 N N . ARG A 1 341 ? -1.463 45.230 -32.881 1.00 25.00 341 ARG A N 1
ATOM 2521 C CA . ARG A 1 341 ? -0.341 45.985 -32.228 1.00 25.00 341 ARG A CA 1
ATOM 2522 C C . ARG A 1 341 ? -0.510 47.437 -31.688 1.00 25.00 341 ARG A C 1
ATOM 2524 O O . ARG A 1 341 ? -0.346 48.381 -32.455 1.00 25.00 341 ARG A O 1
ATOM 2531 N N . SER A 1 342 ? -0.521 47.595 -30.350 1.00 23.28 342 SER A N 1
ATOM 2532 C CA . SER A 1 342 ? 0.115 48.677 -29.528 1.00 23.28 342 SER A CA 1
ATOM 2533 C C . SER A 1 342 ? -0.028 48.330 -28.008 1.00 23.28 342 SER A C 1
ATOM 2535 O O . SER A 1 342 ? -0.737 47.373 -27.715 1.00 23.28 342 SER A O 1
ATOM 2537 N N . SER A 1 343 ? 0.550 48.983 -26.973 1.00 24.62 343 SER A N 1
ATOM 2538 C CA . SER A 1 343 ? 1.850 49.681 -26.762 1.00 24.62 343 SER A CA 1
ATOM 2539 C C . SER A 1 343 ? 1.993 50.194 -25.294 1.00 24.62 343 SER A C 1
ATOM 2541 O O . SER A 1 343 ? 1.151 50.988 -24.882 1.00 24.62 343 SER A O 1
ATOM 2543 N N . GLY A 1 344 ? 3.061 49.854 -24.542 1.00 25.91 344 GLY A N 1
ATOM 2544 C CA . GLY A 1 344 ? 3.387 50.461 -23.218 1.00 25.91 344 GLY A CA 1
ATOM 2545 C C . GLY A 1 344 ? 4.031 49.493 -22.199 1.00 25.91 344 GLY A C 1
ATOM 2546 O O . GLY A 1 344 ? 3.348 48.636 -21.661 1.00 25.91 344 GLY A O 1
ATOM 2547 N N . THR A 1 345 ? 5.362 49.431 -22.048 1.00 25.97 345 THR A N 1
ATOM 2548 C CA . THR A 1 345 ? 6.212 50.223 -21.114 1.00 25.97 345 THR A CA 1
ATOM 2549 C C . THR A 1 345 ? 5.996 49.960 -19.611 1.00 25.97 345 THR A C 1
ATOM 2551 O O . THR A 1 345 ? 5.216 50.657 -18.967 1.00 25.97 345 THR A O 1
ATOM 2554 N N . HIS A 1 346 ? 6.799 49.055 -19.035 1.00 27.73 346 HIS A N 1
ATOM 2555 C CA . HIS A 1 346 ? 7.102 49.013 -17.596 1.00 27.73 346 HIS A CA 1
ATOM 2556 C C . HIS A 1 346 ? 8.469 49.675 -17.329 1.00 27.73 346 HIS A C 1
ATOM 2558 O O . HIS A 1 346 ? 9.443 49.288 -17.980 1.00 27.73 346 HIS A O 1
ATOM 2564 N N . PRO A 1 347 ? 8.586 50.639 -16.397 1.00 32.81 347 PRO A N 1
ATOM 2565 C CA . PRO A 1 347 ? 9.875 51.191 -15.986 1.00 32.81 347 PRO A CA 1
ATOM 2566 C C . PRO A 1 347 ? 10.518 50.384 -14.844 1.00 32.81 347 PRO A C 1
ATOM 2568 O O . PRO A 1 347 ? 9.874 50.065 -13.847 1.00 32.81 347 PRO A O 1
ATOM 2571 N N . TYR A 1 348 ? 11.818 50.119 -14.979 1.00 24.20 348 TYR A N 1
ATOM 2572 C CA . TYR A 1 348 ? 12.715 49.773 -13.870 1.00 24.20 348 TYR A CA 1
ATOM 2573 C C . TYR A 1 348 ? 13.017 51.006 -13.010 1.00 24.20 348 TYR A C 1
ATOM 2575 O O . TYR A 1 348 ? 13.086 52.099 -13.560 1.00 24.20 348 TYR A O 1
ATOM 2583 N N . TYR A 1 349 ? 13.271 50.791 -11.712 1.00 25.38 349 TYR A N 1
ATOM 2584 C CA . TYR A 1 349 ? 14.178 51.511 -10.784 1.00 25.38 349 TYR A CA 1
ATOM 2585 C C . TYR A 1 349 ? 13.802 51.093 -9.345 1.00 25.38 349 TYR A C 1
ATOM 2587 O O . TYR A 1 349 ? 12.641 50.800 -9.092 1.00 25.38 349 TYR A O 1
ATOM 2595 N N . HIS A 1 350 ? 14.660 51.053 -8.323 1.00 25.20 350 HIS A N 1
ATOM 2596 C CA . HIS A 1 350 ? 16.125 51.051 -8.170 1.00 25.20 350 HIS A CA 1
ATOM 2597 C C . HIS A 1 350 ? 16.370 50.489 -6.746 1.00 25.20 350 HIS A C 1
ATOM 2599 O O . HIS A 1 350 ? 15.519 50.674 -5.878 1.00 25.20 350 HIS A O 1
ATOM 2605 N N . TYR A 1 351 ? 17.536 49.910 -6.447 1.00 24.59 351 TYR A N 1
ATOM 2606 C CA . TYR A 1 351 ? 18.042 49.922 -5.067 1.00 24.59 351 TYR A CA 1
ATOM 2607 C C . TYR A 1 351 ? 19.513 50.332 -5.073 1.00 24.59 351 TYR A C 1
ATOM 2609 O O . TYR A 1 351 ? 20.275 49.903 -5.940 1.00 24.59 351 TYR A O 1
ATOM 2617 N N . SER A 1 352 ? 19.879 51.228 -4.161 1.00 27.81 352 SER A N 1
ATOM 2618 C CA . SER A 1 352 ? 21.169 51.918 -4.139 1.00 27.81 352 SER A CA 1
ATOM 2619 C C . SER A 1 352 ? 22.101 51.395 -3.042 1.00 27.81 352 SER A C 1
ATOM 2621 O O . SER A 1 352 ? 21.662 50.912 -2.001 1.00 27.81 352 SER A O 1
ATOM 2623 N N . GLN A 1 353 ? 23.401 51.556 -3.296 1.00 26.81 353 GLN A N 1
ATOM 2624 C CA . GLN A 1 353 ? 24.534 51.463 -2.357 1.00 26.81 353 GLN A CA 1
ATOM 2625 C C . GLN A 1 353 ? 24.338 52.429 -1.155 1.00 26.81 353 GLN A C 1
ATOM 2627 O O . GLN A 1 353 ? 23.495 53.320 -1.248 1.00 26.81 353 GLN A O 1
ATOM 2632 N N . SER A 1 354 ? 25.036 52.398 -0.010 1.00 28.86 354 SER A N 1
ATOM 2633 C CA . SER A 1 354 ? 26.218 51.687 0.560 1.00 28.86 354 SER A CA 1
ATOM 2634 C C . SER A 1 354 ? 26.157 51.891 2.110 1.00 28.86 354 SER A C 1
ATOM 2636 O O . SER A 1 354 ? 25.293 52.644 2.549 1.00 28.86 354 SER A O 1
ATOM 2638 N N . THR A 1 355 ? 26.921 51.264 3.022 1.00 27.02 355 THR A N 1
ATOM 2639 C CA . THR A 1 355 ? 28.387 51.369 3.272 1.00 27.02 355 THR A CA 1
ATOM 2640 C C . THR A 1 355 ? 28.891 50.347 4.320 1.00 27.02 355 THR A C 1
ATOM 2642 O O . THR A 1 355 ? 28.106 49.728 5.031 1.00 27.02 355 THR A O 1
ATOM 2645 N N . GLU A 1 356 ? 30.219 50.216 4.413 1.00 28.88 356 GLU A N 1
ATOM 2646 C CA . GLU A 1 356 ? 31.037 49.319 5.256 1.00 28.88 356 GLU A CA 1
ATOM 2647 C C . GLU A 1 356 ? 30.931 49.526 6.787 1.00 28.88 356 GLU A C 1
ATOM 2649 O O . GLU A 1 356 ? 30.723 50.653 7.229 1.00 28.88 356 GLU A O 1
ATOM 2654 N N . VAL A 1 357 ? 31.266 48.485 7.577 1.00 25.38 357 VAL A N 1
ATOM 2655 C CA . VAL A 1 357 ? 32.101 48.564 8.810 1.00 25.38 357 VAL A CA 1
ATOM 2656 C C . VAL A 1 357 ? 32.946 47.274 8.938 1.00 25.38 357 VAL A C 1
ATOM 2658 O O . VAL A 1 357 ? 32.505 46.200 8.533 1.00 25.38 357 VAL A O 1
ATOM 2661 N N . ALA A 1 358 ? 34.168 47.385 9.475 1.00 25.09 358 ALA A N 1
ATOM 2662 C CA . ALA A 1 358 ? 35.199 46.339 9.510 1.00 25.09 358 ALA A CA 1
ATOM 2663 C C . ALA A 1 358 ? 35.210 45.421 10.761 1.00 25.09 358 ALA A C 1
ATOM 2665 O O . ALA A 1 358 ? 34.570 45.686 11.778 1.00 25.09 358 ALA A O 1
ATOM 2666 N N . VAL A 1 359 ? 36.010 44.350 10.671 1.00 29.56 359 VAL A N 1
ATOM 2667 C CA . VAL A 1 359 ? 36.283 43.321 11.699 1.00 29.56 359 VAL A CA 1
ATOM 2668 C C . VAL A 1 359 ? 37.307 43.795 12.748 1.00 29.56 359 VAL A C 1
ATOM 2670 O O . VAL A 1 359 ? 38.308 44.406 12.372 1.00 29.56 359 VAL A O 1
ATOM 2673 N N . PRO A 1 360 ? 37.153 43.407 14.030 1.00 25.53 360 PRO A N 1
ATOM 2674 C CA . PRO A 1 360 ? 38.262 43.285 14.979 1.00 25.53 360 PRO A CA 1
ATOM 2675 C C . PRO A 1 360 ? 38.488 41.835 15.470 1.00 25.53 360 PRO A C 1
ATOM 2677 O O . PRO A 1 360 ? 37.562 41.033 15.569 1.00 25.53 360 PRO A O 1
ATOM 2680 N N . THR A 1 361 ? 39.739 41.512 15.808 1.00 27.25 361 THR A N 1
ATOM 2681 C CA . THR A 1 361 ? 40.229 40.178 16.221 1.00 27.25 361 THR A CA 1
ATOM 2682 C C . THR A 1 361 ? 40.742 40.135 17.671 1.00 27.25 361 THR A C 1
ATOM 2684 O O . THR A 1 361 ? 41.226 41.152 18.164 1.00 27.25 361 THR A O 1
ATOM 2687 N N . SER A 1 362 ? 40.819 38.917 18.243 1.00 26.14 362 SER A N 1
ATOM 2688 C CA . SER A 1 362 ? 41.669 38.509 19.398 1.00 26.14 362 SER A CA 1
ATOM 2689 C C . SER A 1 362 ? 41.177 38.880 20.820 1.00 26.14 362 SER A C 1
ATOM 2691 O O . SER A 1 362 ? 40.335 39.769 20.934 1.00 26.14 362 SER A O 1
ATOM 2693 N N . PRO A 1 363 ? 41.707 38.271 21.921 1.00 34.00 363 PRO A N 1
ATOM 2694 C CA . PRO A 1 363 ? 42.724 37.200 22.036 1.00 34.00 363 PRO A CA 1
ATOM 2695 C C . PRO A 1 363 ? 42.352 35.989 22.950 1.00 34.00 363 PRO A C 1
ATOM 2697 O O . PRO A 1 363 ? 41.307 35.957 23.592 1.00 34.00 363 PRO A O 1
ATOM 2700 N N . LEU A 1 364 ? 43.268 35.012 23.044 1.00 27.27 364 LEU A N 1
ATOM 2701 C CA . LEU A 1 364 ? 43.350 33.958 24.082 1.00 27.27 364 LEU A CA 1
ATOM 2702 C C . LEU A 1 364 ? 44.256 34.398 25.259 1.00 27.27 364 LEU A C 1
ATOM 2704 O O . LEU A 1 364 ? 45.188 35.160 25.003 1.00 27.27 364 LEU A O 1
ATOM 2708 N N . ILE A 1 365 ? 44.050 33.856 26.480 1.00 24.30 365 ILE A N 1
ATOM 2709 C CA . ILE A 1 365 ? 45.056 33.254 27.416 1.00 24.30 365 ILE A CA 1
ATOM 2710 C C . ILE A 1 365 ? 44.468 32.997 28.838 1.00 24.30 365 ILE A C 1
ATOM 2712 O O . ILE A 1 365 ? 43.439 33.552 29.211 1.00 24.30 365 ILE A O 1
ATOM 2716 N N . GLU A 1 366 ? 45.105 32.068 29.563 1.00 26.09 366 GLU A N 1
ATOM 2717 C CA . GLU A 1 366 ? 44.731 31.324 30.788 1.00 26.09 366 GLU A CA 1
ATOM 2718 C C . GLU A 1 366 ? 44.749 32.083 32.141 1.00 26.09 366 GLU A C 1
ATOM 2720 O O . GLU A 1 366 ? 45.260 33.197 32.217 1.00 26.09 366 GLU A O 1
ATOM 2725 N N . ILE A 1 367 ? 44.275 31.401 33.215 1.00 23.12 367 ILE A N 1
ATOM 2726 C CA . ILE A 1 367 ? 44.778 31.318 34.628 1.00 23.12 367 ILE A CA 1
ATOM 2727 C C . ILE A 1 367 ? 43.650 30.723 35.521 1.00 23.12 367 ILE A C 1
ATOM 2729 O O . ILE A 1 367 ? 42.503 31.121 35.358 1.00 23.12 367 ILE A O 1
ATOM 2733 N N . ALA A 1 368 ? 43.827 29.818 36.502 1.00 22.77 368 ALA A N 1
ATOM 2734 C CA . ALA A 1 368 ? 44.927 28.924 36.909 1.00 22.77 368 ALA A CA 1
ATOM 2735 C C . ALA A 1 368 ? 44.387 27.782 37.825 1.00 22.77 368 ALA A C 1
ATOM 2737 O O . ALA A 1 368 ? 43.215 27.778 38.197 1.00 22.77 368 ALA A O 1
ATOM 2738 N N . ALA A 1 369 ? 45.243 26.823 38.206 1.00 24.19 369 ALA A N 1
ATOM 2739 C CA . ALA A 1 369 ? 44.891 25.624 38.984 1.00 24.19 369 ALA A CA 1
ATOM 2740 C C . ALA A 1 369 ? 45.197 25.702 40.501 1.00 24.19 369 ALA A C 1
ATOM 2742 O O . ALA A 1 369 ? 46.058 26.460 40.941 1.00 24.19 369 ALA A O 1
ATOM 2743 N N . SER A 1 370 ? 44.539 24.837 41.287 1.00 23.61 370 SER A N 1
ATOM 2744 C CA . SER A 1 370 ? 44.890 24.422 42.664 1.00 23.61 370 SER A CA 1
ATOM 2745 C C . SER A 1 370 ? 44.015 23.213 43.047 1.00 23.61 370 SER A C 1
ATOM 2747 O O . SER A 1 370 ? 42.823 23.248 42.764 1.00 23.61 370 SER A O 1
ATOM 2749 N N . SER A 1 371 ? 44.476 22.129 43.680 1.00 26.20 371 SER A N 1
ATOM 2750 C CA . SER A 1 371 ? 45.834 21.672 44.034 1.00 26.20 371 SER A CA 1
ATOM 2751 C C . SER A 1 371 ? 45.824 20.135 44.205 1.00 26.20 371 SER A C 1
ATOM 2753 O O . SER A 1 371 ? 44.776 19.545 44.459 1.00 26.20 371 SER A O 1
ATOM 2755 N N . ALA A 1 372 ? 46.975 19.474 44.028 1.00 26.42 372 ALA A N 1
ATOM 2756 C CA . ALA A 1 372 ? 47.126 18.013 44.156 1.00 26.42 372 ALA A CA 1
ATOM 2757 C C . ALA A 1 372 ? 47.453 17.581 45.612 1.00 26.42 372 ALA A C 1
ATOM 2759 O O . ALA A 1 372 ? 47.719 18.449 46.447 1.00 26.42 372 ALA A O 1
ATOM 2760 N N . PRO A 1 373 ? 47.485 16.264 45.929 1.00 30.09 373 PRO A N 1
ATOM 2761 C CA . PRO A 1 373 ? 48.731 15.530 45.672 1.00 30.09 373 PRO A CA 1
ATOM 2762 C C . PRO A 1 373 ? 48.610 14.061 45.192 1.00 30.09 373 PRO A C 1
ATOM 2764 O O . PRO A 1 373 ? 47.723 13.298 45.561 1.00 30.09 373 PRO A O 1
ATOM 2767 N N . THR A 1 374 ? 49.626 13.681 44.415 1.00 23.62 374 THR A N 1
ATOM 2768 C CA . THR A 1 374 ? 50.333 12.378 44.333 1.00 23.62 374 THR A CA 1
ATOM 2769 C C . THR A 1 374 ? 50.433 11.601 45.672 1.00 23.62 374 THR A C 1
ATOM 2771 O O . THR A 1 374 ? 50.450 12.236 46.719 1.00 23.62 374 THR A O 1
ATOM 2774 N N . SER A 1 375 ? 50.604 10.265 45.767 1.00 23.80 375 SER A N 1
ATOM 2775 C CA . SER A 1 375 ? 51.078 9.224 44.814 1.00 23.80 375 SER A CA 1
ATOM 2776 C C . SER A 1 375 ? 51.019 7.789 45.420 1.00 23.80 375 SER A C 1
ATOM 2778 O O . SER A 1 375 ? 50.880 7.658 46.629 1.00 23.80 375 SER A O 1
ATOM 2780 N N . VAL A 1 376 ? 51.336 6.768 44.593 1.00 23.03 376 VAL A N 1
ATOM 2781 C CA . VAL A 1 376 ? 51.899 5.416 44.917 1.00 23.03 376 VAL A CA 1
ATOM 2782 C C . VAL A 1 376 ? 50.951 4.187 44.941 1.00 23.03 376 VAL A C 1
ATOM 2784 O O . VAL A 1 376 ? 50.396 3.815 45.963 1.00 23.03 376 VAL A O 1
ATOM 2787 N N . SER A 1 377 ? 50.902 3.540 43.766 1.00 23.56 377 SER A N 1
ATOM 2788 C CA . SER A 1 377 ? 51.112 2.108 43.423 1.00 23.56 37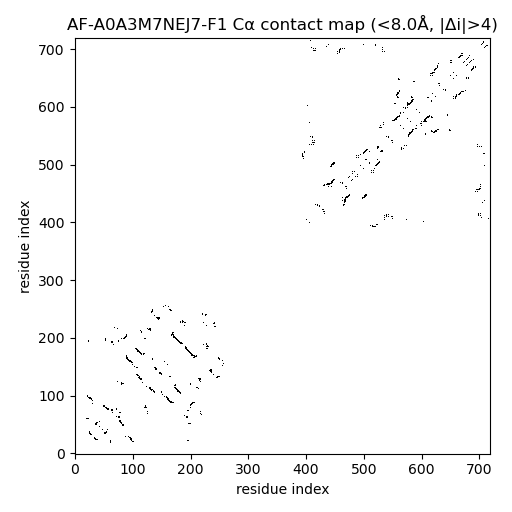7 SER A CA 1
ATOM 2789 C C . SER A 1 377 ? 50.262 0.913 43.930 1.00 23.56 377 SER A C 1
ATOM 2791 O O . SER A 1 377 ? 50.075 0.670 45.116 1.00 23.56 377 SER A O 1
ATOM 2793 N N . THR A 1 378 ? 50.032 0.033 42.936 1.00 25.23 378 THR A N 1
ATOM 2794 C CA . THR A 1 378 ? 50.038 -1.456 42.928 1.00 25.23 378 THR A CA 1
ATOM 2795 C C . THR A 1 378 ? 48.864 -2.274 43.483 1.00 25.23 378 THR A C 1
ATOM 2797 O O . THR A 1 378 ? 48.588 -2.276 44.673 1.00 25.23 378 THR A O 1
ATOM 2800 N N . ASP A 1 379 ? 48.312 -3.078 42.562 1.00 27.06 379 ASP A N 1
ATOM 2801 C CA . ASP A 1 379 ? 47.594 -4.352 42.712 1.00 27.06 379 ASP A CA 1
ATOM 2802 C C . ASP A 1 379 ? 46.471 -4.484 43.753 1.00 27.06 379 ASP A C 1
ATOM 2804 O O . ASP A 1 379 ? 46.693 -4.824 44.912 1.00 27.06 379 ASP A O 1
ATOM 2808 N N . GLN A 1 380 ? 45.236 -4.529 43.240 1.00 26.77 380 GLN A N 1
ATOM 2809 C CA . GLN A 1 380 ? 44.582 -5.837 43.111 1.00 26.77 380 GLN A CA 1
ATOM 2810 C C . GLN A 1 380 ? 43.571 -5.876 41.956 1.00 26.77 380 GLN A C 1
ATOM 2812 O O . GLN A 1 380 ? 42.752 -4.978 41.781 1.00 26.77 380 GLN A O 1
ATOM 2817 N N . SER A 1 381 ? 43.613 -6.967 41.190 1.00 34.34 381 SER A N 1
ATOM 2818 C CA . SER A 1 381 ? 42.590 -7.322 40.208 1.00 34.34 381 SER A CA 1
ATOM 2819 C C . SER A 1 381 ? 41.296 -7.740 40.915 1.00 34.34 381 SER A C 1
ATOM 2821 O O . SER A 1 381 ? 41.165 -8.890 41.335 1.00 34.34 381 SER A O 1
ATOM 2823 N N . THR A 1 382 ? 40.312 -6.846 40.969 1.00 26.59 382 THR A N 1
ATOM 2824 C CA . THR A 1 382 ? 38.907 -7.196 41.217 1.00 26.59 382 THR A CA 1
ATOM 2825 C C . THR A 1 382 ? 38.058 -6.740 40.035 1.00 26.59 382 THR A C 1
ATOM 2827 O O . THR A 1 382 ? 37.683 -5.578 39.912 1.00 26.59 382 THR A O 1
ATOM 2830 N N . SER A 1 383 ? 37.764 -7.670 39.125 1.00 24.33 383 SER A N 1
ATOM 2831 C CA . SER A 1 383 ? 36.848 -7.429 38.010 1.00 24.33 383 SER A CA 1
ATOM 2832 C C . SER A 1 383 ? 35.430 -7.158 38.533 1.00 24.33 383 SER A C 1
ATOM 2834 O O . SER A 1 383 ? 34.872 -8.031 39.201 1.00 24.33 383 SER A O 1
ATOM 2836 N N . PRO A 1 384 ? 34.792 -6.020 38.202 1.00 24.33 384 PRO A N 1
ATOM 2837 C CA . PRO A 1 384 ? 33.358 -5.870 38.375 1.00 24.33 384 PRO A CA 1
ATOM 2838 C C . PRO A 1 384 ? 32.646 -6.540 37.192 1.00 24.33 384 PRO A C 1
ATOM 2840 O O . PRO A 1 384 ? 32.452 -5.945 36.136 1.00 24.33 384 PRO A O 1
ATOM 2843 N N . VAL A 1 385 ? 32.254 -7.799 37.378 1.00 26.61 385 VAL A N 1
ATOM 2844 C CA . VAL A 1 385 ? 31.335 -8.528 36.493 1.00 26.61 385 VAL A CA 1
ATOM 2845 C C . VAL A 1 385 ? 30.188 -9.059 37.360 1.00 26.61 385 VAL A C 1
ATOM 2847 O O . VAL A 1 385 ? 30.483 -9.655 38.396 1.00 26.61 385 VAL A O 1
ATOM 2850 N N . PRO A 1 386 ? 28.908 -8.961 36.958 1.00 24.53 386 PRO A N 1
ATOM 2851 C CA . PRO A 1 386 ? 28.285 -8.030 36.010 1.00 24.53 386 PRO A CA 1
ATOM 2852 C C . PRO A 1 386 ? 27.140 -7.220 36.661 1.00 24.53 386 PRO A C 1
ATOM 2854 O O . PRO A 1 386 ? 26.511 -7.675 37.615 1.00 24.53 386 PRO A O 1
ATOM 2857 N N . VAL A 1 387 ? 26.759 -6.078 36.077 1.00 22.12 387 VAL A N 1
ATOM 2858 C CA . VAL A 1 387 ? 25.397 -5.545 36.280 1.00 22.12 387 VAL A CA 1
ATOM 2859 C C . VAL A 1 387 ? 24.543 -5.997 35.101 1.00 22.12 387 VAL A C 1
ATOM 2861 O O . VAL A 1 387 ? 24.572 -5.405 34.026 1.00 22.12 387 VAL A O 1
ATOM 2864 N N . SER A 1 388 ? 23.819 -7.096 35.302 1.00 23.00 388 SER A N 1
ATOM 2865 C CA . SER A 1 388 ? 22.852 -7.616 34.335 1.00 23.00 388 SER A CA 1
ATOM 2866 C C . SER A 1 388 ? 21.665 -6.661 34.213 1.00 23.00 388 SER A C 1
ATOM 2868 O O . SER A 1 388 ? 20.844 -6.592 35.126 1.00 23.00 388 SER A O 1
ATOM 2870 N N . PHE A 1 389 ? 21.533 -5.980 33.074 1.00 23.02 389 PHE A N 1
ATOM 2871 C CA . PHE A 1 389 ? 20.285 -5.325 32.678 1.00 23.02 389 PHE A CA 1
ATOM 2872 C C . PHE A 1 389 ? 19.477 -6.253 31.773 1.00 23.02 389 PHE A C 1
ATOM 2874 O O . PHE A 1 389 ? 19.552 -6.211 30.549 1.00 23.02 389 PHE A O 1
ATOM 2881 N N . THR A 1 390 ? 18.687 -7.116 32.405 1.00 23.47 390 THR A N 1
ATOM 2882 C CA . THR A 1 390 ? 17.587 -7.816 31.741 1.00 23.47 390 THR A CA 1
ATOM 2883 C C . THR A 1 390 ? 16.376 -6.888 31.634 1.00 23.47 390 THR A C 1
ATOM 2885 O O . THR A 1 390 ? 15.932 -6.346 32.643 1.00 23.47 390 THR A O 1
ATOM 2888 N N . SER A 1 391 ? 15.810 -6.808 30.425 1.00 24.73 391 SER A N 1
ATOM 2889 C CA . SER A 1 391 ? 14.604 -6.062 30.022 1.00 24.73 391 SER A CA 1
ATOM 2890 C C . SER A 1 391 ? 14.759 -4.564 29.697 1.00 24.73 391 SER A C 1
ATOM 2892 O O . SER A 1 391 ? 15.009 -3.728 30.561 1.00 24.73 391 SER A O 1
ATOM 2894 N N . THR A 1 392 ? 14.344 -4.227 28.467 1.00 29.19 392 THR A N 1
ATOM 2895 C CA . THR A 1 392 ? 13.815 -2.913 28.025 1.00 29.19 392 THR A CA 1
ATOM 2896 C C . THR A 1 392 ? 14.784 -1.794 27.612 1.00 29.19 392 THR A C 1
ATOM 2898 O O . THR A 1 392 ? 14.547 -0.622 27.887 1.00 29.19 392 THR A O 1
ATOM 2901 N N . VAL A 1 393 ? 15.783 -2.129 26.796 1.00 30.81 393 VAL A N 1
ATOM 2902 C CA . VAL A 1 393 ? 16.214 -1.266 25.673 1.00 30.81 393 VAL A CA 1
ATOM 2903 C C . VAL A 1 393 ? 16.125 -2.139 24.409 1.00 30.81 393 VAL A C 1
ATOM 2905 O O . VAL A 1 393 ? 16.263 -3.354 24.532 1.00 30.81 393 VAL A O 1
ATOM 2908 N N . THR A 1 394 ? 15.807 -1.568 23.239 1.00 30.70 394 THR A N 1
ATOM 2909 C CA . THR A 1 394 ? 15.482 -2.283 21.972 1.00 30.70 394 THR A CA 1
ATOM 2910 C C . THR A 1 394 ? 14.274 -3.242 22.051 1.00 30.70 394 THR A C 1
ATOM 2912 O O . THR A 1 394 ? 14.416 -4.441 22.263 1.00 30.70 394 THR A O 1
ATOM 2915 N N . GLY A 1 395 ? 13.050 -2.713 21.893 1.00 31.53 395 GLY A N 1
ATOM 2916 C CA . GLY A 1 395 ? 11.833 -3.551 21.819 1.00 31.53 395 GLY A CA 1
ATOM 2917 C C . GLY A 1 395 ? 10.493 -2.884 22.158 1.00 31.53 395 GLY A C 1
ATOM 2918 O O . GLY A 1 395 ? 9.561 -3.572 22.565 1.00 31.53 395 GLY A O 1
ATOM 2919 N N . ARG A 1 396 ? 10.374 -1.550 22.064 1.00 40.72 396 ARG A N 1
ATOM 2920 C CA . ARG A 1 396 ? 9.210 -0.802 22.589 1.00 40.72 396 ARG A CA 1
ATOM 2921 C C . ARG A 1 396 ? 8.112 -0.469 21.568 1.00 40.72 396 ARG A C 1
ATOM 2923 O O . ARG A 1 396 ? 7.269 0.366 21.876 1.00 40.72 396 ARG A O 1
ATOM 2930 N N . ILE A 1 397 ? 8.097 -1.089 20.381 1.00 43.47 397 ILE A N 1
ATOM 2931 C CA . ILE A 1 397 ? 7.043 -0.865 19.373 1.00 43.47 397 ILE A CA 1
ATOM 2932 C C . ILE A 1 397 ? 6.566 -2.213 18.807 1.00 43.47 397 ILE A C 1
ATOM 2934 O O . ILE A 1 397 ? 7.272 -2.874 18.055 1.00 43.47 397 ILE A O 1
ATOM 2938 N N . GLY A 1 398 ? 5.366 -2.625 19.232 1.00 42.22 398 GLY A N 1
ATOM 2939 C CA . GLY A 1 398 ? 4.779 -3.954 18.991 1.00 42.22 398 GLY A CA 1
ATOM 2940 C C . GLY A 1 398 ? 3.893 -4.457 20.141 1.00 42.22 398 GLY A C 1
ATOM 2941 O O . GLY A 1 398 ? 3.036 -5.300 19.929 1.00 42.22 398 GLY A O 1
ATOM 2942 N N . LYS A 1 399 ? 4.039 -3.903 21.355 1.00 44.56 399 LYS A N 1
ATOM 2943 C CA . LYS A 1 399 ? 3.071 -4.062 22.455 1.00 44.56 399 LYS A CA 1
ATOM 2944 C C . LYS A 1 399 ? 2.772 -2.692 23.053 1.00 44.56 399 LYS A C 1
ATOM 2946 O O . LYS A 1 399 ? 3.726 -2.026 23.462 1.00 44.56 399 LYS A O 1
ATOM 2951 N N . PRO A 1 400 ? 1.507 -2.230 23.095 1.00 43.69 400 PRO A N 1
ATOM 2952 C CA . PRO A 1 400 ? 1.240 -0.874 23.532 1.00 43.69 400 PRO A CA 1
ATOM 2953 C C . PRO A 1 400 ? 1.585 -0.667 25.006 1.00 43.69 400 PRO A C 1
ATOM 2955 O O . PRO A 1 400 ? 1.400 -1.534 25.868 1.00 43.69 400 PRO A O 1
ATOM 2958 N N . THR A 1 401 ? 2.070 0.540 25.232 1.00 58.03 401 THR A N 1
ATOM 2959 C CA . THR A 1 401 ? 2.557 1.183 26.449 1.00 58.03 401 THR A CA 1
ATOM 2960 C C . THR A 1 401 ? 1.550 1.195 27.613 1.00 58.03 401 THR A C 1
ATOM 2962 O O . THR A 1 401 ? 0.414 0.734 27.467 1.00 58.03 401 THR A O 1
ATOM 2965 N N . ASP A 1 402 ? 1.942 1.685 28.794 1.00 68.44 402 ASP A N 1
ATOM 2966 C CA . ASP A 1 402 ? 1.025 1.943 29.921 1.00 68.44 402 ASP A CA 1
ATOM 2967 C C . ASP A 1 402 ? -0.246 2.685 29.426 1.00 68.44 402 ASP A C 1
ATOM 2969 O O . ASP A 1 402 ? -0.134 3.523 28.525 1.00 68.44 402 ASP A O 1
ATOM 2973 N N . PRO A 1 403 ? -1.460 2.418 29.955 1.00 75.44 403 PRO A N 1
ATOM 2974 C CA . PRO A 1 403 ? -2.660 3.181 29.590 1.00 75.44 403 PRO A CA 1
ATOM 2975 C C . PRO A 1 403 ? -2.460 4.706 29.612 1.00 75.44 403 PRO A C 1
ATOM 2977 O O . PRO A 1 403 ? -2.987 5.415 28.755 1.00 75.44 403 PRO A O 1
ATOM 2980 N N . THR A 1 404 ? -1.642 5.191 30.548 1.00 83.38 404 THR A N 1
ATOM 2981 C CA . THR A 1 404 ? -1.223 6.590 30.691 1.00 83.38 404 THR A CA 1
ATOM 2982 C C . THR A 1 404 ? -0.361 7.051 29.515 1.00 83.38 404 THR A C 1
ATOM 2984 O O . THR A 1 404 ? -0.627 8.096 28.931 1.00 83.38 404 THR A O 1
ATOM 2987 N N . GLU A 1 405 ? 0.637 6.255 29.122 1.00 88.44 405 GLU A N 1
ATOM 2988 C CA . GLU A 1 405 ? 1.539 6.537 27.998 1.00 88.44 405 GLU A CA 1
ATOM 2989 C C . GLU A 1 405 ? 0.772 6.591 26.655 1.00 88.44 405 GLU A C 1
ATOM 2991 O O . GLU A 1 405 ? 1.021 7.481 25.843 1.00 88.44 405 GLU A O 1
ATOM 2996 N N . LEU A 1 406 ? -0.190 5.684 26.413 1.00 90.81 406 LEU A N 1
ATOM 2997 C CA . LEU A 1 406 ? -1.047 5.743 25.214 1.00 90.81 406 LEU A CA 1
ATOM 2998 C C . LEU A 1 406 ? -1.955 6.982 25.228 1.00 90.81 406 LEU A C 1
ATOM 3000 O O . LEU A 1 406 ? -2.049 7.685 24.222 1.00 90.81 406 LEU A O 1
ATOM 3004 N N . ALA A 1 407 ? -2.606 7.264 26.362 1.00 93.12 407 ALA A N 1
ATOM 3005 C CA . ALA A 1 407 ? -3.440 8.453 26.506 1.00 93.12 407 ALA A CA 1
ATOM 3006 C C . ALA A 1 407 ? -2.639 9.742 26.247 1.00 93.12 407 ALA A C 1
ATOM 3008 O O . ALA A 1 407 ? -3.134 10.644 25.572 1.00 93.12 407 ALA A O 1
ATOM 3009 N N . GLN A 1 408 ? -1.386 9.793 26.708 1.00 93.94 408 GLN A N 1
ATOM 3010 C CA . GLN A 1 408 ? -0.506 10.943 26.525 1.00 93.94 408 GLN A CA 1
ATOM 3011 C C . GLN A 1 408 ? -0.106 11.164 25.060 1.00 93.94 408 GLN A C 1
ATOM 3013 O O . GLN A 1 408 ? -0.132 12.300 24.595 1.00 93.94 408 GLN A O 1
ATOM 3018 N N . LEU A 1 409 ? 0.203 10.102 24.304 1.00 95.19 409 LEU A N 1
ATOM 3019 C CA . LEU A 1 409 ? 0.478 10.208 22.861 1.00 95.19 409 LEU A CA 1
ATOM 3020 C C . LEU A 1 409 ? -0.732 10.760 22.087 1.00 95.19 409 LEU A C 1
ATOM 3022 O O . LEU A 1 409 ? -0.586 11.594 21.193 1.00 95.19 409 LEU A O 1
ATOM 3026 N N . VAL A 1 410 ? -1.940 10.329 22.455 1.00 96.44 410 VAL A N 1
ATOM 3027 C CA . VAL A 1 410 ? -3.187 10.814 21.849 1.00 96.44 410 VAL A CA 1
ATOM 3028 C C . VAL A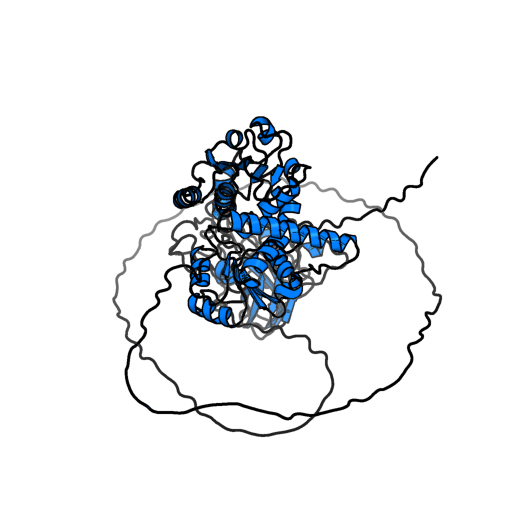 1 410 ? -3.447 12.285 22.201 1.00 96.44 410 VAL A C 1
ATOM 3030 O O . VAL A 1 410 ? -3.754 13.086 21.312 1.00 96.44 410 VAL A O 1
ATOM 3033 N N . ASP A 1 411 ? -3.293 12.670 23.470 1.00 96.31 411 ASP A N 1
ATOM 3034 C CA . ASP A 1 411 ? -3.490 14.053 23.923 1.00 96.31 411 ASP A CA 1
ATOM 3035 C C . ASP A 1 411 ? -2.431 15.007 23.324 1.00 96.31 411 ASP A C 1
ATOM 3037 O O . ASP A 1 411 ? -2.775 16.111 22.885 1.00 96.31 411 ASP A O 1
ATOM 3041 N N . ASN A 1 412 ? -1.174 14.566 23.191 1.00 94.62 412 ASN A N 1
ATOM 3042 C CA . ASN A 1 412 ? -0.095 15.320 22.540 1.00 94.62 412 ASN A CA 1
ATOM 3043 C C . ASN A 1 412 ? -0.368 15.525 21.037 1.00 94.62 412 ASN A C 1
ATOM 3045 O O . ASN A 1 412 ? -0.263 16.651 20.544 1.00 94.62 412 ASN A O 1
ATOM 3049 N N . ALA A 1 413 ? -0.812 14.490 20.310 1.00 95.69 413 ALA A N 1
ATOM 3050 C CA . ALA A 1 413 ? -1.235 14.626 18.911 1.00 95.69 413 ALA A CA 1
ATOM 3051 C C . ALA A 1 413 ? -2.371 15.661 18.751 1.00 95.69 413 ALA A C 1
ATOM 3053 O O . ALA A 1 413 ? -2.318 16.531 17.874 1.00 95.69 413 ALA A O 1
ATOM 3054 N N . CYS A 1 414 ? -3.365 15.641 19.646 1.00 96.25 414 CYS A N 1
ATOM 3055 C CA . CYS A 1 414 ? -4.439 16.639 19.672 1.00 96.25 414 CYS A CA 1
ATOM 3056 C C . CYS A 1 414 ? -3.922 18.061 19.958 1.00 96.25 414 CYS A C 1
ATOM 3058 O O . CYS A 1 414 ? -4.391 19.029 19.349 1.00 96.25 414 CYS A O 1
ATOM 3060 N N . TYR A 1 415 ? -2.948 18.205 20.862 1.00 93.62 415 TYR A N 1
ATOM 3061 C CA . TYR A 1 415 ? -2.313 19.486 21.170 1.00 93.62 415 TYR A CA 1
ATOM 3062 C C . TYR A 1 415 ? -1.573 20.064 19.952 1.00 93.62 415 TYR A C 1
ATOM 3064 O O . TYR A 1 415 ? -1.811 21.223 19.594 1.00 93.62 415 TYR A O 1
ATOM 3072 N N . TYR A 1 416 ? -0.753 19.264 19.259 1.00 92.31 416 TYR A N 1
ATOM 3073 C CA . TYR A 1 416 ? 0.005 19.723 18.089 1.00 92.31 416 TYR A CA 1
ATOM 3074 C C . TYR A 1 416 ? -0.907 20.168 16.935 1.00 92.31 416 TYR A C 1
ATOM 3076 O O . TYR A 1 416 ? -0.706 21.262 16.399 1.00 92.31 416 TYR A O 1
ATOM 3084 N N . GLN A 1 417 ? -1.977 19.421 16.624 1.00 92.31 417 GLN A N 1
ATOM 3085 C CA . GLN A 1 417 ? -2.981 19.868 15.646 1.00 92.31 417 GLN A CA 1
ATOM 3086 C C . GLN A 1 417 ? -3.603 21.213 16.054 1.00 92.31 417 GLN A C 1
ATOM 3088 O O . GLN A 1 417 ? -3.702 22.141 15.243 1.00 92.31 417 GLN A O 1
ATOM 3093 N N . LYS A 1 418 ? -4.044 21.336 17.313 1.00 90.94 418 LYS A N 1
ATOM 3094 C CA . LYS A 1 418 ? -4.700 22.548 17.825 1.00 90.94 418 LYS A CA 1
ATOM 3095 C C . LYS A 1 418 ? -3.779 23.764 17.720 1.00 90.94 418 LYS A C 1
ATOM 3097 O O . LYS A 1 418 ? -4.242 24.843 17.337 1.00 90.94 418 LYS A O 1
ATOM 3102 N N . GLN A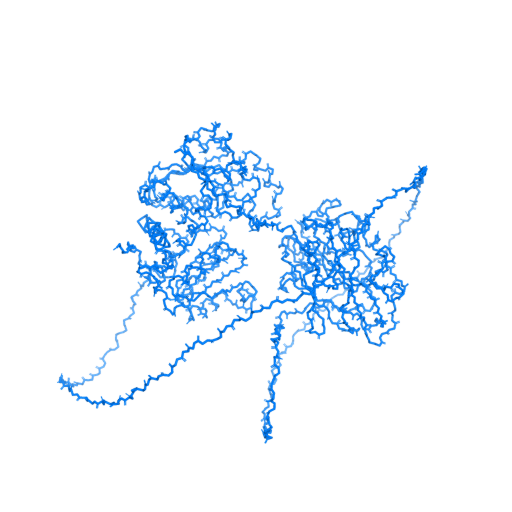 1 419 ? -2.493 23.587 18.021 1.00 88.19 419 GLN A N 1
ATOM 3103 C CA . GLN A 1 419 ? -1.476 24.628 17.927 1.00 88.19 419 GLN A CA 1
ATOM 3104 C C . GLN A 1 419 ? -1.226 25.032 16.458 1.00 88.19 419 GLN A C 1
ATOM 3106 O O . GLN A 1 419 ? -1.355 26.216 16.135 1.00 88.19 419 GLN A O 1
ATOM 3111 N N . ALA A 1 420 ? -1.013 24.070 15.546 1.00 86.19 420 ALA A N 1
ATOM 3112 C CA . ALA A 1 420 ? -0.868 24.325 14.105 1.00 86.19 420 ALA A CA 1
ATOM 3113 C C . ALA A 1 420 ? -2.069 25.087 13.522 1.00 86.19 420 ALA A C 1
ATOM 3115 O O . ALA A 1 420 ? -1.909 26.135 12.894 1.00 86.19 420 ALA A O 1
ATOM 3116 N N . ARG A 1 421 ? -3.293 24.605 13.780 1.00 85.38 421 ARG A N 1
ATOM 3117 C CA . ARG A 1 421 ? -4.533 25.244 13.309 1.00 85.38 421 ARG A CA 1
ATOM 3118 C C . ARG A 1 421 ? -4.720 26.651 13.884 1.00 85.38 421 ARG A C 1
ATOM 3120 O O . ARG A 1 421 ? -5.337 27.491 13.234 1.00 85.38 421 ARG A O 1
ATOM 3127 N N . SER A 1 422 ? -4.197 26.932 15.079 1.00 83.38 422 SER A N 1
ATOM 3128 C CA . SER A 1 422 ? -4.183 28.287 15.639 1.00 83.38 422 SER A CA 1
ATOM 3129 C C . SER A 1 422 ? -3.258 29.214 14.847 1.00 83.38 422 SER A C 1
ATOM 3131 O O . SER A 1 422 ? -3.691 30.272 14.397 1.00 83.38 422 SER A O 1
ATOM 3133 N N . LEU A 1 423 ? -2.016 28.786 14.603 1.00 79.19 423 LEU A N 1
ATOM 3134 C CA . LEU A 1 423 ? -1.003 29.572 13.892 1.00 79.19 423 LEU A CA 1
ATOM 3135 C C . LEU A 1 423 ? -1.420 29.888 12.448 1.00 79.19 423 LEU A C 1
ATOM 3137 O O . LEU A 1 423 ? -1.348 31.045 12.035 1.00 79.19 423 LEU A O 1
ATOM 3141 N N . ILE A 1 424 ? -1.946 28.898 11.719 1.00 78.44 424 ILE A N 1
ATOM 3142 C CA . ILE A 1 424 ? -2.428 29.063 10.335 1.00 78.44 424 ILE A CA 1
ATOM 3143 C C . ILE A 1 424 ? -3.546 30.117 10.259 1.00 78.44 424 ILE A C 1
ATOM 3145 O O . ILE A 1 424 ? -3.514 30.995 9.397 1.00 78.44 424 ILE A O 1
ATOM 3149 N N . ARG A 1 425 ? -4.510 30.103 11.196 1.00 75.12 425 ARG A N 1
ATOM 3150 C CA . ARG A 1 425 ? -5.599 31.104 11.249 1.00 75.12 425 ARG A CA 1
ATOM 3151 C C . ARG A 1 425 ? -5.114 32.534 11.501 1.00 75.12 425 ARG A C 1
ATOM 3153 O O . ARG A 1 425 ? -5.834 33.472 11.173 1.00 75.12 425 ARG A O 1
ATOM 3160 N N . HIS A 1 426 ? -3.921 32.705 12.064 1.00 73.38 426 HIS A N 1
ATOM 3161 C CA . HIS A 1 426 ? -3.301 34.007 12.308 1.00 73.38 426 HIS A CA 1
ATOM 3162 C C . HIS A 1 426 ? -2.253 34.392 11.246 1.00 73.38 426 HIS A C 1
ATOM 3164 O O . HIS A 1 426 ? -1.481 35.322 11.461 1.00 73.38 426 HIS A O 1
ATOM 3170 N N . GLY A 1 427 ? -2.232 33.708 10.093 1.00 63.97 427 GLY A N 1
ATOM 3171 C CA . GLY A 1 427 ? -1.296 33.989 8.996 1.00 63.97 427 GLY A CA 1
ATOM 3172 C C . GLY A 1 427 ? 0.135 33.505 9.254 1.00 63.97 427 GLY A C 1
ATOM 3173 O O . GLY A 1 427 ? 1.057 33.918 8.553 1.00 63.97 427 GLY A O 1
ATOM 3174 N N . GLY A 1 428 ? 0.331 32.656 10.266 1.00 61.84 428 GLY A N 1
ATOM 3175 C CA . GLY A 1 428 ? 1.599 31.999 10.557 1.00 61.84 428 GLY A CA 1
ATOM 3176 C C . GLY A 1 428 ? 1.848 30.762 9.688 1.00 61.84 428 GLY A C 1
ATOM 3177 O O . GLY A 1 428 ? 0.974 30.278 8.972 1.00 61.84 428 GLY A O 1
ATOM 3178 N N . ASN A 1 429 ? 3.064 30.232 9.788 1.00 65.44 429 ASN A N 1
ATOM 3179 C CA . ASN A 1 429 ? 3.480 28.960 9.197 1.00 65.44 429 ASN A CA 1
ATOM 3180 C C . ASN A 1 429 ? 3.347 27.800 10.210 1.00 65.44 429 ASN A C 1
ATOM 3182 O O . ASN A 1 429 ? 2.988 28.014 11.367 1.00 65.44 429 ASN A O 1
ATOM 3186 N N . TRP A 1 430 ? 3.677 26.569 9.796 1.00 63.66 430 TRP A N 1
ATOM 3187 C CA . TRP A 1 430 ? 3.676 25.351 10.633 1.00 63.66 430 TRP A CA 1
ATOM 3188 C C . TRP A 1 430 ? 4.739 25.322 11.762 1.00 63.66 430 TRP A C 1
ATOM 3190 O O . TRP A 1 430 ? 5.194 24.256 12.163 1.00 63.66 430 TRP A O 1
ATOM 3200 N N . ARG A 1 431 ? 5.168 26.473 12.297 1.00 65.38 431 ARG A N 1
ATOM 3201 C CA . ARG A 1 431 ? 6.144 26.545 13.397 1.00 65.38 431 ARG A CA 1
ATOM 3202 C C . ARG A 1 431 ? 5.504 26.186 14.733 1.00 65.38 431 ARG A C 1
ATOM 3204 O O . ARG A 1 431 ? 5.057 27.063 15.468 1.00 65.38 431 ARG A O 1
ATOM 3211 N N . LEU A 1 432 ? 5.471 24.891 15.035 1.00 71.25 432 LEU A N 1
ATOM 3212 C CA . LEU A 1 432 ? 4.976 24.392 16.311 1.00 71.25 432 LEU A CA 1
ATOM 3213 C C . LEU A 1 432 ? 5.889 24.822 17.468 1.00 71.25 432 LEU A C 1
ATOM 3215 O O . LEU A 1 432 ? 7.001 24.317 17.642 1.00 71.25 432 LEU A O 1
ATOM 3219 N N . LEU A 1 433 ? 5.405 25.755 18.283 1.00 67.56 433 LEU A N 1
ATOM 3220 C CA . LEU A 1 433 ? 6.095 26.236 19.472 1.00 67.56 433 LEU A CA 1
ATOM 3221 C C . LEU A 1 433 ? 6.341 25.058 20.426 1.00 67.56 433 LEU A C 1
ATOM 3223 O O . LEU A 1 433 ? 5.410 24.355 20.814 1.00 67.56 433 LEU A O 1
ATOM 3227 N N . GLY A 1 434 ? 7.608 24.842 20.779 1.00 72.12 434 GLY A N 1
ATOM 3228 C CA . GLY A 1 434 ? 8.063 23.708 21.588 1.00 72.12 434 GLY A CA 1
ATOM 3229 C C . GLY A 1 434 ? 8.797 22.637 20.776 1.00 72.12 434 GLY A C 1
ATOM 3230 O O . GLY A 1 434 ? 9.921 22.305 21.138 1.00 72.12 434 GLY A O 1
ATOM 3231 N N . ILE A 1 435 ? 8.225 22.163 19.658 1.00 79.25 435 ILE A N 1
ATOM 3232 C CA . ILE A 1 435 ? 8.764 21.005 18.905 1.00 79.25 435 ILE A CA 1
ATOM 3233 C C . ILE A 1 435 ? 9.325 21.316 17.506 1.00 79.25 435 ILE A C 1
ATOM 3235 O O . ILE A 1 435 ? 9.974 20.465 16.914 1.00 79.25 435 ILE A O 1
ATOM 3239 N N . GLN A 1 436 ? 9.177 22.543 16.995 1.00 80.06 436 GLN A N 1
ATOM 3240 C CA . GLN A 1 436 ? 9.685 23.000 15.680 1.00 80.06 436 GLN A CA 1
ATOM 3241 C C . GLN A 1 436 ? 11.164 22.690 15.361 1.00 80.06 436 GLN A C 1
ATOM 3243 O O . GLN A 1 436 ? 11.545 22.709 14.197 1.00 80.06 436 GLN A O 1
ATOM 3248 N N . ASN A 1 437 ? 11.990 22.458 16.387 1.00 86.19 437 ASN A N 1
ATOM 3249 C CA . ASN A 1 437 ? 13.414 22.132 16.280 1.00 86.19 437 ASN A CA 1
ATOM 3250 C C . ASN A 1 437 ? 13.780 20.875 17.104 1.00 86.19 437 ASN A C 1
ATOM 3252 O O . ASN A 1 437 ? 14.960 20.659 17.383 1.00 86.19 437 ASN A O 1
ATOM 3256 N N . SER A 1 438 ? 12.812 20.063 17.553 1.00 90.12 438 SER A N 1
ATOM 3257 C CA . SER A 1 438 ? 13.097 18.902 18.416 1.00 90.12 438 SER A CA 1
ATOM 3258 C C . SER A 1 438 ? 13.873 17.794 17.686 1.00 90.12 438 SER A C 1
ATOM 3260 O O . SER A 1 438 ? 14.620 17.042 18.315 1.00 90.12 438 SER A O 1
ATOM 3262 N N . LEU A 1 439 ? 13.802 17.774 16.350 1.00 93.25 439 LEU A N 1
ATOM 3263 C CA . LEU A 1 439 ? 14.616 16.942 15.460 1.00 93.25 439 LEU A CA 1
ATOM 3264 C C . LEU A 1 439 ? 15.638 17.756 14.646 1.00 93.25 439 LEU A C 1
ATOM 3266 O O . LEU A 1 439 ? 16.127 17.271 13.630 1.00 93.25 439 LEU A O 1
ATOM 3270 N N . TYR A 1 440 ? 15.994 18.976 15.065 1.00 93.12 440 TYR A N 1
ATOM 3271 C CA . TYR A 1 440 ? 16.918 19.830 14.309 1.00 93.12 440 TYR A CA 1
ATOM 3272 C C . TYR A 1 440 ? 18.267 19.138 14.039 1.00 93.12 440 TYR A C 1
ATOM 3274 O O . TYR A 1 440 ? 18.913 18.636 14.959 1.00 93.12 440 TYR A O 1
ATOM 3282 N N . HIS A 1 441 ? 18.669 19.097 12.762 1.00 89.94 441 HIS A N 1
ATOM 3283 C CA . HIS A 1 441 ? 19.825 18.342 12.241 1.00 89.94 441 HIS A CA 1
ATOM 3284 C C . HIS A 1 441 ? 19.807 16.817 12.479 1.00 89.94 441 HIS A C 1
ATOM 3286 O O . HIS A 1 441 ? 20.842 16.166 12.343 1.00 89.94 441 HIS A O 1
ATOM 3292 N N . ARG A 1 442 ? 18.652 16.215 12.785 1.00 95.25 442 ARG A N 1
ATOM 3293 C CA . ARG A 1 442 ? 18.505 14.757 12.885 1.00 95.25 442 ARG A CA 1
ATOM 3294 C C . ARG A 1 442 ? 17.939 14.172 11.592 1.00 95.25 442 ARG A C 1
ATOM 3296 O O . ARG A 1 442 ? 16.850 14.550 11.160 1.00 95.25 442 ARG A O 1
ATOM 3303 N N . THR A 1 443 ? 18.653 13.213 11.009 1.00 98.50 443 THR A N 1
ATOM 3304 C CA . THR A 1 443 ? 18.133 12.358 9.932 1.00 98.50 443 THR A CA 1
ATOM 3305 C C . THR A 1 443 ? 17.283 11.241 10.526 1.00 98.50 443 THR A C 1
ATOM 3307 O O . THR A 1 443 ? 17.704 10.611 11.496 1.00 98.50 443 THR A O 1
ATOM 3310 N N . ILE A 1 444 ? 16.121 10.970 9.934 1.00 98.38 444 ILE A N 1
ATOM 3311 C CA . ILE A 1 444 ? 15.262 9.826 10.264 1.00 98.38 444 ILE A CA 1
ATOM 3312 C C . ILE A 1 444 ? 15.144 8.953 9.014 1.00 98.38 444 ILE A C 1
ATOM 3314 O O . ILE A 1 444 ? 14.661 9.429 7.986 1.00 98.38 444 ILE A O 1
ATOM 3318 N N . ALA A 1 445 ? 15.581 7.695 9.086 1.00 97.88 445 ALA A N 1
ATOM 3319 C CA . ALA A 1 445 ? 15.413 6.754 7.979 1.00 97.88 445 ALA A CA 1
ATOM 3320 C C . ALA A 1 445 ? 13.963 6.264 7.914 1.00 97.88 445 ALA A C 1
ATOM 3322 O O . ALA A 1 445 ? 13.373 5.941 8.944 1.00 97.88 445 ALA A O 1
ATOM 3323 N N . MET A 1 446 ? 13.399 6.160 6.713 1.00 97.38 446 MET A N 1
ATOM 3324 C CA . MET A 1 446 ? 12.069 5.601 6.490 1.00 97.38 446 MET A CA 1
ATOM 3325 C C . MET A 1 446 ? 12.150 4.384 5.565 1.00 97.38 446 MET A C 1
ATOM 3327 O O . MET A 1 446 ? 12.250 4.556 4.353 1.00 97.38 446 MET A O 1
ATOM 3331 N N . LEU A 1 447 ? 12.112 3.170 6.125 1.00 93.75 447 LEU A N 1
ATOM 3332 C CA . LEU A 1 447 ? 12.337 1.919 5.380 1.00 93.75 447 LEU A CA 1
ATOM 3333 C C . LEU A 1 447 ? 11.001 1.314 4.936 1.00 93.75 447 LEU A C 1
ATOM 3335 O O . LEU A 1 447 ? 10.208 0.912 5.786 1.00 93.75 447 LEU A O 1
ATOM 3339 N N . PHE A 1 448 ? 10.694 1.296 3.640 1.00 90.06 448 PHE A N 1
ATOM 3340 C CA . PHE A 1 448 ? 9.362 0.924 3.139 1.00 90.06 448 PHE A CA 1
ATOM 3341 C C . PHE A 1 448 ? 9.444 -0.244 2.144 1.00 90.06 448 PHE A C 1
ATOM 3343 O O . PHE A 1 448 ? 9.652 -0.039 0.951 1.00 90.06 448 PHE A O 1
ATOM 3350 N N . SER A 1 449 ? 9.179 -1.465 2.622 1.00 81.94 449 SER A N 1
ATOM 3351 C CA . SER A 1 449 ? 9.066 -2.672 1.774 1.00 81.94 449 SER A CA 1
ATOM 3352 C C . SER A 1 449 ? 7.858 -2.649 0.824 1.00 81.94 449 SER A C 1
ATOM 3354 O O . SER A 1 449 ? 7.894 -3.248 -0.244 1.00 81.94 449 SER A O 1
ATOM 3356 N N . LYS A 1 450 ? 6.786 -1.932 1.193 1.00 74.38 450 LYS A N 1
ATOM 3357 C CA . LYS A 1 450 ? 5.593 -1.700 0.362 1.00 74.38 450 LYS A CA 1
ATOM 3358 C C . LYS A 1 450 ? 5.286 -0.199 0.290 1.00 74.38 450 LYS A C 1
ATOM 3360 O O . LYS A 1 450 ? 5.280 0.486 1.322 1.00 74.38 450 LYS A O 1
ATOM 3365 N N . ARG A 1 451 ? 4.951 0.316 -0.901 1.00 68.25 451 ARG A N 1
ATOM 3366 C CA . ARG A 1 451 ? 4.583 1.733 -1.136 1.00 68.25 451 ARG A CA 1
ATOM 3367 C C . ARG A 1 451 ? 3.386 2.159 -0.265 1.00 68.25 451 ARG A C 1
ATOM 3369 O O . ARG A 1 451 ? 2.400 1.433 -0.165 1.00 68.25 451 ARG A O 1
ATOM 3376 N N . SER A 1 452 ? 3.453 3.332 0.375 1.00 80.81 452 SER A N 1
ATOM 3377 C CA . SER A 1 452 ? 2.320 3.942 1.100 1.00 80.81 452 SER A CA 1
ATOM 3378 C C . SER A 1 452 ? 2.335 5.458 0.958 1.00 80.81 452 SER A C 1
ATOM 3380 O O . SER A 1 452 ? 3.242 6.115 1.463 1.00 80.81 452 SER A O 1
ATOM 3382 N N . THR A 1 453 ? 1.300 6.024 0.336 1.00 80.19 453 THR A N 1
ATOM 3383 C CA . THR A 1 453 ? 1.130 7.480 0.219 1.00 80.19 453 THR A CA 1
ATOM 3384 C C . THR A 1 453 ? 0.880 8.122 1.581 1.00 80.19 453 THR A C 1
ATOM 3386 O O . THR A 1 453 ? 1.593 9.042 1.967 1.00 80.19 453 THR A O 1
ATOM 3389 N N . ARG A 1 454 ? -0.110 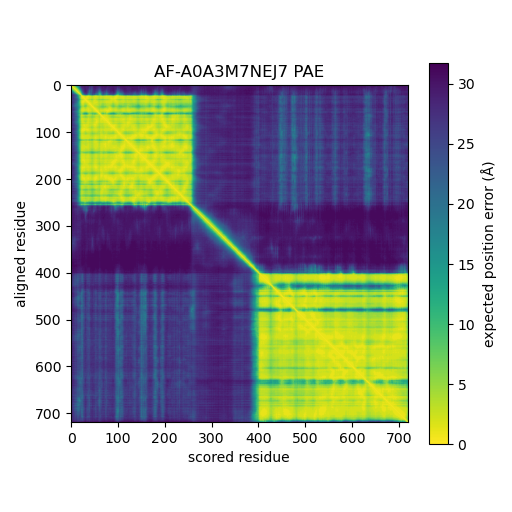7.622 2.338 1.00 91.06 454 ARG A N 1
ATOM 3390 C CA . ARG A 1 454 ? -0.558 8.233 3.603 1.00 91.06 454 ARG A CA 1
ATOM 3391 C C . ARG A 1 454 ? 0.546 8.231 4.653 1.00 91.06 454 ARG A C 1
ATOM 3393 O O . ARG A 1 454 ? 0.864 9.289 5.180 1.00 91.06 454 ARG A O 1
ATOM 3400 N N . THR A 1 455 ? 1.175 7.075 4.889 1.00 90.50 455 THR A N 1
ATOM 3401 C CA . THR A 1 455 ? 2.263 6.946 5.871 1.00 90.50 455 THR A CA 1
ATOM 3402 C C . THR A 1 455 ? 3.483 7.781 5.476 1.00 90.50 455 THR A C 1
ATOM 3404 O O . THR A 1 455 ? 4.081 8.415 6.339 1.00 90.50 455 THR A O 1
ATOM 3407 N N . ARG A 1 456 ? 3.845 7.823 4.185 1.00 94.06 456 ARG A N 1
ATOM 3408 C CA . ARG A 1 456 ? 4.972 8.637 3.709 1.00 94.06 456 ARG A CA 1
ATOM 3409 C C . ARG A 1 456 ? 4.701 10.128 3.916 1.00 94.06 456 ARG A C 1
ATOM 3411 O O . ARG A 1 456 ? 5.473 10.784 4.603 1.00 94.06 456 ARG A O 1
ATOM 3418 N N . VAL A 1 457 ? 3.578 10.637 3.405 1.00 94.38 457 VAL A N 1
ATOM 3419 C CA . VAL A 1 457 ? 3.206 12.060 3.510 1.00 94.38 457 VAL A CA 1
ATOM 3420 C C . VAL A 1 457 ? 3.074 12.504 4.971 1.00 94.38 457 VAL A C 1
ATOM 3422 O O . VAL A 1 457 ? 3.581 13.568 5.326 1.00 94.38 457 VAL A O 1
ATOM 3425 N N . SER A 1 458 ? 2.453 11.693 5.839 1.00 96.94 458 SER A N 1
ATOM 3426 C CA . SER A 1 458 ? 2.333 12.027 7.264 1.00 96.94 458 SER A CA 1
ATOM 3427 C C . SER A 1 458 ? 3.687 12.090 7.968 1.00 96.94 458 SER A C 1
ATOM 3429 O O . SER A 1 458 ? 3.920 12.997 8.763 1.00 96.94 458 SER A O 1
ATOM 3431 N N . THR A 1 459 ? 4.582 11.140 7.688 1.00 97.12 459 THR A N 1
ATOM 3432 C CA . THR A 1 459 ? 5.848 11.023 8.417 1.00 97.12 459 THR A CA 1
ATOM 3433 C C . THR A 1 459 ? 6.904 11.995 7.887 1.00 97.12 459 THR A C 1
ATOM 3435 O O . THR A 1 459 ? 7.542 12.662 8.697 1.00 97.12 459 THR A O 1
ATOM 3438 N N . GLU A 1 460 ? 7.042 12.179 6.567 1.00 97.31 460 GLU A N 1
ATOM 3439 C CA . GLU A 1 460 ? 7.921 13.221 6.002 1.00 97.31 460 GLU A CA 1
ATOM 3440 C C . GLU A 1 460 ? 7.492 14.614 6.485 1.00 97.31 460 GLU A C 1
ATOM 3442 O O . GLU A 1 460 ? 8.323 15.387 6.963 1.00 97.31 460 GLU A O 1
ATOM 3447 N N . GLY A 1 461 ? 6.184 14.906 6.442 1.00 94.12 461 GLY A N 1
ATOM 3448 C CA . GLY A 1 461 ? 5.625 16.166 6.935 1.00 94.12 461 GLY A CA 1
ATOM 3449 C C . GLY A 1 461 ? 5.900 16.400 8.423 1.00 94.12 461 GLY A C 1
ATOM 3450 O O . GLY A 1 461 ? 6.299 17.502 8.801 1.00 94.12 461 GLY A O 1
ATOM 3451 N N . ALA A 1 462 ? 5.753 15.365 9.258 1.00 95.38 462 ALA A N 1
ATOM 3452 C CA . ALA A 1 462 ? 6.063 15.427 10.685 1.00 95.38 462 ALA A CA 1
ATOM 3453 C C . ALA A 1 462 ? 7.549 15.730 10.941 1.00 95.38 462 ALA A C 1
ATOM 3455 O O . ALA A 1 462 ? 7.866 16.664 11.677 1.00 95.38 462 ALA A O 1
ATOM 3456 N N . ILE A 1 463 ? 8.456 14.984 10.298 1.00 96.06 463 ILE A N 1
ATOM 3457 C CA . ILE A 1 463 ? 9.909 15.134 10.467 1.00 96.06 463 ILE A CA 1
ATOM 3458 C C . ILE A 1 463 ? 10.358 16.547 10.070 1.00 96.06 463 ILE A C 1
ATOM 3460 O O . ILE A 1 463 ? 11.057 17.209 10.841 1.00 96.06 463 ILE A O 1
ATOM 3464 N N . VAL A 1 464 ? 9.910 17.040 8.909 1.00 93.94 464 VAL A N 1
ATOM 3465 C CA . VAL A 1 464 ? 10.249 18.385 8.412 1.00 93.94 464 VAL A CA 1
ATOM 3466 C C . VAL A 1 464 ? 9.692 19.478 9.328 1.00 93.94 464 VAL A C 1
ATOM 3468 O O . VAL A 1 464 ? 10.399 20.436 9.640 1.00 93.94 464 VAL A O 1
ATOM 3471 N N . ALA A 1 465 ? 8.456 19.338 9.818 1.00 89.75 465 ALA A N 1
ATOM 3472 C CA . ALA A 1 465 ? 7.852 20.308 10.734 1.00 89.75 465 ALA A CA 1
ATOM 3473 C C . ALA A 1 465 ? 8.508 20.336 12.134 1.00 89.75 465 ALA A C 1
ATOM 3475 O O . ALA A 1 465 ? 8.350 21.320 12.857 1.00 89.75 465 ALA A O 1
ATOM 3476 N N . MET A 1 466 ? 9.272 19.298 12.497 1.00 91.81 466 MET A N 1
ATOM 3477 C CA . MET A 1 466 ? 10.095 19.216 13.717 1.00 91.81 466 MET A CA 1
ATOM 3478 C C . MET A 1 466 ? 11.575 19.593 13.486 1.00 91.81 466 MET A C 1
ATOM 3480 O O . MET A 1 466 ? 12.394 19.502 14.405 1.00 91.81 466 MET A O 1
ATOM 3484 N N . GLY A 1 467 ? 11.929 20.014 12.265 1.00 91.69 467 GLY A N 1
ATOM 3485 C CA . GLY A 1 467 ? 13.269 20.475 11.884 1.00 91.69 467 GLY A CA 1
ATOM 3486 C C . GLY A 1 467 ? 14.252 19.376 11.458 1.00 91.69 467 GLY A C 1
ATOM 3487 O O . GLY A 1 467 ? 15.433 19.673 11.266 1.00 91.69 467 GLY A O 1
ATOM 3488 N N . GLY A 1 468 ? 13.793 18.129 11.323 1.00 95.31 468 GLY A N 1
ATOM 3489 C CA . GLY A 1 468 ? 14.607 16.991 10.890 1.00 95.31 468 GLY A CA 1
ATOM 3490 C C . GLY A 1 468 ? 14.637 16.787 9.375 1.00 95.31 468 GLY A C 1
ATOM 3491 O O . GLY A 1 468 ? 13.938 17.461 8.617 1.00 95.31 468 GLY A O 1
ATOM 3492 N N . TYR A 1 469 ? 15.435 15.811 8.937 1.00 97.88 469 TYR A N 1
ATOM 3493 C CA . TYR A 1 469 ? 15.534 15.388 7.539 1.00 97.88 469 TYR A CA 1
ATOM 3494 C C . TYR A 1 469 ? 14.971 13.965 7.357 1.00 97.88 469 TYR A C 1
ATOM 3496 O O . TYR A 1 469 ? 15.518 13.024 7.942 1.00 97.88 469 TYR A O 1
ATOM 3504 N N . PRO A 1 470 ? 13.895 13.767 6.571 1.00 97.69 470 PRO A N 1
ATOM 3505 C CA . PRO A 1 470 ? 13.405 12.434 6.246 1.00 97.69 470 PRO A CA 1
ATOM 3506 C C . PRO A 1 470 ? 14.246 11.808 5.124 1.00 97.69 470 PRO A C 1
ATOM 3508 O O . PRO A 1 470 ? 14.304 12.328 4.012 1.00 97.69 470 PRO A O 1
ATOM 3511 N N . LEU A 1 471 ? 14.870 10.665 5.401 1.00 97.31 471 LEU A N 1
ATOM 3512 C CA . LEU A 1 471 ? 15.568 9.848 4.410 1.00 97.31 471 LEU A CA 1
ATOM 3513 C C . LEU A 1 471 ? 14.659 8.682 4.004 1.00 97.31 471 LEU A C 1
ATOM 3515 O O . LEU A 1 471 ? 14.598 7.671 4.701 1.00 97.31 471 LEU A O 1
ATOM 3519 N N . PHE A 1 472 ? 13.919 8.839 2.906 1.00 95.62 472 PHE A N 1
ATOM 3520 C CA . PHE A 1 472 ? 13.094 7.763 2.349 1.00 95.62 472 PHE A CA 1
ATOM 3521 C C . PHE A 1 472 ? 13.970 6.691 1.690 1.00 95.62 472 PHE A C 1
ATOM 3523 O O . PHE A 1 472 ? 14.839 7.029 0.892 1.00 95.62 472 PHE A O 1
ATOM 3530 N N . LEU A 1 473 ? 13.723 5.425 2.033 1.00 91.88 473 LEU A N 1
ATOM 3531 C CA . LEU A 1 473 ? 14.397 4.246 1.495 1.00 91.88 473 LEU A CA 1
ATOM 3532 C C . LEU A 1 473 ? 13.331 3.174 1.202 1.00 91.88 473 LEU A C 1
ATOM 3534 O O . LEU A 1 473 ? 12.872 2.453 2.093 1.00 91.88 473 LEU A O 1
ATOM 3538 N N . GLY A 1 474 ? 12.868 3.120 -0.042 1.00 84.31 474 GLY A N 1
ATOM 3539 C CA . GLY A 1 474 ? 11.938 2.110 -0.535 1.00 84.31 474 GLY A CA 1
ATOM 3540 C C . GLY A 1 474 ? 12.621 0.783 -0.879 1.00 84.31 474 GLY A C 1
ATOM 3541 O O . GLY A 1 474 ? 13.842 0.651 -0.835 1.00 84.31 474 GLY A O 1
ATOM 3542 N N . SER A 1 475 ? 11.817 -0.199 -1.284 1.00 73.75 475 SER A N 1
ATOM 3543 C CA . SER A 1 475 ? 12.279 -1.522 -1.732 1.00 73.75 475 SER A CA 1
ATOM 3544 C C . SER A 1 475 ? 13.260 -1.489 -2.913 1.00 73.75 475 SER A C 1
ATOM 3546 O O . SER A 1 475 ? 14.086 -2.385 -3.024 1.00 73.75 475 SER A O 1
ATOM 3548 N N . SER A 1 476 ? 13.185 -0.471 -3.779 1.00 72.94 476 SER A N 1
ATOM 3549 C CA . SER A 1 476 ? 14.135 -0.269 -4.887 1.00 72.94 476 SER A CA 1
ATOM 3550 C C . SER A 1 476 ? 15.420 0.462 -4.463 1.00 72.94 476 SER A C 1
ATOM 3552 O O . SER A 1 476 ? 16.383 0.472 -5.223 1.00 72.94 476 SER A O 1
ATOM 3554 N N . ASP A 1 477 ? 15.447 1.078 -3.273 1.00 74.62 477 ASP A N 1
ATOM 3555 C CA . ASP A 1 477 ? 16.568 1.904 -2.800 1.00 74.62 477 ASP A CA 1
ATOM 3556 C C . ASP A 1 477 ? 17.549 1.113 -1.913 1.00 74.62 477 ASP A C 1
ATOM 3558 O O . ASP A 1 477 ? 18.743 1.413 -1.893 1.00 74.62 477 ASP A O 1
ATOM 3562 N N . ILE A 1 478 ? 17.060 0.115 -1.159 1.00 71.88 478 ILE A N 1
ATOM 3563 C CA . ILE A 1 478 ? 17.860 -0.683 -0.213 1.00 71.88 478 ILE A CA 1
ATOM 3564 C C . ILE A 1 478 ? 17.548 -2.181 -0.274 1.00 71.88 478 ILE A C 1
ATOM 3566 O O . ILE A 1 478 ? 16.402 -2.604 -0.394 1.00 71.88 478 ILE A O 1
ATOM 3570 N N . GLN A 1 479 ? 18.588 -2.999 -0.116 1.00 63.31 479 GLN A N 1
ATOM 3571 C CA . GLN A 1 479 ? 18.565 -4.443 -0.382 1.00 63.31 479 GLN A CA 1
ATOM 3572 C C . GLN A 1 479 ? 18.219 -5.283 0.865 1.00 63.31 479 GLN A C 1
ATOM 3574 O O . GLN A 1 479 ? 18.839 -6.321 1.107 1.00 63.31 479 GLN A O 1
ATOM 3579 N N . LEU A 1 480 ? 17.235 -4.822 1.652 1.00 62.41 480 LEU A N 1
ATOM 3580 C CA . LEU A 1 480 ? 16.779 -5.439 2.910 1.00 62.41 480 LEU A CA 1
ATOM 3581 C C . LEU A 1 480 ? 16.485 -6.938 2.736 1.00 62.41 480 LEU A C 1
ATOM 3583 O O . LEU A 1 480 ? 15.475 -7.307 2.143 1.00 62.41 480 LEU A O 1
ATOM 3587 N N . GLY A 1 481 ? 17.355 -7.796 3.276 1.00 52.72 481 GLY A N 1
ATOM 3588 C CA . GLY A 1 481 ? 17.184 -9.252 3.239 1.00 52.72 481 GLY A CA 1
ATOM 3589 C C . GLY A 1 481 ? 17.440 -9.912 1.878 1.00 52.72 481 GLY A C 1
ATOM 3590 O O . GLY A 1 481 ? 17.222 -11.114 1.761 1.00 52.72 481 GLY A O 1
ATOM 3591 N N . VAL A 1 482 ? 17.905 -9.162 0.870 1.00 65.62 482 VAL A N 1
ATOM 3592 C CA . VAL A 1 482 ? 18.215 -9.684 -0.476 1.00 65.62 482 VAL A CA 1
ATOM 3593 C C . VAL A 1 482 ? 19.719 -9.916 -0.631 1.00 65.62 482 VAL A C 1
ATOM 3595 O O . VAL A 1 482 ? 20.154 -11.051 -0.795 1.00 65.62 482 VAL A O 1
ATOM 3598 N N . ASN A 1 483 ? 20.517 -8.848 -0.523 1.00 69.50 483 ASN A N 1
ATOM 3599 C CA . ASN A 1 483 ? 21.983 -8.898 -0.656 1.00 69.50 483 ASN A CA 1
ATOM 3600 C C . ASN A 1 483 ? 22.719 -8.541 0.647 1.00 69.50 483 ASN A C 1
ATOM 3602 O O . ASN A 1 483 ? 23.921 -8.770 0.755 1.00 69.50 483 ASN A O 1
ATOM 3606 N N . GLU A 1 484 ? 22.013 -7.978 1.630 1.00 77.62 484 GLU A N 1
ATOM 3607 C CA . GLU A 1 484 ? 22.539 -7.649 2.955 1.00 77.62 484 GLU A CA 1
ATOM 3608 C C . GLU A 1 484 ? 21.612 -8.240 4.027 1.00 77.62 484 GLU A C 1
ATOM 3610 O O . GLU A 1 484 ? 20.387 -8.278 3.861 1.00 77.62 484 GLU A O 1
ATOM 3615 N N . SER A 1 485 ? 22.190 -8.750 5.120 1.00 85.56 485 SER A N 1
ATOM 3616 C CA . SER A 1 485 ? 21.393 -9.320 6.205 1.00 85.56 485 SER A CA 1
ATOM 3617 C C . SER A 1 485 ? 20.680 -8.217 6.988 1.00 85.56 485 SER A C 1
ATOM 3619 O O . SER A 1 485 ? 21.220 -7.130 7.186 1.00 85.56 485 SER A O 1
ATOM 3621 N N . LEU A 1 486 ? 19.484 -8.506 7.509 1.00 86.00 486 LEU A N 1
ATOM 3622 C CA . LEU A 1 486 ? 18.727 -7.537 8.310 1.00 86.00 486 LEU A CA 1
ATOM 3623 C C . LEU A 1 486 ? 19.504 -7.060 9.555 1.00 86.00 486 LEU A C 1
ATOM 3625 O O . LEU A 1 486 ? 19.341 -5.917 9.977 1.00 86.00 486 LEU A O 1
ATOM 3629 N N . TYR A 1 487 ? 20.383 -7.907 10.104 1.00 90.00 487 TYR A N 1
ATOM 3630 C CA . TYR A 1 487 ? 21.304 -7.553 11.187 1.00 90.00 487 TYR A CA 1
ATOM 3631 C C . TYR A 1 487 ? 22.326 -6.493 10.745 1.00 90.00 487 TYR A C 1
ATOM 3633 O O . TYR A 1 487 ? 22.495 -5.478 11.425 1.00 90.00 487 TYR A O 1
ATOM 3641 N N . ASP A 1 488 ? 22.972 -6.701 9.594 1.00 92.38 488 ASP A N 1
ATOM 3642 C CA . ASP A 1 488 ? 23.974 -5.774 9.062 1.00 92.38 488 ASP A CA 1
ATOM 3643 C C . ASP A 1 488 ? 23.312 -4.451 8.662 1.00 92.38 488 ASP A C 1
ATOM 3645 O O . ASP A 1 488 ? 23.733 -3.398 9.141 1.00 92.38 488 ASP A O 1
ATOM 3649 N N . THR A 1 489 ? 22.200 -4.494 7.916 1.00 91.25 489 THR A N 1
ATOM 3650 C CA . THR A 1 489 ? 21.424 -3.297 7.556 1.00 91.25 489 THR A CA 1
ATOM 3651 C C . THR A 1 489 ? 20.970 -2.526 8.799 1.00 91.25 489 THR A C 1
ATOM 3653 O O . THR A 1 489 ? 21.066 -1.298 8.837 1.00 91.25 489 THR A O 1
ATOM 3656 N N . SER A 1 490 ? 20.528 -3.223 9.852 1.00 92.88 490 SER A N 1
ATOM 3657 C CA . SER A 1 490 ? 20.163 -2.603 11.130 1.00 92.88 490 SER A CA 1
ATOM 3658 C C . SER A 1 490 ? 21.339 -1.845 11.753 1.00 92.88 490 SER A C 1
ATOM 3660 O O . SER A 1 490 ? 21.203 -0.673 12.122 1.00 92.88 490 SER A O 1
ATOM 3662 N N . LYS A 1 491 ? 22.519 -2.474 11.840 1.00 94.38 491 LYS A N 1
ATOM 3663 C CA . LYS A 1 491 ? 23.725 -1.852 12.408 1.00 94.38 491 LYS A CA 1
ATOM 3664 C C . LYS A 1 491 ? 24.269 -0.707 11.558 1.00 94.38 491 LYS A C 1
ATOM 3666 O O . LYS A 1 491 ? 24.611 0.341 12.103 1.00 94.38 491 LYS A O 1
ATOM 3671 N N . VAL A 1 492 ? 24.294 -0.866 10.238 1.00 95.50 492 VAL A N 1
ATOM 3672 C CA . VAL A 1 492 ? 24.746 0.170 9.303 1.00 95.50 492 VAL A CA 1
ATOM 3673 C C . VAL A 1 492 ? 23.826 1.388 9.381 1.00 95.50 492 VAL A C 1
ATOM 3675 O O . VAL A 1 492 ? 24.309 2.481 9.682 1.00 95.50 492 VAL A O 1
ATOM 3678 N N . ILE A 1 493 ? 22.509 1.218 9.208 1.00 95.50 493 ILE A N 1
ATOM 3679 C CA . ILE A 1 493 ? 21.560 2.342 9.213 1.00 95.50 493 ILE A CA 1
ATOM 3680 C C . ILE A 1 493 ? 21.519 3.021 10.586 1.00 95.50 493 ILE A C 1
ATOM 3682 O O . ILE A 1 493 ? 21.632 4.247 10.649 1.00 95.50 493 ILE A O 1
ATOM 3686 N N . SER A 1 494 ? 21.411 2.267 11.688 1.00 96.56 494 SER A N 1
ATOM 3687 C CA . SER A 1 494 ? 21.318 2.864 13.033 1.00 96.56 494 SER A CA 1
ATOM 3688 C C . SER A 1 494 ? 22.557 3.669 13.443 1.00 96.56 494 SER A C 1
ATOM 3690 O O . SER A 1 494 ? 22.431 4.607 14.224 1.00 96.56 494 SER A O 1
ATOM 3692 N N . SER A 1 495 ? 23.729 3.395 12.858 1.00 96.88 495 SER A N 1
ATOM 3693 C CA . SER A 1 495 ? 24.939 4.203 13.064 1.00 96.88 495 SER A CA 1
ATOM 3694 C C . SER A 1 495 ? 24.924 5.576 12.364 1.00 96.88 495 SER A C 1
ATOM 3696 O O . SER A 1 495 ? 25.724 6.446 12.712 1.00 96.88 495 SER A O 1
ATOM 3698 N N . MET A 1 496 ? 24.027 5.791 11.391 1.00 98.00 496 MET A N 1
ATOM 3699 C CA . MET A 1 496 ? 24.013 6.970 10.506 1.00 98.00 496 MET A CA 1
ATOM 3700 C C . MET A 1 496 ? 22.782 7.875 10.673 1.00 98.00 496 MET A C 1
ATOM 3702 O O . MET A 1 496 ? 22.754 8.980 10.125 1.00 98.00 496 MET A O 1
ATOM 3706 N N . VAL A 1 497 ? 21.757 7.437 11.411 1.00 98.31 497 VAL A N 1
ATOM 3707 C CA . VAL A 1 497 ? 20.492 8.172 11.601 1.00 98.31 497 VAL A CA 1
ATOM 3708 C C . VAL A 1 497 ? 20.107 8.255 13.076 1.00 98.31 497 VAL A C 1
ATOM 3710 O O . VAL A 1 497 ? 20.613 7.507 13.897 1.00 98.31 497 VAL A O 1
ATOM 3713 N N . ALA A 1 498 ? 19.197 9.163 13.436 1.00 97.38 498 ALA A N 1
ATOM 3714 C CA . ALA A 1 498 ? 18.741 9.340 14.820 1.00 97.38 498 ALA A CA 1
ATOM 3715 C C . ALA A 1 498 ? 17.512 8.487 15.190 1.00 97.38 498 ALA A C 1
ATOM 3717 O O . ALA A 1 498 ? 17.104 8.461 16.350 1.00 97.38 498 ALA A O 1
ATOM 3718 N N . GLY A 1 499 ? 16.891 7.838 14.208 1.00 97.12 499 GLY A N 1
ATOM 3719 C CA . GLY A 1 499 ? 15.710 6.999 14.371 1.00 97.12 499 GLY A CA 1
ATOM 3720 C C . GLY A 1 499 ? 15.287 6.391 13.037 1.00 97.12 499 GLY A C 1
ATOM 3721 O O . GLY A 1 499 ? 15.646 6.898 11.971 1.00 97.12 499 GLY A O 1
ATOM 3722 N N . ILE A 1 500 ? 14.526 5.304 13.105 1.00 97.94 500 ILE A N 1
ATOM 3723 C CA . ILE A 1 500 ? 14.062 4.534 11.951 1.00 97.94 500 ILE A CA 1
ATOM 3724 C C . ILE A 1 500 ? 12.535 4.417 12.025 1.00 97.94 500 ILE A C 1
ATOM 3726 O O . ILE A 1 500 ? 11.991 4.040 13.059 1.00 97.94 500 ILE A O 1
ATOM 3730 N N . VAL A 1 501 ? 11.834 4.706 10.931 1.00 97.50 501 VAL A N 1
ATOM 3731 C CA . VAL A 1 501 ? 10.393 4.465 10.763 1.00 97.50 501 VAL A CA 1
ATOM 3732 C C . VAL A 1 501 ? 10.218 3.423 9.663 1.00 97.50 501 VAL A C 1
ATOM 3734 O O . VAL A 1 501 ? 10.414 3.723 8.490 1.00 97.50 501 VAL A O 1
ATOM 3737 N N . ALA A 1 502 ? 9.879 2.189 10.019 1.00 94.38 502 ALA A N 1
ATOM 3738 C CA . ALA A 1 502 ? 9.891 1.068 9.084 1.00 94.38 502 ALA A CA 1
ATOM 3739 C C . ALA A 1 502 ? 8.491 0.483 8.848 1.00 94.38 502 ALA A C 1
ATOM 3741 O O . ALA A 1 502 ? 7.724 0.246 9.782 1.00 94.38 502 ALA A O 1
ATOM 3742 N N . ARG A 1 503 ? 8.172 0.248 7.572 1.00 91.38 503 ARG A N 1
ATOM 3743 C CA . ARG A 1 503 ? 7.002 -0.483 7.084 1.00 91.38 503 ARG A CA 1
ATOM 3744 C C . ARG A 1 503 ? 7.472 -1.782 6.434 1.00 91.38 503 ARG A C 1
ATOM 3746 O O . ARG A 1 503 ? 8.065 -1.762 5.350 1.00 91.38 503 ARG A O 1
ATOM 3753 N N . VAL A 1 504 ? 7.182 -2.898 7.085 1.00 87.12 504 VAL A N 1
ATOM 3754 C CA . VAL A 1 504 ? 7.644 -4.244 6.706 1.00 87.12 504 VAL A CA 1
ATOM 3755 C C . VAL A 1 504 ? 6.458 -5.154 6.372 1.00 87.12 504 VAL A C 1
ATOM 3757 O O . VAL A 1 504 ? 5.303 -4.748 6.521 1.00 87.12 504 VAL A O 1
ATOM 3760 N N . GLY A 1 505 ? 6.739 -6.375 5.913 1.00 85.81 505 GLY A N 1
ATOM 3761 C CA . GLY A 1 505 ? 5.751 -7.451 5.872 1.00 85.81 505 GLY A CA 1
ATOM 3762 C C . GLY A 1 505 ? 5.630 -8.100 7.259 1.00 85.81 505 GLY A C 1
ATOM 3763 O O . GLY A 1 505 ? 4.891 -7.569 8.090 1.00 85.81 505 GLY A O 1
ATOM 3764 N N . PRO A 1 506 ? 6.360 -9.196 7.536 1.00 86.00 506 PRO A N 1
ATOM 3765 C CA . PRO A 1 506 ? 6.352 -9.877 8.829 1.00 86.00 506 PRO A CA 1
ATOM 3766 C C . PRO A 1 506 ? 6.630 -8.980 10.043 1.00 86.00 506 PRO A C 1
ATOM 3768 O O . PRO A 1 506 ? 7.602 -8.221 10.065 1.00 86.00 506 PRO A O 1
ATOM 3771 N N . HIS A 1 507 ? 5.870 -9.153 11.131 1.00 86.81 507 HIS A N 1
ATOM 3772 C CA . HIS A 1 507 ? 6.191 -8.533 12.425 1.00 86.81 507 HIS A CA 1
ATOM 3773 C C . HIS A 1 507 ? 7.585 -8.937 12.946 1.00 86.81 507 HIS A C 1
ATOM 3775 O O . HIS A 1 507 ? 8.243 -8.174 13.657 1.00 86.81 507 HIS A O 1
ATOM 3781 N N . LYS A 1 508 ? 8.074 -10.119 12.554 1.00 86.44 508 LYS A N 1
ATOM 3782 C CA . LYS A 1 508 ? 9.430 -10.566 12.882 1.00 86.44 508 LYS A CA 1
ATOM 3783 C C . LYS A 1 508 ? 10.506 -9.601 12.366 1.00 86.44 508 LYS A C 1
ATOM 3785 O O . LYS A 1 508 ? 11.455 -9.340 13.097 1.00 86.44 508 LYS A O 1
ATOM 3790 N N . ASP A 1 509 ? 10.344 -9.031 11.175 1.00 87.88 509 ASP A N 1
ATOM 3791 C CA . ASP A 1 509 ? 11.370 -8.180 10.561 1.00 87.88 509 ASP A CA 1
ATOM 3792 C C . ASP A 1 509 ? 11.518 -6.860 11.326 1.00 87.88 509 ASP A C 1
ATOM 3794 O O . ASP A 1 509 ? 12.627 -6.410 11.604 1.00 87.88 509 ASP A O 1
ATOM 3798 N N . ILE A 1 510 ? 10.401 -6.253 11.743 1.00 90.88 510 ILE A N 1
ATOM 3799 C CA . ILE A 1 510 ? 10.439 -5.034 12.562 1.00 90.88 510 ILE A CA 1
ATOM 3800 C C . ILE A 1 510 ? 10.976 -5.317 13.974 1.00 90.88 510 ILE A C 1
ATOM 3802 O O . ILE A 1 510 ? 11.647 -4.460 14.547 1.00 90.88 510 ILE A O 1
ATOM 3806 N N . ALA A 1 511 ? 10.742 -6.516 14.518 1.00 88.19 511 ALA A N 1
ATOM 3807 C CA . ALA A 1 511 ? 11.285 -6.936 15.808 1.00 88.19 511 ALA A CA 1
ATOM 3808 C C . ALA A 1 511 ? 12.803 -7.200 15.756 1.00 88.19 511 ALA A C 1
ATOM 3810 O O . ALA A 1 511 ? 13.523 -6.744 16.644 1.00 88.19 511 ALA A O 1
ATOM 3811 N N . ASP A 1 512 ? 13.301 -7.876 14.716 1.00 87.38 512 ASP A N 1
ATOM 3812 C CA . ASP A 1 512 ? 14.734 -8.115 14.497 1.00 87.38 512 ASP A CA 1
ATOM 3813 C C . ASP A 1 512 ? 15.479 -6.793 14.215 1.00 87.38 512 ASP A C 1
ATOM 3815 O O . ASP A 1 512 ? 16.497 -6.510 14.848 1.00 87.38 512 ASP A O 1
ATOM 3819 N N . LEU A 1 513 ? 14.923 -5.930 13.353 1.00 89.62 513 LEU A N 1
ATOM 3820 C CA . LEU A 1 513 ? 15.439 -4.577 13.105 1.00 89.62 513 LEU A CA 1
ATOM 3821 C C . LEU A 1 513 ? 15.487 -3.744 14.395 1.00 89.62 513 LEU A C 1
ATOM 3823 O O . LEU A 1 513 ? 16.463 -3.048 14.655 1.00 89.62 513 LEU A O 1
ATOM 3827 N N . ALA A 1 514 ? 14.449 -3.815 15.234 1.00 93.56 514 ALA A N 1
ATOM 3828 C CA . ALA A 1 514 ? 14.438 -3.118 16.517 1.00 93.56 514 ALA A CA 1
ATOM 3829 C C . ALA A 1 514 ? 15.482 -3.668 17.497 1.00 93.56 514 ALA A C 1
ATOM 3831 O O . ALA A 1 514 ? 16.121 -2.875 18.183 1.00 93.56 514 ALA A O 1
ATOM 3832 N N . LYS A 1 515 ? 15.642 -4.996 17.564 1.00 92.00 515 LYS A N 1
ATOM 3833 C CA . LYS A 1 515 ? 16.559 -5.711 18.465 1.00 92.00 515 LYS A CA 1
ATOM 3834 C C . LYS A 1 515 ? 18.020 -5.318 18.248 1.00 92.00 515 LYS A C 1
ATOM 3836 O O . LYS A 1 515 ? 18.749 -5.145 19.219 1.00 92.00 515 LYS A O 1
ATOM 3841 N N . ASP A 1 516 ? 18.447 -5.218 16.992 1.00 90.94 516 ASP A N 1
ATOM 3842 C CA . ASP A 1 516 ? 19.855 -5.008 16.649 1.00 90.94 516 ASP A CA 1
ATOM 3843 C C . ASP A 1 516 ? 20.183 -3.536 16.304 1.00 90.94 516 ASP A C 1
ATOM 3845 O O . ASP A 1 516 ? 21.342 -3.209 16.048 1.00 90.94 516 ASP A O 1
ATOM 3849 N N . SER A 1 517 ? 19.201 -2.625 16.319 1.00 94.56 517 SER A N 1
ATOM 3850 C CA . SER A 1 517 ? 19.383 -1.182 16.074 1.00 94.56 517 SER A CA 1
ATOM 3851 C C . SER A 1 517 ? 19.831 -0.432 17.330 1.00 94.56 517 SER A C 1
ATOM 3853 O O . SER A 1 517 ? 19.237 -0.571 18.396 1.00 94.56 517 SER A O 1
ATOM 3855 N N . ASP A 1 518 ? 20.825 0.447 17.190 1.00 94.62 518 ASP A N 1
ATOM 3856 C CA . ASP A 1 518 ? 21.288 1.320 18.280 1.00 94.62 518 ASP A CA 1
ATOM 3857 C C . ASP A 1 518 ? 20.425 2.600 18.450 1.00 94.62 518 ASP A C 1
ATOM 3859 O O . ASP A 1 518 ? 20.664 3.401 19.356 1.00 94.62 518 ASP A O 1
ATOM 3863 N N . VAL A 1 519 ? 19.388 2.785 17.616 1.00 96.38 519 VAL A N 1
ATOM 3864 C CA . VAL A 1 519 ? 18.430 3.914 17.664 1.00 96.38 519 VAL A CA 1
ATOM 3865 C C . VAL A 1 519 ? 16.962 3.447 17.644 1.00 96.38 519 VAL A C 1
ATOM 3867 O O . VAL A 1 519 ? 16.692 2.302 17.271 1.00 96.38 519 VAL A O 1
ATOM 3870 N N . PRO A 1 520 ? 15.979 4.292 18.030 1.00 95.81 520 PRO A N 1
ATOM 3871 C CA . PRO A 1 520 ? 14.569 3.899 18.074 1.00 95.81 520 PRO A CA 1
ATOM 3872 C C . PRO A 1 520 ? 14.021 3.457 16.709 1.00 95.81 520 PRO A C 1
ATOM 3874 O O . PRO A 1 520 ? 14.172 4.169 15.715 1.00 95.81 520 PRO A O 1
ATOM 3877 N N . VAL A 1 521 ? 13.328 2.313 16.689 1.00 96.38 521 VAL A N 1
ATOM 3878 C CA . VAL A 1 521 ? 12.681 1.729 15.503 1.00 96.38 521 VAL A CA 1
ATOM 3879 C C . VAL A 1 521 ? 11.162 1.754 15.675 1.00 96.38 521 VAL A C 1
ATOM 3881 O O . VAL A 1 521 ? 10.621 1.119 16.579 1.00 96.38 521 VAL A O 1
ATOM 3884 N N . ILE A 1 522 ? 10.475 2.491 14.802 1.00 96.50 522 ILE A N 1
ATOM 3885 C CA . ILE A 1 522 ? 9.029 2.725 14.818 1.00 96.50 522 ILE A CA 1
ATOM 3886 C C . ILE A 1 522 ? 8.353 1.874 13.742 1.00 96.50 522 ILE A C 1
ATOM 3888 O O . ILE A 1 522 ? 8.545 2.108 12.549 1.00 96.50 522 ILE A O 1
ATOM 3892 N N . ASN A 1 523 ? 7.512 0.925 14.168 1.00 95.06 523 ASN A N 1
ATOM 3893 C CA . ASN A 1 523 ? 6.603 0.200 13.284 1.00 95.06 523 ASN A CA 1
ATOM 3894 C C . ASN A 1 523 ? 5.569 1.159 12.672 1.00 95.06 523 ASN A C 1
ATOM 3896 O O . ASN A 1 523 ? 4.631 1.603 13.340 1.00 95.06 523 ASN A O 1
ATOM 3900 N N . ALA A 1 524 ? 5.731 1.443 11.386 1.00 92.75 524 ALA A N 1
ATOM 3901 C CA . ALA A 1 524 ? 4.805 2.252 10.614 1.00 92.75 524 ALA A CA 1
ATOM 3902 C C . ALA A 1 524 ? 3.624 1.427 10.074 1.00 92.75 524 ALA A C 1
ATOM 3904 O O . ALA A 1 524 ? 2.558 2.003 9.869 1.00 92.75 524 ALA A O 1
ATOM 3905 N N . LEU A 1 525 ? 3.828 0.121 9.839 1.00 91.50 525 LEU A N 1
ATOM 3906 C CA . LEU A 1 525 ? 2.852 -0.960 9.603 1.00 91.50 525 LEU A CA 1
ATOM 3907 C C . LEU A 1 525 ? 3.633 -2.279 9.408 1.00 91.50 525 LEU A C 1
ATOM 3909 O O . LEU A 1 525 ? 4.621 -2.293 8.670 1.00 91.50 525 LEU A O 1
ATOM 3913 N N . CYS A 1 526 ? 3.152 -3.374 10.002 1.00 86.81 526 CYS A N 1
ATOM 3914 C CA . CYS A 1 526 ? 3.495 -4.755 9.631 1.00 86.81 526 CYS A CA 1
ATOM 3915 C C . CYS A 1 526 ? 2.208 -5.588 9.469 1.00 86.81 526 CYS A C 1
ATOM 3917 O O . CYS A 1 526 ? 1.109 -5.065 9.663 1.00 86.81 526 CYS A O 1
ATOM 3919 N N . ASP A 1 527 ? 2.334 -6.864 9.116 1.00 84.31 527 ASP A N 1
ATOM 3920 C CA . ASP A 1 527 ? 1.236 -7.837 9.002 1.00 84.31 527 ASP A CA 1
ATOM 3921 C C . ASP A 1 527 ? 0.294 -7.885 10.222 1.00 84.31 527 ASP A C 1
ATOM 3923 O O . ASP A 1 527 ? -0.912 -8.052 10.061 1.00 84.31 527 ASP A O 1
ATOM 3927 N N . THR A 1 528 ? 0.835 -7.680 11.426 1.00 87.38 528 THR A N 1
ATOM 3928 C CA . THR A 1 528 ? 0.136 -7.891 12.702 1.00 87.38 528 THR A CA 1
ATOM 3929 C C . THR A 1 528 ? -0.236 -6.588 13.422 1.00 87.38 528 THR A C 1
ATOM 3931 O O . THR A 1 528 ? -1.224 -6.561 14.145 1.00 87.38 528 THR A O 1
ATOM 3934 N N . TYR A 1 529 ? 0.501 -5.487 13.230 1.00 93.31 529 TYR A N 1
ATOM 3935 C CA . TYR A 1 529 ? 0.308 -4.254 14.018 1.00 93.31 529 TYR A CA 1
ATOM 3936 C C . TYR A 1 529 ? 0.450 -2.970 13.183 1.00 93.31 529 TYR A C 1
ATOM 3938 O O . TYR A 1 529 ? 1.345 -2.854 12.335 1.00 93.31 529 TYR A O 1
ATOM 3946 N N . HIS A 1 530 ? -0.374 -1.963 13.488 1.00 93.62 530 HIS A N 1
ATOM 3947 C CA . HIS A 1 530 ? -0.348 -0.616 12.907 1.00 93.62 530 HIS A CA 1
ATOM 3948 C C . HIS A 1 530 ? -0.523 0.487 13.989 1.00 93.62 530 HIS A C 1
ATOM 3950 O O . HIS A 1 530 ? -1.459 1.291 13.935 1.00 93.62 530 HIS A O 1
ATOM 3956 N N . PRO A 1 531 ? 0.407 0.622 14.957 1.00 94.69 531 PRO A N 1
ATOM 3957 C CA . PRO A 1 531 ? 0.181 1.413 16.175 1.00 94.69 531 PRO A CA 1
ATOM 3958 C C . PRO A 1 531 ? 0.032 2.924 15.922 1.00 94.69 531 PRO A C 1
ATOM 3960 O O . PRO A 1 531 ? -0.686 3.617 16.643 1.00 94.69 531 PRO A O 1
ATOM 3963 N N . MET A 1 532 ? 0.669 3.451 14.868 1.00 94.50 532 MET A N 1
ATOM 3964 C CA . MET A 1 532 ? 0.545 4.863 14.475 1.00 94.50 532 MET A CA 1
ATOM 3965 C C . MET A 1 532 ? -0.856 5.229 13.952 1.00 94.50 532 MET A C 1
ATOM 3967 O O . MET A 1 532 ? -1.227 6.404 14.010 1.00 94.50 532 MET A O 1
ATOM 3971 N N . GLN A 1 533 ? -1.630 4.256 13.449 1.00 96.44 533 GLN A N 1
ATOM 3972 C CA . GLN A 1 533 ? -3.029 4.471 13.068 1.00 96.44 533 GLN A CA 1
ATOM 3973 C C . GLN A 1 533 ? -3.873 4.688 14.324 1.00 96.44 533 GLN A C 1
ATOM 3975 O O . GLN A 1 533 ? -4.547 5.701 14.425 1.00 96.44 533 GLN A O 1
ATOM 3980 N N . ILE A 1 534 ? -3.732 3.837 15.341 1.00 97.06 534 ILE A N 1
ATOM 3981 C CA . ILE A 1 534 ? -4.580 3.890 16.543 1.00 97.06 534 ILE A CA 1
ATOM 3982 C C . ILE A 1 534 ? -4.395 5.180 17.355 1.00 97.06 534 ILE A C 1
ATOM 3984 O O . ILE A 1 534 ? -5.357 5.713 17.910 1.00 97.06 534 ILE A O 1
ATOM 3988 N N . VAL A 1 535 ? -3.185 5.751 17.371 1.00 97.50 535 VAL A N 1
ATOM 3989 C CA . VAL A 1 535 ? -2.964 7.093 17.942 1.00 97.50 535 VAL A CA 1
ATOM 3990 C C . VAL A 1 535 ? -3.715 8.172 17.145 1.00 97.50 535 VAL A C 1
ATOM 3992 O O . VAL A 1 535 ? -4.279 9.084 17.748 1.00 97.50 535 VAL A O 1
ATOM 3995 N N . ALA A 1 536 ? -3.783 8.066 15.812 1.00 98.38 536 ALA A N 1
ATOM 3996 C CA . ALA A 1 536 ? -4.578 8.969 14.975 1.00 98.38 536 ALA A CA 1
ATOM 3997 C C . ALA A 1 536 ? -6.092 8.753 15.164 1.00 98.38 536 ALA A C 1
ATOM 3999 O O . ALA A 1 536 ? -6.842 9.728 15.252 1.00 98.38 536 ALA A O 1
ATOM 4000 N N . ASP A 1 537 ? -6.538 7.505 15.298 1.00 98.56 537 ASP A N 1
ATOM 4001 C CA . ASP A 1 537 ? -7.944 7.141 15.490 1.00 98.56 537 ASP A CA 1
ATOM 4002 C C . ASP A 1 537 ? -8.481 7.721 16.797 1.00 98.56 537 ASP A C 1
ATOM 4004 O O . ASP A 1 537 ? -9.456 8.476 16.817 1.00 98.56 537 ASP A O 1
ATOM 4008 N N . PHE A 1 538 ? -7.794 7.447 17.907 1.00 98.44 538 PHE A N 1
ATOM 4009 C CA . PHE A 1 538 ? -8.198 7.967 19.205 1.00 98.44 538 PHE A CA 1
ATOM 4010 C C . PHE A 1 538 ? -7.999 9.478 19.316 1.00 98.44 538 PHE A C 1
ATOM 4012 O O . PHE A 1 538 ? -8.806 10.120 19.984 1.00 98.44 538 PHE A O 1
ATOM 4019 N N . ALA A 1 539 ? -7.031 10.081 18.613 1.00 98.44 539 ALA A N 1
ATOM 4020 C CA . ALA A 1 539 ? -6.947 11.541 18.508 1.00 98.44 539 ALA A CA 1
ATOM 4021 C C . ALA A 1 539 ? -8.183 12.117 17.802 1.00 98.44 539 ALA A C 1
ATOM 4023 O O . ALA A 1 539 ? -8.759 13.103 18.264 1.00 98.44 539 ALA A O 1
ATOM 4024 N N . THR A 1 540 ? -8.655 11.454 16.745 1.00 98.75 540 THR A N 1
ATOM 4025 C CA . THR A 1 540 ? -9.875 11.830 16.017 1.00 98.75 540 THR A CA 1
ATOM 4026 C C . THR A 1 540 ? -11.111 11.746 16.909 1.00 98.75 540 THR A C 1
ATOM 4028 O O . THR A 1 540 ? -11.913 12.683 16.928 1.00 98.75 540 THR A O 1
ATOM 4031 N N . LEU A 1 541 ? -11.245 10.688 17.715 1.00 98.44 541 LEU A N 1
ATOM 4032 C CA . LEU A 1 541 ? -12.335 10.557 18.689 1.00 98.44 541 LEU A CA 1
ATOM 4033 C C . LEU A 1 541 ? -12.240 11.594 19.821 1.00 98.44 541 LEU A C 1
ATOM 4035 O O . LEU A 1 541 ? -13.240 12.245 20.126 1.00 98.44 541 LEU A O 1
ATOM 4039 N N . SER A 1 542 ? -11.049 11.813 20.393 1.00 98.00 542 SER A N 1
ATOM 4040 C CA . SER A 1 542 ? -10.796 12.842 21.419 1.00 98.00 542 SER A CA 1
ATOM 4041 C C . SER A 1 542 ? -11.220 14.230 20.932 1.00 98.00 542 SER A C 1
ATOM 4043 O O . SER A 1 542 ? -12.001 14.921 21.591 1.00 98.00 542 SER A O 1
ATOM 4045 N N . GLN A 1 543 ? -10.770 14.614 19.732 1.00 97.50 543 GLN A N 1
ATOM 4046 C CA . GLN A 1 543 ? -11.105 15.889 19.092 1.00 97.50 543 GLN A CA 1
ATOM 4047 C C . GLN A 1 543 ? -12.606 16.012 18.817 1.00 97.50 543 GLN A C 1
ATOM 4049 O O . GLN A 1 543 ? -13.210 17.025 19.169 1.00 97.50 543 GLN A O 1
ATOM 4054 N N . THR A 1 544 ? -13.215 14.980 18.223 1.00 96.88 544 THR A N 1
ATOM 4055 C CA . THR A 1 544 ? -14.637 14.972 17.835 1.00 96.88 544 THR A CA 1
ATOM 4056 C C . THR A 1 544 ? -15.561 15.086 19.047 1.00 96.88 544 THR A C 1
ATOM 4058 O O . THR A 1 544 ? -16.581 15.770 18.984 1.00 96.88 544 THR A O 1
ATOM 4061 N N . LEU A 1 545 ? -15.198 14.451 20.164 1.00 95.56 545 LEU A N 1
ATOM 4062 C CA . LEU A 1 545 ? -15.978 14.472 21.403 1.00 95.56 545 LEU A CA 1
ATOM 4063 C C . LEU A 1 545 ? -15.628 15.650 22.329 1.00 95.56 545 LEU A C 1
ATOM 4065 O O . LEU A 1 545 ? -16.311 15.845 23.336 1.00 95.56 545 LEU A O 1
ATOM 4069 N N . GLY A 1 546 ? -14.579 16.425 22.024 1.00 95.75 546 GLY A N 1
ATOM 4070 C CA . GLY A 1 546 ? -14.088 17.513 22.877 1.00 95.75 546 GLY A CA 1
ATOM 4071 C C . GLY A 1 546 ? -13.507 17.027 24.211 1.00 95.75 546 GLY A C 1
ATOM 4072 O O . GLY A 1 546 ? -13.669 17.692 25.234 1.00 95.75 546 GLY A O 1
ATOM 4073 N N . ARG A 1 547 ? -12.878 15.848 24.210 1.00 95.38 547 ARG A N 1
ATOM 4074 C CA . ARG A 1 547 ? -12.388 15.123 25.391 1.00 95.38 547 ARG A CA 1
ATOM 4075 C C . ARG A 1 547 ? -10.865 14.962 25.357 1.00 95.38 547 ARG A C 1
ATOM 4077 O O . ARG A 1 547 ? -10.238 15.187 24.327 1.00 95.38 547 ARG A O 1
ATOM 4084 N N . ARG A 1 548 ? -10.280 14.569 26.493 1.00 95.38 548 ARG A N 1
ATOM 4085 C CA . ARG A 1 548 ? -8.955 13.927 26.546 1.00 95.38 548 ARG A CA 1
ATOM 4086 C C . ARG A 1 548 ? -9.073 12.424 26.305 1.00 95.38 548 ARG A C 1
ATOM 4088 O O . ARG A 1 548 ? -10.130 11.847 26.560 1.00 95.38 548 ARG A O 1
ATOM 4095 N N . ALA A 1 549 ? -7.978 11.774 25.922 1.00 94.31 549 ALA A N 1
ATOM 4096 C CA . ALA A 1 549 ? -7.934 10.339 25.634 1.00 94.31 549 ALA A CA 1
ATOM 4097 C C . ALA A 1 549 ? -8.409 9.484 26.823 1.00 94.31 549 ALA A C 1
ATOM 4099 O O . ALA A 1 549 ? -9.213 8.568 26.669 1.00 94.31 549 ALA A O 1
ATOM 4100 N N . SER A 1 550 ? -8.005 9.865 28.039 1.00 91.75 550 SER A N 1
ATOM 4101 C CA . SER A 1 550 ? -8.449 9.259 29.308 1.00 91.75 550 SER A CA 1
ATOM 4102 C C . SER A 1 550 ? -9.955 9.400 29.601 1.00 91.75 550 SER A C 1
ATOM 4104 O O . SER A 1 550 ? -10.468 8.759 30.512 1.00 91.75 550 SER A O 1
ATOM 4106 N N . GLN A 1 551 ? -10.680 10.230 28.845 1.00 95.12 551 GLN A N 1
ATOM 4107 C CA . GLN A 1 551 ? -12.127 10.458 28.962 1.00 95.12 551 GLN A CA 1
ATOM 4108 C C . GLN A 1 551 ? -12.924 9.808 27.809 1.00 95.12 551 GLN A C 1
ATOM 4110 O O . GLN A 1 551 ? -14.133 10.037 27.680 1.00 95.12 551 GLN A O 1
ATOM 4115 N N . LEU A 1 552 ? -12.263 8.997 26.973 1.00 96.19 552 LEU A N 1
ATOM 4116 C CA . LEU A 1 552 ? -12.915 8.085 26.025 1.00 96.19 552 LEU A CA 1
ATOM 4117 C C . LEU A 1 552 ? -13.468 6.821 26.714 1.00 96.19 552 LEU A C 1
ATOM 4119 O O . LEU A 1 552 ? -14.210 6.069 26.091 1.00 96.19 552 LEU A O 1
ATOM 4123 N N . HIS A 1 553 ? -13.158 6.623 28.000 1.00 96.44 553 HIS A N 1
ATOM 4124 C CA . HIS A 1 553 ? -13.710 5.566 28.853 1.00 96.44 553 HIS A CA 1
ATOM 4125 C C . HIS A 1 553 ? -15.236 5.422 28.702 1.00 96.44 553 HIS A C 1
ATOM 4127 O O . HIS A 1 553 ? -15.971 6.416 28.697 1.00 96.44 553 HIS A O 1
ATOM 4133 N N . GLY A 1 554 ? -15.703 4.182 28.553 1.00 96.50 554 GLY A N 1
ATOM 4134 C CA . GLY A 1 554 ? -17.113 3.827 28.395 1.00 96.50 554 GLY A CA 1
ATOM 4135 C C . GLY A 1 554 ? -17.699 4.027 26.991 1.00 96.50 554 GLY A C 1
ATOM 4136 O O . GLY A 1 554 ? -18.835 3.615 26.765 1.00 96.50 554 GLY A O 1
ATOM 4137 N N . LEU A 1 555 ? -16.960 4.618 26.042 1.00 98.00 555 LEU A N 1
ATOM 4138 C CA . LEU A 1 555 ? -17.367 4.698 24.631 1.00 98.00 555 LEU A CA 1
ATOM 4139 C C . LEU A 1 555 ? -17.517 3.287 24.039 1.00 98.00 555 LEU A C 1
ATOM 4141 O O . LEU A 1 555 ? -16.706 2.409 24.348 1.00 98.00 555 LEU A O 1
ATOM 4145 N N . LYS A 1 556 ? -18.499 3.069 23.153 1.00 98.62 556 LYS A N 1
ATOM 4146 C CA . LYS A 1 556 ? -18.604 1.825 22.379 1.00 98.62 556 LYS A CA 1
ATOM 4147 C C . LYS A 1 556 ? -18.184 1.998 20.914 1.00 98.62 556 LYS A C 1
ATOM 4149 O O . LYS A 1 556 ? -18.849 2.689 20.141 1.00 98.62 556 LYS A O 1
ATOM 4154 N N . ILE A 1 557 ? -17.162 1.245 20.514 1.00 98.88 557 ILE A N 1
ATOM 4155 C CA . ILE A 1 557 ? -16.774 1.002 19.121 1.00 98.88 557 ILE A CA 1
ATOM 4156 C C . ILE A 1 557 ? -17.424 -0.302 18.624 1.00 98.88 557 ILE A C 1
ATOM 4158 O O . ILE A 1 557 ? -17.483 -1.304 19.342 1.00 98.88 557 ILE A O 1
ATOM 4162 N N . ALA A 1 558 ? -17.896 -0.306 17.381 1.00 98.94 558 ALA A N 1
ATOM 4163 C CA . ALA A 1 558 ? -18.249 -1.506 16.635 1.00 98.94 558 ALA A CA 1
ATOM 4164 C C . ALA A 1 558 ? -17.351 -1.637 15.401 1.00 98.94 558 ALA A C 1
ATOM 4166 O O . ALA A 1 558 ? -17.377 -0.773 14.530 1.00 98.94 558 ALA A O 1
ATOM 4167 N N . TRP A 1 559 ? -16.586 -2.721 15.321 1.00 98.88 559 TRP A N 1
ATOM 4168 C CA . TRP A 1 559 ? -15.867 -3.114 14.114 1.00 98.88 559 TRP A CA 1
ATOM 4169 C C . TRP A 1 559 ? -16.741 -4.049 13.281 1.00 98.88 559 TRP A C 1
ATOM 4171 O O . TRP A 1 559 ? -17.331 -4.987 13.825 1.00 98.88 559 TRP A O 1
ATOM 4181 N N . VAL A 1 560 ? -16.816 -3.812 11.975 1.00 98.81 560 VAL A N 1
ATOM 4182 C CA . VAL A 1 560 ? -17.516 -4.668 11.012 1.00 98.81 560 VAL A CA 1
ATOM 4183 C C . VAL A 1 560 ? -16.591 -4.860 9.816 1.00 98.81 560 VAL A C 1
ATOM 4185 O O . VAL A 1 560 ? -16.372 -3.911 9.078 1.00 98.81 560 VAL A O 1
ATOM 4188 N N . GLY A 1 561 ? -16.022 -6.053 9.631 1.00 97.56 561 GLY A N 1
ATOM 4189 C CA . GLY A 1 561 ? -15.040 -6.285 8.568 1.00 97.56 561 GLY A CA 1
ATOM 4190 C C . GLY A 1 561 ? -14.086 -7.437 8.872 1.00 97.56 561 GLY A C 1
ATOM 4191 O O . GLY A 1 561 ? -14.474 -8.404 9.522 1.00 97.56 561 GLY A O 1
ATOM 4192 N N . ASP A 1 562 ? -12.850 -7.339 8.378 1.00 96.25 562 ASP A N 1
ATOM 4193 C CA . ASP A 1 562 ? -11.830 -8.391 8.506 1.00 96.25 562 ASP A CA 1
ATOM 4194 C C . ASP A 1 562 ? -11.095 -8.309 9.852 1.00 96.25 562 ASP A C 1
ATOM 4196 O O . ASP A 1 562 ? -11.074 -7.257 10.495 1.00 96.25 562 ASP A O 1
ATOM 4200 N N . ALA A 1 563 ? -10.464 -9.403 10.274 1.00 96.69 563 ALA A N 1
ATOM 4201 C CA . ALA A 1 563 ? -9.586 -9.417 11.437 1.00 96.69 563 ALA A CA 1
ATOM 4202 C C . ALA A 1 563 ? -8.135 -9.123 11.027 1.00 96.69 563 ALA A C 1
ATOM 4204 O O . ALA A 1 563 ? -7.364 -10.036 10.736 1.00 96.69 563 ALA A O 1
ATOM 4205 N N . ASN A 1 564 ? -7.764 -7.839 11.013 1.00 93.25 564 ASN A N 1
ATOM 4206 C CA . ASN A 1 564 ? -6.461 -7.371 10.535 1.00 93.25 564 ASN A CA 1
ATOM 4207 C C . ASN A 1 564 ? -5.661 -6.563 11.583 1.00 93.25 564 ASN A C 1
ATOM 4209 O O . ASN A 1 564 ? -6.109 -6.318 12.704 1.00 93.25 564 ASN A O 1
ATOM 4213 N N . ASN A 1 565 ? -4.462 -6.121 11.197 1.00 90.50 565 ASN A N 1
ATOM 4214 C CA . ASN A 1 565 ? -3.541 -5.340 12.030 1.00 90.50 565 ASN A CA 1
ATOM 4215 C C . ASN A 1 565 ? -4.131 -4.057 12.648 1.00 90.50 565 ASN A C 1
ATOM 4217 O O . ASN A 1 565 ? -3.754 -3.696 13.766 1.00 90.50 565 ASN A O 1
ATOM 4221 N N . VAL A 1 566 ? -5.053 -3.375 11.961 1.00 95.81 566 VAL A N 1
ATOM 4222 C CA . VAL A 1 566 ? -5.747 -2.195 12.496 1.00 95.81 566 VAL A CA 1
ATOM 4223 C C . VAL A 1 566 ? -6.708 -2.620 13.604 1.00 95.81 566 VAL A C 1
ATOM 4225 O O . VAL A 1 566 ? -6.658 -2.051 14.694 1.00 95.81 566 VAL A O 1
ATOM 4228 N N . LEU A 1 567 ? -7.513 -3.668 13.390 1.00 98.31 567 LEU A N 1
ATOM 4229 C CA . LEU A 1 567 ? -8.378 -4.216 14.440 1.00 98.31 567 LEU A CA 1
ATOM 4230 C C . LEU A 1 567 ? -7.578 -4.644 15.679 1.00 98.31 567 LEU A C 1
ATOM 4232 O O . LEU A 1 567 ? -8.022 -4.408 16.806 1.00 98.31 567 LEU A O 1
ATOM 4236 N N . PHE A 1 568 ? -6.424 -5.286 15.489 1.00 97.12 568 PHE A N 1
ATOM 4237 C CA . PHE A 1 568 ? -5.636 -5.855 16.584 1.00 97.12 568 PHE A CA 1
ATOM 4238 C C . PHE A 1 568 ? -5.129 -4.764 17.537 1.00 97.12 568 PHE A C 1
ATOM 4240 O O . PHE A 1 568 ? -5.464 -4.793 18.726 1.00 97.12 568 PHE A O 1
ATOM 4247 N N . ASP A 1 569 ? -4.427 -3.744 17.029 1.00 96.62 569 ASP A N 1
ATOM 4248 C CA . ASP A 1 569 ? -4.022 -2.608 17.866 1.00 96.62 569 ASP A CA 1
ATOM 4249 C C . ASP A 1 569 ? -5.233 -1.799 18.365 1.00 96.62 569 ASP A C 1
ATOM 4251 O O . ASP A 1 569 ? -5.199 -1.298 19.492 1.00 96.62 569 ASP A O 1
ATOM 4255 N N . MET A 1 570 ? -6.326 -1.690 17.590 1.00 97.94 570 MET A N 1
ATOM 4256 C CA . MET A 1 570 ? -7.537 -0.987 18.037 1.00 97.94 570 MET A CA 1
ATOM 4257 C C . MET A 1 570 ? -8.155 -1.668 19.260 1.00 97.94 570 MET A C 1
ATOM 4259 O O . MET A 1 570 ? -8.521 -0.981 20.211 1.00 97.94 570 MET A O 1
ATOM 4263 N N . CYS A 1 571 ? -8.221 -3.002 19.291 1.00 97.94 571 CYS A N 1
ATOM 4264 C CA . CYS A 1 571 ? -8.702 -3.754 20.450 1.00 97.94 571 CYS A CA 1
ATOM 4265 C C . CYS A 1 571 ? -7.804 -3.555 21.678 1.00 97.94 571 CYS A C 1
ATOM 4267 O O . CYS A 1 571 ? -8.307 -3.300 22.775 1.00 97.94 571 CYS A O 1
ATOM 4269 N N . ILE A 1 572 ? -6.479 -3.636 21.505 1.00 95.56 572 ILE A N 1
ATOM 4270 C CA . ILE A 1 572 ? -5.518 -3.471 22.608 1.00 95.56 572 ILE A CA 1
ATOM 4271 C C . ILE A 1 572 ? -5.553 -2.032 23.151 1.00 95.56 572 ILE A C 1
ATOM 4273 O O . ILE A 1 572 ? -5.533 -1.811 24.365 1.00 95.56 572 ILE A O 1
ATOM 4277 N N . GLY A 1 573 ? -5.634 -1.042 22.263 1.00 95.12 573 GLY A N 1
ATOM 4278 C CA . GLY A 1 573 ? -5.746 0.366 22.620 1.00 95.12 573 GLY A CA 1
ATOM 4279 C C . GLY A 1 573 ? -7.088 0.711 23.276 1.00 95.12 573 GLY A C 1
ATOM 4280 O O . GLY A 1 573 ? -7.112 1.406 24.292 1.00 95.12 573 GLY A O 1
ATOM 4281 N N . ALA A 1 574 ? -8.195 0.163 22.764 1.00 96.88 574 ALA A N 1
ATOM 4282 C CA . ALA A 1 574 ? -9.528 0.339 23.336 1.00 96.88 574 ALA A CA 1
ATOM 4283 C C . ALA A 1 574 ? -9.594 -0.221 24.763 1.00 96.88 574 ALA A C 1
ATOM 4285 O O . ALA A 1 574 ? -10.014 0.479 25.685 1.00 96.88 574 ALA A O 1
ATOM 4286 N N . ARG A 1 575 ? -9.069 -1.437 24.967 1.00 94.56 575 ARG A N 1
ATOM 4287 C CA . ARG A 1 575 ? -8.915 -2.068 26.284 1.00 94.56 575 ARG A CA 1
ATOM 4288 C C . ARG A 1 575 ? -8.223 -1.138 27.288 1.00 94.56 575 ARG A C 1
ATOM 4290 O O . ARG A 1 575 ? -8.741 -0.959 28.393 1.00 94.56 575 ARG A O 1
ATOM 4297 N N . LYS A 1 576 ? -7.112 -0.511 26.881 1.00 91.12 576 LYS A N 1
ATOM 4298 C CA . LYS A 1 576 ? -6.303 0.415 27.696 1.00 91.12 576 LYS A CA 1
ATOM 4299 C C . LYS A 1 576 ? -7.012 1.723 28.032 1.00 91.12 576 LYS A C 1
ATOM 4301 O O . LYS A 1 576 ? -6.905 2.180 29.165 1.00 91.12 576 LYS A O 1
ATOM 4306 N N . LEU A 1 577 ? -7.757 2.303 27.093 1.00 95.00 577 LEU A N 1
ATOM 4307 C CA . LEU A 1 577 ? -8.501 3.553 27.309 1.00 95.00 577 LEU A CA 1
ATOM 4308 C C . LEU A 1 577 ? -9.894 3.353 27.940 1.00 95.00 577 LEU A C 1
ATOM 4310 O O . LEU A 1 577 ? -10.642 4.319 28.086 1.00 95.00 577 LEU A O 1
ATOM 4314 N N . GLY A 1 578 ? -10.259 2.122 28.316 1.00 96.19 578 GLY A N 1
ATOM 4315 C CA . GLY A 1 578 ? -11.573 1.816 28.894 1.00 96.19 578 GLY A CA 1
ATOM 4316 C C . GLY A 1 578 ? -12.723 1.839 27.881 1.00 96.19 578 GLY A C 1
ATOM 4317 O O . GLY A 1 578 ? -13.880 1.997 28.258 1.00 96.19 578 GLY A O 1
ATOM 4318 N N . ILE A 1 579 ? -12.411 1.724 26.591 1.00 98.31 579 ILE A N 1
ATOM 4319 C CA . ILE A 1 579 ? -13.369 1.708 25.483 1.00 98.31 579 ILE A CA 1
ATOM 4320 C C . ILE A 1 579 ? -13.873 0.270 25.292 1.00 98.31 579 ILE A C 1
ATOM 4322 O O . ILE A 1 579 ? -13.100 -0.690 25.302 1.00 98.31 579 ILE A O 1
ATOM 4326 N N . HIS A 1 580 ? -15.178 0.107 25.096 1.00 98.56 580 HIS A N 1
ATOM 4327 C CA . HIS A 1 580 ? -15.792 -1.178 24.774 1.00 98.56 580 HIS A CA 1
ATOM 4328 C C . HIS A 1 580 ? -15.788 -1.390 23.257 1.00 98.56 580 HIS A C 1
ATOM 4330 O O . HIS A 1 580 ? -16.240 -0.522 22.516 1.00 98.56 580 HIS A O 1
ATOM 4336 N N . ILE A 1 581 ? -15.327 -2.545 22.781 1.00 98.62 581 ILE A N 1
ATOM 4337 C CA . ILE A 1 581 ? -15.322 -2.901 21.361 1.00 98.62 581 ILE A CA 1
ATOM 4338 C C . ILE A 1 581 ? -16.158 -4.159 21.101 1.00 98.62 581 ILE A C 1
ATOM 4340 O O . ILE A 1 581 ? -16.074 -5.166 21.807 1.00 98.62 581 ILE A O 1
ATOM 4344 N N . SER A 1 582 ? -17.020 -4.096 20.088 1.00 98.81 582 SER A N 1
ATOM 4345 C CA . SER A 1 582 ? -17.738 -5.255 19.552 1.00 98.81 582 SER A CA 1
ATOM 4346 C C . SER A 1 582 ? -17.296 -5.505 18.117 1.00 98.81 582 SER A C 1
ATOM 4348 O O . SER A 1 582 ? -17.308 -4.581 17.315 1.00 98.81 582 SER A O 1
ATOM 4350 N N . VAL A 1 583 ? -16.905 -6.733 17.800 1.00 98.88 583 VAL A N 1
ATOM 4351 C CA . VAL A 1 583 ? -16.258 -7.102 16.538 1.00 98.88 583 VAL A CA 1
ATOM 4352 C C . VAL A 1 583 ? -17.150 -8.084 15.795 1.00 98.88 583 VAL A C 1
ATOM 4354 O O . VAL A 1 583 ? -17.406 -9.171 16.306 1.00 98.88 583 VAL A O 1
ATOM 4357 N N . ALA A 1 584 ? -17.616 -7.699 14.608 1.00 98.75 584 ALA A N 1
ATOM 4358 C CA . ALA A 1 584 ? -18.241 -8.596 13.648 1.00 98.75 584 ALA A CA 1
ATOM 4359 C C . ALA A 1 584 ? -17.246 -8.959 12.542 1.00 98.75 584 ALA A C 1
ATOM 4361 O O . ALA A 1 584 ? -16.877 -8.099 11.742 1.00 98.75 584 ALA A O 1
ATOM 4362 N N . THR A 1 585 ? -16.885 -10.240 12.465 1.00 98.38 585 THR A N 1
ATOM 4363 C CA . THR A 1 585 ? -16.061 -10.831 11.395 1.00 98.38 585 THR A CA 1
ATOM 4364 C C . THR A 1 585 ? -16.788 -12.027 10.767 1.00 98.38 585 THR A C 1
ATOM 4366 O O . THR A 1 585 ? -17.567 -12.690 11.461 1.00 98.38 585 THR A O 1
ATOM 4369 N N . PRO A 1 586 ? -16.609 -12.334 9.472 1.00 97.31 586 PRO A N 1
ATOM 4370 C CA . PRO A 1 586 ? -17.153 -13.559 8.880 1.00 97.31 586 PRO A CA 1
ATOM 4371 C C . PRO A 1 586 ? -16.584 -14.824 9.528 1.00 97.31 586 PRO A C 1
ATOM 4373 O O . PRO A 1 586 ? -15.504 -14.800 10.119 1.00 97.31 586 PRO A O 1
ATOM 4376 N N . VAL A 1 587 ? -17.311 -15.940 9.417 1.00 95.75 587 VAL A N 1
ATOM 4377 C CA . VAL A 1 587 ? -16.863 -17.223 9.982 1.00 95.75 587 VAL A CA 1
ATOM 4378 C C . VAL A 1 587 ? -15.571 -17.676 9.297 1.00 95.75 587 VAL A C 1
ATOM 4380 O O . VAL A 1 587 ? -15.537 -17.805 8.073 1.00 95.75 587 VAL A O 1
ATOM 4383 N N . GLY A 1 588 ? -14.525 -17.938 10.083 1.00 94.44 588 GLY A N 1
ATOM 4384 C CA . GLY A 1 588 ? -13.181 -18.267 9.594 1.00 94.44 588 GLY A CA 1
ATOM 4385 C C . GLY A 1 588 ? -12.264 -17.057 9.367 1.00 94.44 588 GLY A C 1
ATOM 4386 O O . GLY A 1 588 ? -11.141 -17.244 8.904 1.00 94.44 588 GLY A O 1
ATOM 4387 N N . TYR A 1 589 ? -12.730 -15.847 9.690 1.00 94.69 589 TYR A N 1
ATOM 4388 C CA . TYR A 1 589 ? -11.988 -14.582 9.623 1.00 94.69 589 TYR A CA 1
ATOM 4389 C C . TYR A 1 589 ? -11.928 -13.895 11.004 1.00 94.69 589 TYR A C 1
ATOM 4391 O O . TYR A 1 589 ? -11.874 -12.674 11.100 1.00 94.69 589 TYR A O 1
ATOM 4399 N N . GLU A 1 590 ? -12.016 -14.658 12.100 1.00 97.56 590 GLU A N 1
ATOM 4400 C CA . GLU A 1 590 ? -11.979 -14.134 13.471 1.00 97.56 590 GLU A CA 1
ATOM 4401 C C . GLU A 1 590 ? -10.567 -13.755 13.956 1.00 97.56 590 GLU A C 1
ATOM 4403 O O . GLU A 1 590 ? -9.551 -14.182 13.408 1.00 97.56 590 GLU A O 1
ATOM 4408 N N . ILE A 1 591 ? -10.502 -13.004 15.064 1.00 97.88 591 ILE A N 1
ATOM 4409 C CA . ILE A 1 591 ? -9.242 -12.631 15.724 1.00 97.88 591 ILE A CA 1
ATOM 4410 C C . ILE A 1 591 ? -8.448 -13.903 16.100 1.00 97.88 591 ILE A C 1
ATOM 4412 O O . ILE A 1 591 ? -8.974 -14.760 16.820 1.00 97.88 591 ILE A O 1
ATOM 4416 N N . PRO A 1 592 ? -7.174 -14.049 15.681 1.00 95.69 592 PRO A N 1
ATOM 4417 C CA . PRO A 1 592 ? -6.349 -15.196 16.055 1.00 95.69 592 PRO A CA 1
ATOM 4418 C C . PRO A 1 592 ? -6.164 -15.310 17.573 1.00 95.69 592 PRO A C 1
ATOM 4420 O O . PRO A 1 592 ? -6.029 -14.304 18.271 1.00 95.69 592 PRO A O 1
ATOM 4423 N N . GLN A 1 593 ? -6.089 -16.537 18.102 1.00 96.25 593 GLN A N 1
ATOM 4424 C CA . GLN A 1 593 ? -6.052 -16.755 19.556 1.00 96.25 593 GLN A CA 1
ATOM 4425 C C . GLN A 1 593 ? -4.889 -16.031 20.252 1.00 96.25 593 GLN A C 1
ATOM 4427 O O . GLN A 1 593 ? -5.098 -15.433 21.302 1.00 96.25 593 GLN A O 1
ATOM 4432 N N . ALA A 1 594 ? -3.701 -16.002 19.639 1.00 92.19 594 ALA A N 1
ATOM 4433 C CA . ALA A 1 594 ? -2.552 -15.272 20.179 1.00 92.19 594 ALA A CA 1
ATOM 4434 C C . ALA A 1 594 ? -2.851 -13.773 20.385 1.00 92.19 594 ALA A C 1
ATOM 4436 O O . ALA A 1 594 ? -2.459 -13.196 21.395 1.00 92.19 594 ALA A O 1
ATOM 4437 N N . ILE A 1 595 ? -3.611 -13.155 19.475 1.00 93.94 595 ILE A N 1
ATOM 4438 C CA . ILE A 1 595 ? -4.017 -11.750 19.585 1.00 93.94 595 ILE A CA 1
ATOM 4439 C C . ILE A 1 595 ? -5.103 -11.572 20.656 1.00 93.94 595 ILE A C 1
ATOM 4441 O O . ILE A 1 595 ? -5.047 -10.608 21.418 1.00 93.94 595 ILE A O 1
ATOM 4445 N N . ARG A 1 596 ? -6.050 -12.515 20.798 1.00 96.06 596 ARG A N 1
ATOM 4446 C CA . ARG A 1 596 ? -7.011 -12.501 21.923 1.00 96.06 596 ARG A CA 1
ATOM 4447 C C . ARG A 1 596 ? -6.308 -12.548 23.277 1.00 96.06 596 ARG A C 1
ATOM 4449 O O . ARG A 1 596 ? -6.719 -11.842 24.201 1.00 96.06 596 ARG A O 1
ATOM 4456 N N . ASP A 1 597 ? -5.261 -13.359 23.392 1.00 93.12 597 ASP A N 1
ATOM 4457 C CA . ASP A 1 597 ? -4.470 -13.487 24.615 1.00 93.12 597 ASP A CA 1
ATOM 4458 C C . ASP A 1 597 ? -3.735 -12.168 24.927 1.00 93.12 597 ASP A C 1
ATOM 4460 O O . ASP A 1 597 ? -3.723 -11.725 26.076 1.00 93.12 597 ASP A O 1
ATOM 4464 N N . GLU A 1 598 ? -3.212 -11.470 23.910 1.00 90.44 598 GLU A N 1
ATOM 4465 C CA . GLU A 1 598 ? -2.598 -10.142 24.067 1.00 90.44 598 GLU A CA 1
ATOM 4466 C C . GLU A 1 598 ? -3.599 -9.037 24.431 1.00 90.44 598 GLU A C 1
ATOM 4468 O O . GLU A 1 598 ? -3.328 -8.248 25.340 1.00 90.44 598 GLU A O 1
ATOM 4473 N N . ILE A 1 599 ? -4.775 -9.004 23.795 1.00 91.56 599 ILE A N 1
ATOM 4474 C CA . ILE A 1 599 ? -5.870 -8.086 24.156 1.00 91.56 599 ILE A CA 1
ATOM 4475 C C . ILE A 1 599 ? -6.316 -8.339 25.604 1.00 91.56 599 ILE A C 1
ATOM 4477 O O . ILE A 1 599 ? -6.548 -7.396 26.359 1.00 91.56 599 ILE A O 1
ATOM 4481 N N . SER A 1 600 ? -6.394 -9.605 26.023 1.00 91.94 600 SER A N 1
ATOM 4482 C CA . SER A 1 600 ? -6.786 -9.987 27.387 1.00 91.94 600 SER A CA 1
ATOM 4483 C C . SER A 1 600 ? -5.721 -9.630 28.429 1.00 91.94 600 SER A C 1
ATOM 4485 O O . SER A 1 600 ? -6.059 -9.237 29.546 1.00 91.94 600 SER A O 1
ATOM 4487 N N . ALA A 1 601 ? -4.439 -9.734 28.068 1.00 90.25 601 ALA A N 1
ATOM 4488 C CA . ALA A 1 601 ? -3.309 -9.349 28.912 1.00 90.25 601 ALA A CA 1
ATOM 4489 C C . ALA A 1 601 ? -3.111 -7.824 29.012 1.00 90.25 601 ALA A C 1
ATOM 4491 O O . ALA A 1 601 ? -2.382 -7.353 29.891 1.00 90.25 601 ALA A O 1
ATOM 4492 N N . ALA A 1 602 ? -3.740 -7.038 28.136 1.00 86.81 602 ALA A N 1
ATOM 4493 C CA . ALA A 1 602 ? -3.610 -5.592 28.152 1.00 86.81 602 ALA A CA 1
ATOM 4494 C C . ALA A 1 602 ? -4.296 -4.960 29.390 1.00 86.81 602 ALA A C 1
ATOM 4496 O O . ALA A 1 602 ? -5.463 -5.257 29.685 1.00 86.81 602 ALA A O 1
ATOM 4497 N N . PRO A 1 603 ? -3.595 -4.064 30.119 1.00 84.81 603 PRO A N 1
ATOM 4498 C CA . PRO A 1 603 ? -4.155 -3.354 31.268 1.00 84.81 603 PRO A CA 1
ATOM 4499 C C . PRO A 1 603 ? -5.294 -2.423 30.842 1.00 84.81 603 PRO A C 1
ATOM 4501 O O . PRO A 1 603 ? -5.289 -1.924 29.721 1.00 84.81 603 PRO A O 1
ATOM 4504 N N . GLY A 1 604 ? -6.233 -2.165 31.754 1.00 88.75 604 GLY A N 1
ATOM 4505 C CA . GLY A 1 604 ? -7.439 -1.362 31.524 1.00 88.75 604 GLY A CA 1
ATOM 4506 C C . GLY A 1 604 ? -8.715 -2.138 31.860 1.00 88.75 604 GLY A C 1
ATOM 4507 O O . GLY A 1 604 ? -8.651 -3.244 32.403 1.00 88.75 604 GLY A O 1
ATOM 4508 N N . ASP A 1 605 ? -9.878 -1.563 31.562 1.00 91.06 605 ASP A N 1
ATOM 4509 C CA . ASP A 1 605 ? -11.200 -2.145 31.842 1.00 91.06 605 ASP A CA 1
ATOM 4510 C C . ASP A 1 605 ? -12.151 -2.182 30.627 1.00 91.06 605 ASP A C 1
ATOM 4512 O O . ASP A 1 605 ? -13.242 -2.747 30.729 1.00 91.06 605 ASP A O 1
ATOM 4516 N N . GLY A 1 606 ? -11.711 -1.705 29.454 1.00 95.25 606 GLY A N 1
ATOM 4517 C CA . GLY A 1 606 ? -12.452 -1.837 28.193 1.00 95.25 606 GLY A CA 1
ATOM 4518 C C . GLY A 1 606 ? -12.715 -3.306 27.841 1.00 95.25 606 GLY A C 1
ATOM 4519 O O . GLY A 1 606 ? -11.946 -4.188 28.227 1.00 95.25 606 GLY A O 1
ATOM 4520 N N . THR A 1 607 ? -13.809 -3.615 27.147 1.00 97.50 607 THR A N 1
ATOM 4521 C CA . THR A 1 607 ? -14.234 -5.011 26.907 1.00 97.50 607 THR A CA 1
ATOM 4522 C C . THR A 1 607 ? -14.243 -5.361 25.425 1.00 97.50 607 THR A C 1
ATOM 4524 O O . THR A 1 607 ? -14.574 -4.518 24.600 1.00 97.50 607 THR A O 1
ATOM 4527 N N . LEU A 1 608 ? -13.923 -6.615 25.097 1.00 98.25 608 LEU A N 1
ATOM 4528 C CA . LEU A 1 608 ? -14.058 -7.190 23.757 1.00 98.25 608 LEU A CA 1
ATOM 4529 C C . LEU A 1 608 ? -15.287 -8.113 23.714 1.00 98.25 608 LEU A C 1
ATOM 4531 O O . LEU A 1 608 ? -15.461 -8.957 24.594 1.00 98.25 608 LEU A O 1
ATOM 4535 N N . ARG A 1 609 ? -16.121 -7.976 22.679 1.00 98.44 609 ARG A N 1
ATOM 4536 C CA . ARG A 1 609 ? -17.167 -8.944 22.308 1.00 98.44 609 ARG A CA 1
ATOM 4537 C C . ARG A 1 609 ? -17.026 -9.307 20.833 1.00 98.44 609 ARG A C 1
ATOM 4539 O O . ARG A 1 609 ? -17.296 -8.469 19.981 1.00 98.44 609 ARG A O 1
ATOM 4546 N N . GLU A 1 610 ? -16.681 -10.550 20.535 1.00 98.62 610 GLU A N 1
ATOM 4547 C CA . GLU A 1 610 ? -16.688 -11.082 19.166 1.00 98.62 610 GLU A CA 1
ATOM 4548 C C . GLU A 1 610 ? -18.078 -11.628 18.788 1.00 98.62 610 GLU A C 1
ATOM 4550 O O . GLU A 1 610 ? -18.852 -12.068 19.646 1.00 98.62 610 GLU A O 1
ATOM 4555 N N . THR A 1 611 ? -18.416 -11.557 17.502 1.00 98.69 611 THR A N 1
ATOM 4556 C CA . THR A 1 611 ? -19.638 -12.096 16.891 1.00 98.69 611 THR A CA 1
ATOM 4557 C C . THR A 1 611 ? -19.414 -12.302 15.387 1.00 98.69 611 THR A C 1
ATOM 4559 O O . THR A 1 611 ? -18.509 -11.708 14.808 1.00 98.69 611 THR A O 1
ATOM 4562 N N . ASN A 1 612 ? -20.272 -13.084 14.731 1.00 98.50 612 ASN A N 1
ATOM 4563 C CA . ASN A 1 612 ? -20.327 -13.175 13.266 1.00 98.50 612 ASN A CA 1
ATOM 4564 C C . ASN A 1 612 ? -21.554 -12.443 12.680 1.00 98.50 612 ASN A C 1
ATOM 4566 O O . ASN A 1 612 ? -21.958 -12.697 11.555 1.00 98.50 612 ASN A O 1
ATOM 4570 N N . GLU A 1 613 ? -22.172 -11.542 13.450 1.00 98.12 613 GLU A N 1
ATOM 4571 C CA . GLU A 1 613 ? -23.393 -10.822 13.065 1.00 98.12 613 GLU A CA 1
ATOM 4572 C C . GLU A 1 613 ? -23.179 -9.298 13.160 1.00 98.12 613 GLU A C 1
ATOM 4574 O O . GLU A 1 613 ? -23.171 -8.759 14.277 1.00 98.12 613 GLU A O 1
ATOM 4579 N N . PRO A 1 614 ? -23.047 -8.570 12.029 1.00 98.56 614 PRO A N 1
ATOM 4580 C CA . PRO A 1 614 ? -22.850 -7.115 12.011 1.00 98.56 614 PRO A CA 1
ATOM 4581 C C . PRO A 1 614 ? -23.879 -6.337 12.839 1.00 98.56 614 PRO A C 1
ATOM 4583 O O . PRO A 1 614 ? -23.527 -5.419 13.582 1.00 98.56 614 PRO A O 1
ATOM 4586 N N . LEU A 1 615 ? -25.151 -6.750 12.786 1.00 98.50 615 LEU A N 1
ATOM 4587 C CA . LEU A 1 615 ? -26.243 -6.097 13.515 1.00 98.50 615 LEU A CA 1
ATOM 4588 C C . LEU A 1 615 ? -26.101 -6.209 15.045 1.00 98.50 615 LEU A C 1
ATOM 4590 O O . LEU A 1 615 ? -26.533 -5.308 15.761 1.00 98.50 615 LEU A O 1
ATOM 4594 N N . GLU A 1 616 ? -25.468 -7.270 15.556 1.00 98.56 616 GLU A N 1
ATOM 4595 C CA . GLU A 1 616 ? -25.190 -7.421 16.991 1.00 98.56 616 GLU A CA 1
ATOM 4596 C C . GLU A 1 616 ? -23.958 -6.621 17.439 1.00 98.56 616 GLU A C 1
ATOM 4598 O O . GLU A 1 616 ? -23.916 -6.159 18.585 1.00 98.56 616 GLU A O 1
ATOM 4603 N N . ALA A 1 617 ? -22.977 -6.409 16.553 1.00 98.69 617 ALA A N 1
ATOM 4604 C CA . ALA A 1 617 ? -21.820 -5.567 16.848 1.00 98.69 617 ALA A CA 1
ATOM 4605 C C . ALA A 1 617 ? -22.213 -4.086 16.964 1.00 98.69 617 ALA A C 1
ATOM 4607 O O . ALA A 1 617 ? -21.922 -3.465 17.990 1.00 98.69 617 ALA A O 1
ATOM 4608 N N . VAL A 1 618 ? -22.941 -3.537 15.981 1.00 98.75 618 VAL A N 1
ATOM 4609 C CA . VAL A 1 618 ? -23.299 -2.099 15.920 1.00 98.75 618 VAL A CA 1
ATOM 4610 C C . VAL A 1 618 ? -24.331 -1.653 16.966 1.00 98.75 618 VAL A C 1
ATOM 4612 O O . VAL A 1 618 ? -24.533 -0.458 17.172 1.00 98.75 618 VAL A O 1
ATOM 4615 N N . LYS A 1 619 ? -24.975 -2.591 17.665 1.00 98.69 619 LYS A N 1
ATOM 4616 C CA . LYS A 1 619 ? -26.000 -2.321 18.682 1.00 98.69 619 LYS A CA 1
ATOM 4617 C C . LYS A 1 619 ? -25.496 -1.409 19.801 1.00 98.69 619 LYS A C 1
ATOM 4619 O O . LYS A 1 619 ? -24.583 -1.779 20.542 1.00 98.69 619 LYS A O 1
ATOM 4624 N N . SER A 1 620 ? -26.107 -0.235 19.933 1.00 98.44 620 SER A N 1
ATOM 4625 C CA . SER A 1 620 ? -25.713 0.845 20.849 1.00 98.44 620 SER A CA 1
ATOM 4626 C C . SER A 1 620 ? -24.262 1.322 20.687 1.00 98.44 620 SER A C 1
ATOM 4628 O O . SER A 1 620 ? -23.651 1.763 21.658 1.00 98.44 620 SER A O 1
ATOM 4630 N N . ALA A 1 621 ? -23.686 1.202 19.486 1.00 98.75 621 ALA A N 1
ATOM 4631 C CA . ALA A 1 621 ? -22.363 1.737 19.183 1.00 98.75 621 ALA A CA 1
ATOM 4632 C C . ALA A 1 621 ? -22.393 3.263 19.007 1.00 98.75 621 ALA A C 1
ATOM 4634 O O . ALA A 1 621 ? -23.323 3.808 18.406 1.00 98.75 621 ALA A O 1
ATOM 4635 N N . ASP A 1 622 ? -21.348 3.929 19.498 1.00 98.75 622 ASP A N 1
ATOM 4636 C CA . ASP A 1 622 ? -21.070 5.351 19.277 1.00 98.75 622 ASP A CA 1
ATOM 4637 C C . ASP A 1 622 ? -20.229 5.570 18.012 1.00 98.75 622 ASP A C 1
ATOM 4639 O O . ASP A 1 622 ? -20.334 6.605 17.352 1.00 98.75 622 ASP A O 1
ATOM 4643 N N . VAL A 1 623 ? -19.397 4.585 17.665 1.00 98.88 623 VAL A N 1
ATOM 4644 C CA . VAL A 1 623 ? -18.517 4.600 16.493 1.00 98.88 623 VAL A CA 1
ATOM 4645 C C . VAL A 1 623 ? -18.650 3.273 15.754 1.00 98.88 623 VAL A C 1
ATOM 4647 O O . VAL A 1 623 ? -18.608 2.218 16.387 1.00 98.88 623 VAL A O 1
ATOM 4650 N N . ILE A 1 624 ? -18.783 3.316 14.430 1.00 98.88 624 ILE A N 1
ATOM 4651 C CA . ILE A 1 624 ? -18.690 2.148 13.548 1.00 98.88 624 ILE A CA 1
ATOM 4652 C C . ILE A 1 624 ? -17.423 2.292 12.701 1.00 98.88 624 ILE A C 1
ATOM 4654 O O . ILE A 1 624 ? -17.194 3.342 12.099 1.00 98.88 624 ILE A O 1
ATOM 4658 N N . VAL A 1 625 ? -16.611 1.240 12.673 1.00 98.88 625 VAL A N 1
ATOM 4659 C CA . VAL A 1 625 ? -15.323 1.175 11.976 1.00 98.88 625 VAL A CA 1
ATOM 4660 C C . VAL A 1 625 ? -15.336 -0.011 11.015 1.00 98.88 625 VAL A C 1
ATOM 4662 O O . VAL A 1 625 ? -15.817 -1.090 11.365 1.00 98.88 625 VAL A O 1
ATOM 4665 N N . THR A 1 626 ? -14.786 0.190 9.822 1.00 98.50 626 THR A N 1
ATOM 4666 C CA . THR A 1 626 ? -14.428 -0.878 8.878 1.00 98.50 626 THR A CA 1
ATOM 4667 C C . THR A 1 626 ? -13.061 -0.571 8.276 1.00 98.50 626 THR A C 1
ATOM 4669 O O . THR A 1 626 ? -12.600 0.572 8.292 1.00 98.50 626 THR A O 1
ATOM 4672 N N . ASP A 1 627 ? -12.443 -1.593 7.706 1.00 96.38 627 ASP A N 1
ATOM 4673 C CA . ASP A 1 627 ? -11.288 -1.483 6.821 1.00 96.38 627 ASP A CA 1
ATOM 4674 C C . ASP A 1 627 ? -11.496 -2.395 5.600 1.00 96.38 627 ASP A C 1
ATOM 4676 O O . ASP A 1 627 ? -12.479 -3.145 5.567 1.00 96.38 627 ASP A O 1
ATOM 4680 N N . THR A 1 628 ? -10.597 -2.325 4.612 1.00 89.00 628 THR A N 1
ATOM 4681 C CA . THR A 1 628 ? -10.625 -3.168 3.412 1.00 89.00 628 THR A CA 1
ATOM 4682 C C . THR A 1 628 ? -10.766 -4.646 3.764 1.00 89.00 628 THR A C 1
ATOM 4684 O O . THR A 1 628 ? -10.047 -5.190 4.604 1.00 89.00 628 THR A O 1
ATOM 4687 N N . TRP A 1 629 ? -11.696 -5.320 3.089 1.00 85.94 629 TRP A N 1
ATOM 4688 C CA . TRP A 1 629 ? -11.901 -6.761 3.247 1.00 85.94 629 TRP A CA 1
ATOM 4689 C C . TRP A 1 629 ? -10.797 -7.582 2.577 1.00 85.94 629 TRP A C 1
ATOM 4691 O O . TRP A 1 629 ? -10.644 -8.765 2.878 1.00 85.94 629 TRP A O 1
ATOM 4701 N N . VAL A 1 630 ? -10.045 -6.964 1.663 1.00 75.56 630 VAL A N 1
ATOM 4702 C CA . VAL A 1 630 ? -8.904 -7.545 0.951 1.00 75.56 630 VAL A CA 1
ATOM 4703 C C . VAL A 1 630 ? -7.689 -6.671 1.254 1.00 75.56 630 VAL A C 1
ATOM 4705 O O . VAL A 1 630 ? -7.526 -5.582 0.699 1.00 75.56 630 VAL A O 1
ATOM 4708 N N . SER A 1 631 ? -6.851 -7.116 2.189 1.00 69.69 631 SER A N 1
ATOM 4709 C CA . SER A 1 631 ? -5.622 -6.399 2.543 1.00 69.69 631 SER A CA 1
ATOM 4710 C C . SER A 1 631 ? -4.531 -6.600 1.482 1.00 69.69 631 SER A C 1
ATOM 4712 O O . SER A 1 631 ? -4.557 -7.566 0.726 1.00 69.69 631 SER A O 1
ATOM 4714 N N . MET A 1 632 ? -3.529 -5.713 1.455 1.00 58.59 632 MET A N 1
ATOM 4715 C CA . MET A 1 632 ? -2.371 -5.832 0.550 1.00 58.59 632 MET A CA 1
ATOM 4716 C C . MET A 1 632 ? -1.592 -7.138 0.788 1.00 58.59 632 MET A C 1
ATOM 4718 O O . MET A 1 632 ? -0.926 -7.272 1.820 1.00 58.59 632 MET A O 1
ATOM 4722 N N . GLY A 1 633 ? -1.581 -8.047 -0.185 1.00 60.75 633 GLY A N 1
ATOM 4723 C CA . GLY A 1 633 ? -1.073 -9.422 -0.065 1.00 60.75 633 GLY A CA 1
ATOM 4724 C C . GLY A 1 633 ? -2.158 -10.492 0.144 1.00 60.75 633 GLY A C 1
ATOM 4725 O O . GLY A 1 633 ? -1.829 -11.612 0.523 1.00 60.75 633 GLY A O 1
ATOM 4726 N N . GLN A 1 634 ? -3.438 -10.157 -0.040 1.00 60.50 634 GLN A N 1
ATOM 4727 C CA . GLN A 1 634 ? -4.583 -11.084 -0.009 1.00 60.50 634 GLN A CA 1
ATOM 4728 C C . GLN A 1 634 ? -5.400 -11.038 -1.314 1.00 60.50 634 GLN A C 1
ATOM 4730 O O . GLN A 1 634 ? -6.533 -11.518 -1.354 1.00 60.50 634 GLN A O 1
ATOM 4735 N N . GLU A 1 635 ? -4.857 -10.447 -2.381 1.00 64.25 635 GLU A N 1
ATOM 4736 C CA . GLU A 1 635 ? -5.549 -10.199 -3.648 1.00 64.25 635 GLU A CA 1
ATOM 4737 C C . GLU A 1 635 ? -6.062 -11.504 -4.292 1.00 64.25 635 GLU A C 1
ATOM 4739 O O . GLU A 1 635 ? -7.185 -11.532 -4.804 1.00 64.25 635 GLU A O 1
ATOM 4744 N N . ASP A 1 636 ? -5.323 -12.611 -4.158 1.00 54.91 636 ASP A N 1
ATOM 4745 C CA . ASP A 1 636 ? -5.743 -13.957 -4.588 1.00 54.91 636 ASP A CA 1
ATOM 4746 C C . ASP A 1 636 ? -7.017 -14.461 -3.874 1.00 54.91 636 ASP A C 1
ATOM 4748 O O . ASP A 1 636 ? -7.797 -15.236 -4.429 1.00 54.91 636 ASP A O 1
ATOM 4752 N N . GLU A 1 637 ? -7.295 -13.994 -2.651 1.00 67.12 637 GLU A N 1
ATOM 4753 C CA . GLU A 1 637 ? -8.495 -14.375 -1.898 1.00 67.12 637 GLU A CA 1
ATOM 4754 C C . GLU A 1 637 ? -9.735 -13.526 -2.238 1.00 67.12 637 GLU A C 1
ATOM 4756 O O . GLU A 1 637 ? -10.810 -13.791 -1.689 1.00 67.12 637 GLU A O 1
ATOM 4761 N N . THR A 1 638 ? -9.630 -12.525 -3.124 1.00 69.50 638 THR A N 1
ATOM 4762 C CA . THR A 1 638 ? -10.673 -11.502 -3.356 1.00 69.50 638 THR A CA 1
ATOM 4763 C C . THR A 1 638 ? -12.075 -12.099 -3.502 1.00 69.50 638 THR A C 1
ATOM 4765 O O . THR A 1 638 ? -12.966 -11.771 -2.723 1.00 69.50 638 THR A O 1
ATOM 4768 N N . GLN A 1 639 ? -12.296 -13.032 -4.433 1.00 71.62 639 GLN A N 1
ATOM 4769 C CA . GLN A 1 639 ? -13.637 -13.589 -4.684 1.00 71.62 639 GLN A CA 1
ATOM 4770 C C . GLN A 1 639 ? -14.191 -14.404 -3.501 1.00 71.62 639 GLN A C 1
ATOM 4772 O O . GLN A 1 639 ? -15.388 -14.356 -3.204 1.00 71.62 639 GLN A O 1
ATOM 4777 N N . LYS A 1 640 ? -13.319 -15.125 -2.784 1.00 77.19 640 LYS A N 1
ATOM 4778 C CA . LYS A 1 640 ? -13.668 -15.873 -1.565 1.00 77.19 640 LYS A CA 1
ATOM 4779 C C . LYS A 1 640 ? -14.096 -14.908 -0.453 1.00 77.19 640 LYS A C 1
ATOM 4781 O O . LYS A 1 640 ? -15.130 -15.133 0.177 1.00 77.19 640 LYS A O 1
ATOM 4786 N N . ARG A 1 641 ? -13.350 -13.811 -0.274 1.00 83.44 641 ARG A N 1
ATOM 4787 C CA . ARG A 1 641 ? -13.637 -12.737 0.690 1.00 83.44 641 ARG A CA 1
ATOM 4788 C C . ARG A 1 641 ? -14.930 -12.004 0.346 1.00 83.44 641 ARG A C 1
ATOM 4790 O O . ARG A 1 641 ? -15.846 -12.027 1.156 1.00 83.44 641 ARG A O 1
ATOM 4797 N N . LEU A 1 642 ? -15.096 -11.484 -0.870 1.00 82.00 642 LEU A N 1
ATOM 4798 C CA . LEU A 1 642 ? -16.334 -10.801 -1.287 1.00 82.00 642 LEU A CA 1
ATOM 4799 C C . LEU A 1 642 ? -17.597 -11.647 -1.051 1.00 82.00 642 LEU A C 1
ATOM 4801 O O . LEU A 1 642 ? -18.636 -11.121 -0.651 1.00 82.00 642 LEU A O 1
ATOM 4805 N N . LYS A 1 643 ? -17.507 -12.971 -1.235 1.00 86.56 643 LYS A N 1
ATOM 4806 C CA . LYS A 1 643 ? -18.602 -13.901 -0.936 1.00 86.56 643 LYS A CA 1
ATOM 4807 C C . LYS A 1 643 ? -18.826 -14.120 0.567 1.00 86.56 643 LYS A C 1
ATOM 4809 O O . LYS A 1 643 ? -19.977 -14.176 0.991 1.00 86.56 643 LYS A O 1
ATOM 4814 N N . ALA A 1 644 ? -17.765 -14.274 1.361 1.00 89.56 644 ALA A N 1
ATOM 4815 C CA . ALA A 1 644 ? -17.863 -14.484 2.810 1.00 89.56 644 ALA A CA 1
ATOM 4816 C C . ALA A 1 644 ? -18.318 -13.221 3.570 1.00 89.56 644 ALA A C 1
ATOM 4818 O O . ALA A 1 644 ? -19.024 -13.324 4.568 1.00 89.56 644 ALA A O 1
ATOM 4819 N N . PHE A 1 645 ? -17.964 -12.040 3.062 1.00 94.12 645 PHE A N 1
ATOM 4820 C CA . PHE A 1 645 ? -18.282 -10.729 3.632 1.00 94.12 645 PHE A CA 1
ATOM 4821 C C . PHE A 1 645 ? -19.633 -10.169 3.135 1.00 94.12 645 PHE A C 1
ATOM 4823 O O . PHE A 1 645 ? -19.999 -9.027 3.422 1.00 94.12 645 PHE A O 1
ATOM 4830 N N . ALA A 1 646 ? -20.426 -10.965 2.411 1.00 92.44 646 ALA A N 1
ATOM 4831 C CA . ALA A 1 646 ? -21.761 -10.569 1.980 1.00 92.44 646 ALA A CA 1
ATOM 4832 C C . ALA A 1 646 ? -22.640 -10.183 3.189 1.00 92.44 646 ALA A C 1
ATOM 4834 O O . ALA A 1 646 ? -22.921 -11.001 4.062 1.00 92.44 646 ALA A O 1
ATOM 4835 N N . GLY A 1 647 ? -23.082 -8.922 3.233 1.00 94.62 647 GLY A N 1
ATOM 4836 C CA . GLY A 1 647 ? -23.847 -8.361 4.354 1.00 94.62 647 GLY A CA 1
ATOM 4837 C C . GLY A 1 647 ? -23.026 -7.588 5.396 1.00 94.62 647 GLY A C 1
ATOM 4838 O O . GLY A 1 647 ? -23.624 -7.068 6.334 1.00 94.62 647 GLY A O 1
ATOM 4839 N N . TYR A 1 648 ? -21.705 -7.456 5.224 1.00 98.12 648 TYR A N 1
ATOM 4840 C CA . TYR A 1 648 ? -20.826 -6.673 6.109 1.00 98.12 648 TYR A CA 1
ATOM 4841 C C . TYR A 1 648 ? -20.657 -5.206 5.676 1.00 98.12 648 TYR A C 1
ATOM 4843 O O . TYR A 1 648 ? -20.063 -4.428 6.414 1.00 98.12 648 TYR A O 1
ATOM 4851 N N . GLN A 1 649 ? -21.206 -4.794 4.525 1.00 98.25 649 GLN A N 1
ATOM 4852 C CA . GLN A 1 649 ? -21.117 -3.406 4.051 1.00 98.25 649 GLN A CA 1
ATOM 4853 C C . GLN A 1 649 ? -21.789 -2.436 5.034 1.00 98.25 649 GLN A C 1
ATOM 4855 O O . GLN A 1 649 ? -23.000 -2.505 5.270 1.00 98.25 649 GLN A O 1
ATOM 4860 N N . VAL A 1 650 ? -21.021 -1.482 5.557 1.00 98.62 650 VAL A N 1
ATOM 4861 C CA . VAL A 1 650 ? -21.525 -0.444 6.455 1.00 98.62 650 VAL A CA 1
ATOM 4862 C C . VAL A 1 650 ? -22.440 0.512 5.682 1.00 98.62 650 VAL A C 1
ATOM 4864 O O . VAL A 1 650 ? -22.049 1.143 4.700 1.00 98.62 650 VAL A O 1
ATOM 4867 N N . THR A 1 651 ? -23.683 0.624 6.148 1.00 98.56 651 THR A N 1
ATOM 4868 C CA . THR A 1 651 ? -24.742 1.469 5.574 1.00 98.56 651 THR A CA 1
ATOM 4869 C C . THR A 1 651 ? -25.547 2.135 6.691 1.00 98.56 651 THR A C 1
ATOM 4871 O O . THR A 1 651 ? -25.640 1.598 7.800 1.00 98.56 651 THR A O 1
ATOM 4874 N N . GLU A 1 652 ? -26.202 3.267 6.408 1.00 97.94 652 GLU A N 1
ATOM 4875 C CA . GLU A 1 652 ? -27.170 3.873 7.343 1.00 97.94 652 GLU A CA 1
ATOM 4876 C C . GLU A 1 652 ? -28.308 2.892 7.693 1.00 97.94 652 GLU A C 1
ATOM 4878 O O . GLU A 1 652 ? -28.809 2.881 8.820 1.00 97.94 652 GLU A O 1
ATOM 4883 N N . GLU A 1 653 ? -28.697 2.011 6.761 1.00 97.88 653 GLU A N 1
ATOM 4884 C CA . GLU A 1 653 ? -29.699 0.974 7.023 1.00 97.88 653 GLU A CA 1
ATOM 4885 C C . GLU A 1 653 ? -29.200 -0.070 8.035 1.00 97.88 653 GLU A C 1
ATOM 4887 O O . GLU A 1 653 ? -29.930 -0.395 8.974 1.00 97.88 653 GLU A O 1
ATOM 4892 N N . MET A 1 654 ? -27.960 -0.558 7.896 1.00 98.12 654 MET A N 1
ATOM 4893 C CA . MET A 1 654 ? -27.335 -1.481 8.852 1.00 98.12 654 MET A CA 1
ATOM 4894 C C . MET A 1 654 ? -27.256 -0.854 10.247 1.00 98.12 654 MET A C 1
ATOM 4896 O O . MET A 1 654 ? -27.728 -1.459 11.213 1.00 98.12 654 MET A O 1
ATOM 4900 N N . ALA A 1 655 ? -26.709 0.362 10.351 1.00 98.31 655 ALA A N 1
ATOM 4901 C CA . ALA A 1 655 ? -26.560 1.067 11.623 1.00 98.31 655 ALA A CA 1
ATOM 4902 C C . ALA A 1 655 ? -27.920 1.256 12.319 1.00 98.31 655 ALA A C 1
ATOM 4904 O O . ALA A 1 655 ? -28.078 0.948 13.504 1.00 98.31 655 ALA A O 1
ATOM 4905 N N . LYS A 1 656 ? -28.944 1.666 11.560 1.00 98.19 656 LYS A N 1
ATOM 4906 C CA . LYS A 1 656 ? -30.319 1.820 12.050 1.00 98.19 656 LYS A CA 1
ATOM 4907 C C . LYS A 1 656 ? -30.967 0.493 12.460 1.00 98.19 656 LYS A C 1
ATOM 4909 O O . LYS A 1 656 ? -31.662 0.457 13.473 1.00 98.19 656 LYS A O 1
ATOM 4914 N N . ARG A 1 657 ? -30.769 -0.588 11.695 1.00 98.06 657 ARG A N 1
ATOM 4915 C CA . ARG A 1 657 ? -31.359 -1.916 11.965 1.00 98.06 657 ARG A CA 1
ATOM 4916 C C . ARG A 1 657 ? -30.726 -2.620 13.161 1.00 98.06 657 ARG A C 1
ATOM 4918 O O . ARG A 1 657 ? -31.452 -3.249 13.923 1.00 98.06 657 ARG A O 1
ATOM 4925 N N . GLY A 1 658 ? -29.408 -2.512 13.331 1.00 98.00 658 GLY A N 1
ATOM 4926 C CA . GLY A 1 658 ? -28.708 -3.037 14.508 1.00 98.00 658 GLY A CA 1
ATOM 4927 C C . GLY A 1 658 ? -28.908 -2.174 15.759 1.00 98.00 658 GLY A C 1
ATOM 4928 O O . GLY A 1 658 ? -28.710 -2.645 16.877 1.00 98.00 658 GLY A O 1
ATOM 4929 N N . GLY A 1 659 ? -29.363 -0.928 15.591 1.00 98.31 659 GLY A N 1
ATOM 4930 C CA . GLY A 1 659 ? -29.675 -0.017 16.689 1.00 98.31 659 GLY A CA 1
ATOM 4931 C C . GLY A 1 659 ? -28.443 0.690 17.249 1.00 98.31 659 GLY A C 1
ATOM 4932 O O . GLY A 1 659 ? -28.287 0.757 18.467 1.00 98.31 659 GLY A O 1
ATOM 4933 N N . ALA A 1 660 ? -27.564 1.189 16.376 1.00 98.69 660 ALA A N 1
ATOM 4934 C CA . ALA A 1 660 ? -26.499 2.123 16.746 1.00 98.69 660 ALA A CA 1
ATOM 4935 C C . ALA A 1 660 ? -27.072 3.415 17.363 1.00 98.69 660 ALA A C 1
ATOM 4937 O O . ALA A 1 660 ? -28.241 3.757 17.152 1.00 98.69 660 ALA A O 1
ATOM 4938 N N . ASN A 1 661 ? -26.260 4.141 18.137 1.00 98.44 661 ASN A N 1
ATOM 4939 C CA . ASN A 1 661 ? -26.709 5.368 18.799 1.00 98.44 661 ASN A CA 1
ATOM 4940 C C . ASN A 1 661 ? -27.024 6.460 17.761 1.00 98.44 661 ASN A C 1
ATOM 4942 O O . ASN A 1 661 ? -26.388 6.536 16.716 1.00 98.44 661 ASN A O 1
ATOM 4946 N N . GLN A 1 662 ? -28.007 7.328 18.026 1.00 96.06 662 GLN A N 1
ATOM 4947 C CA . GLN A 1 662 ? -28.529 8.269 17.017 1.00 96.06 662 GLN A CA 1
ATOM 4948 C C . GLN A 1 662 ? -27.443 9.154 16.370 1.00 96.06 662 GLN A C 1
ATOM 4950 O O . GLN A 1 662 ? -27.480 9.392 15.158 1.00 96.06 662 GLN A O 1
ATOM 4955 N N . ASP A 1 663 ? -26.453 9.576 17.158 1.00 95.31 663 ASP A N 1
ATOM 4956 C CA . ASP A 1 663 ? -25.364 10.470 16.748 1.00 95.31 663 ASP A CA 1
ATOM 4957 C C . ASP A 1 663 ? -24.059 9.725 16.394 1.00 95.31 663 ASP A C 1
ATOM 4959 O O . ASP A 1 663 ? -22.987 10.336 16.378 1.00 95.31 663 ASP A O 1
ATOM 4963 N N . TRP A 1 664 ? -24.151 8.418 16.089 1.00 98.50 664 TRP A N 1
ATOM 4964 C CA . TRP A 1 664 ? -23.010 7.558 15.756 1.00 98.50 664 TRP A CA 1
ATOM 4965 C C . TRP A 1 664 ? -22.101 8.142 14.662 1.00 98.50 664 TRP A C 1
ATOM 4967 O O . TRP A 1 664 ? -22.565 8.849 13.755 1.00 98.50 664 TRP A O 1
ATOM 4977 N N . LYS A 1 665 ? -20.803 7.829 14.757 1.00 98.81 665 LYS A N 1
ATOM 4978 C CA . LYS A 1 665 ? -19.738 8.273 13.844 1.00 98.81 665 LYS A CA 1
ATOM 4979 C C . LYS A 1 665 ? -19.113 7.121 13.068 1.00 98.81 665 LYS A C 1
ATOM 4981 O O . LYS A 1 665 ? -19.078 5.995 13.552 1.00 98.81 665 LYS A O 1
ATOM 4986 N N . PHE A 1 666 ? -18.608 7.421 11.878 1.00 98.88 666 PHE A N 1
ATOM 4987 C CA . PHE A 1 666 ? -17.970 6.461 10.984 1.00 98.88 666 PHE A CA 1
ATOM 4988 C C . PHE A 1 666 ? -16.468 6.745 10.837 1.00 98.88 666 PHE A C 1
ATOM 4990 O O . PHE A 1 666 ? -16.085 7.909 10.705 1.00 98.88 666 PHE A O 1
ATOM 4997 N N . MET A 1 667 ? -15.637 5.701 10.829 1.00 98.88 667 MET A N 1
ATOM 4998 C CA . MET A 1 667 ? -14.176 5.771 10.663 1.00 98.88 667 MET A CA 1
ATOM 4999 C C . MET A 1 667 ? -13.661 4.668 9.730 1.00 98.88 667 MET A C 1
ATOM 5001 O O . MET A 1 667 ? -14.254 3.589 9.668 1.00 98.88 667 MET A O 1
ATOM 5005 N N . HIS A 1 668 ? -12.574 4.955 9.007 1.00 98.56 668 HIS A N 1
ATOM 5006 C CA . HIS A 1 668 ? -11.911 4.041 8.070 1.00 98.56 668 HIS A CA 1
ATOM 5007 C C . HIS A 1 668 ? -10.531 4.594 7.665 1.00 98.56 668 HIS A C 1
ATOM 5009 O O . HIS A 1 668 ? -10.422 5.665 7.063 1.00 98.56 668 HIS A O 1
ATOM 5015 N N . CYS A 1 669 ? -9.482 3.802 7.896 1.00 95.81 669 CYS A N 1
ATOM 5016 C CA . CYS A 1 669 ? -8.071 4.208 7.808 1.00 95.81 669 CYS A CA 1
ATOM 5017 C C . CYS A 1 669 ? -7.497 4.462 6.394 1.00 95.81 669 CYS A C 1
ATOM 5019 O O . CYS A 1 669 ? -6.391 5.005 6.267 1.00 95.81 669 CYS A O 1
ATOM 5021 N N . LEU A 1 670 ? -8.253 4.135 5.336 1.00 95.00 670 LEU A N 1
ATOM 5022 C CA . LEU A 1 670 ? -7.919 4.249 3.906 1.00 95.00 670 LEU A CA 1
ATOM 5023 C C . LEU A 1 670 ? -6.774 3.331 3.392 1.00 95.00 670 LEU A C 1
ATOM 5025 O O . LEU A 1 670 ? -5.690 3.254 3.983 1.00 95.00 670 LEU A O 1
ATOM 5029 N N . PRO A 1 671 ? -6.884 2.777 2.166 1.00 90.94 671 PRO A N 1
ATOM 5030 C CA . PRO A 1 671 ? -7.832 3.137 1.112 1.00 90.94 671 PRO A CA 1
ATOM 5031 C C . PRO A 1 671 ? -9.197 2.479 1.334 1.00 90.94 671 PRO A C 1
ATOM 5033 O O . PRO A 1 671 ? -9.302 1.520 2.083 1.00 90.94 671 PRO A O 1
ATOM 5036 N N . ARG A 1 672 ? -10.231 3.038 0.706 1.00 91.62 672 ARG A N 1
ATOM 5037 C CA . ARG A 1 672 ? -11.612 2.558 0.790 1.00 91.62 672 ARG A CA 1
ATOM 5038 C C . ARG A 1 672 ? -12.058 2.082 -0.585 1.00 91.62 672 ARG A C 1
ATOM 5040 O O . ARG A 1 672 ? -11.860 2.822 -1.554 1.00 91.62 672 ARG A O 1
ATOM 5047 N N . HIS A 1 673 ? -12.688 0.917 -0.658 1.00 86.50 673 HIS A N 1
ATOM 5048 C CA . HIS A 1 673 ? -13.350 0.418 -1.857 1.00 86.50 673 HIS A CA 1
ATOM 5049 C C . HIS A 1 673 ? -14.878 0.576 -1.704 1.00 86.50 673 HIS A C 1
ATOM 5051 O O . HIS A 1 673 ? -15.358 1.281 -0.818 1.00 86.50 673 HIS A O 1
ATOM 5057 N N . LYS A 1 674 ? -15.693 0.073 -2.632 1.00 88.94 674 LYS A N 1
ATOM 5058 C CA . LYS A 1 674 ? -17.161 0.259 -2.555 1.00 88.94 674 LYS A CA 1
ATOM 5059 C C . LYS A 1 674 ? -17.835 -0.793 -1.683 1.00 88.94 674 LYS A C 1
ATOM 5061 O O . LYS A 1 674 ? -18.982 -0.624 -1.275 1.00 88.94 674 LYS A O 1
ATOM 5066 N N . GLU A 1 675 ? -17.126 -1.875 -1.437 1.00 90.75 675 GLU A N 1
ATOM 5067 C CA . GLU A 1 675 ? -17.585 -3.099 -0.823 1.00 90.75 675 GLU A CA 1
ATOM 5068 C C . GLU A 1 675 ? -17.791 -2.911 0.684 1.00 90.75 675 GLU A C 1
ATOM 5070 O O . GLU A 1 675 ? -18.822 -3.326 1.207 1.00 90.75 675 GLU A O 1
ATOM 5075 N N . GLU A 1 676 ? -16.891 -2.202 1.372 1.00 94.88 676 GLU A N 1
ATOM 5076 C CA . GLU A 1 676 ? -16.882 -2.126 2.838 1.00 94.88 676 GLU A CA 1
ATOM 5077 C C . GLU A 1 676 ? -17.880 -1.114 3.401 1.00 94.88 676 GLU A C 1
ATOM 5079 O O . GLU A 1 676 ? -18.411 -1.293 4.496 1.00 94.88 676 GLU A O 1
ATOM 5084 N N . VAL A 1 677 ? -18.155 -0.041 2.658 1.00 98.06 677 VAL A N 1
ATOM 5085 C CA . VAL A 1 677 ? -19.022 1.057 3.100 1.00 98.06 677 VAL A CA 1
ATOM 5086 C C . VAL A 1 677 ? -19.686 1.757 1.917 1.00 98.06 677 VAL A C 1
ATOM 5088 O O . VAL A 1 677 ? -19.059 1.988 0.881 1.00 98.06 677 VAL A O 1
ATOM 5091 N N . ALA A 1 678 ? -20.957 2.130 2.070 1.00 97.75 678 ALA A N 1
ATOM 5092 C CA . ALA A 1 678 ? -21.689 2.899 1.066 1.00 97.75 678 ALA A CA 1
ATOM 5093 C C . ALA A 1 678 ? -21.274 4.387 1.024 1.00 97.75 678 ALA A C 1
ATOM 5095 O O . ALA A 1 678 ? -20.822 4.966 2.013 1.00 97.75 678 ALA A O 1
ATOM 5096 N N . ASP A 1 679 ? -21.438 5.024 -0.142 1.00 97.62 679 ASP A N 1
ATOM 5097 C CA . ASP A 1 679 ? -21.025 6.420 -0.374 1.00 97.62 679 ASP A CA 1
ATOM 5098 C C . ASP A 1 679 ? -21.731 7.424 0.561 1.00 97.62 679 ASP A C 1
ATOM 5100 O O . ASP A 1 679 ? -21.136 8.433 0.937 1.00 97.62 679 ASP A O 1
ATOM 5104 N N . ASP A 1 680 ? -22.978 7.150 0.956 1.00 96.88 680 ASP A N 1
ATOM 5105 C CA . ASP A 1 680 ? -23.779 8.006 1.839 1.00 96.88 680 ASP A CA 1
ATOM 5106 C C . ASP A 1 680 ? -23.247 8.041 3.280 1.00 96.88 680 ASP A C 1
ATOM 5108 O O . ASP A 1 680 ? -23.242 9.101 3.905 1.00 96.88 680 ASP A O 1
ATOM 5112 N N . VAL A 1 681 ? -22.725 6.919 3.781 1.00 98.38 681 VAL A N 1
ATOM 5113 C CA . VAL A 1 681 ? -21.981 6.856 5.046 1.00 98.38 681 VAL A CA 1
ATOM 5114 C C . VAL A 1 681 ? -20.595 7.476 4.888 1.00 98.38 681 VAL A C 1
ATOM 5116 O O . VAL A 1 681 ? -20.210 8.3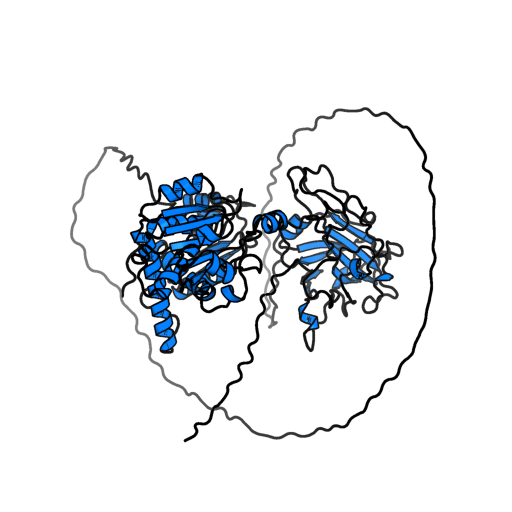29 5.687 1.00 98.38 681 VAL A O 1
ATOM 5119 N N . PHE A 1 682 ? -19.842 7.069 3.861 1.00 98.56 682 PHE A N 1
ATOM 5120 C CA . PHE A 1 682 ? -18.429 7.428 3.711 1.00 98.56 682 PHE A CA 1
ATOM 5121 C C . PHE A 1 682 ? -18.202 8.930 3.474 1.00 98.56 682 PHE A C 1
ATOM 5123 O O . PHE A 1 682 ? -17.251 9.499 4.013 1.00 98.56 682 PHE A O 1
ATOM 5130 N N . TYR A 1 683 ? -19.082 9.586 2.709 1.00 97.88 683 TYR A N 1
ATOM 5131 C CA . TYR A 1 683 ? -19.042 11.032 2.453 1.00 97.88 683 TYR A CA 1
ATOM 5132 C C . TYR A 1 683 ? -20.061 11.836 3.289 1.00 97.88 683 TYR A C 1
ATOM 5134 O O . TYR A 1 683 ? -20.140 13.057 3.143 1.00 97.88 683 TYR A O 1
ATOM 5142 N N . GLY A 1 684 ? -20.848 11.179 4.148 1.00 97.31 684 GLY A N 1
ATOM 5143 C CA . GLY A 1 684 ? -21.893 11.810 4.960 1.00 97.31 684 GLY A CA 1
ATOM 5144 C C . GLY A 1 684 ? -21.390 12.521 6.222 1.00 97.31 684 GLY A C 1
ATOM 5145 O O . GLY A 1 684 ? -20.241 12.384 6.637 1.00 97.31 684 GLY A O 1
ATOM 5146 N N . GLU A 1 685 ? -22.291 13.238 6.903 1.00 96.38 685 GLU A N 1
ATOM 5147 C CA . GLU A 1 685 ? -22.001 14.046 8.111 1.00 96.38 685 GLU A CA 1
ATOM 5148 C C . GLU A 1 685 ? -21.521 13.234 9.336 1.00 96.38 685 GLU A C 1
ATOM 5150 O O . GLU A 1 685 ? -21.095 13.792 10.354 1.00 96.38 685 GLU A O 1
ATOM 5155 N N . ARG A 1 686 ? -21.604 11.901 9.264 1.00 97.44 686 ARG A N 1
ATOM 5156 C CA . ARG A 1 686 ? -21.091 10.974 10.283 1.00 97.44 686 ARG A CA 1
ATOM 5157 C C . ARG A 1 686 ? -19.622 10.618 10.088 1.00 97.44 686 ARG A C 1
ATOM 5159 O O . ARG A 1 686 ? -19.002 10.158 11.045 1.00 97.44 686 ARG A O 1
ATOM 5166 N N . SER A 1 687 ? -19.097 10.802 8.880 1.00 98.69 687 SER A N 1
ATOM 5167 C CA . SER A 1 687 ? -17.760 10.373 8.488 1.00 98.69 687 SER A CA 1
ATOM 5168 C C . SER A 1 687 ? -16.673 11.225 9.131 1.00 98.69 687 SER A C 1
ATOM 5170 O O . SER A 1 687 ? -16.664 12.452 9.020 1.00 98.69 687 SER A O 1
ATOM 5172 N N . LEU A 1 688 ? -15.728 10.553 9.783 1.00 98.81 688 LEU A N 1
ATOM 5173 C CA . LEU A 1 688 ? -14.509 11.137 10.335 1.00 98.81 688 LEU A CA 1
ATOM 5174 C C . LEU A 1 688 ? -13.269 10.785 9.498 1.00 98.81 688 LEU A C 1
ATOM 5176 O O . LEU A 1 688 ? -12.173 11.192 9.865 1.00 98.81 688 LEU A O 1
ATOM 5180 N N . VAL A 1 689 ? -13.433 10.106 8.356 1.00 98.62 689 VAL A N 1
ATOM 5181 C CA . VAL A 1 689 ? -12.348 9.542 7.527 1.00 98.62 689 VAL A CA 1
ATOM 5182 C C . VAL A 1 689 ? -11.283 10.570 7.119 1.00 98.62 689 VAL A C 1
ATOM 5184 O O . VAL A 1 689 ? -10.087 10.290 7.163 1.00 98.62 689 VAL A O 1
ATOM 5187 N N . PHE A 1 690 ? -11.678 11.786 6.729 1.00 98.12 690 PHE A N 1
ATOM 5188 C CA . PHE A 1 690 ? -10.707 12.822 6.350 1.00 98.12 690 PHE A CA 1
ATOM 5189 C C . PHE A 1 690 ? -10.005 13.472 7.562 1.00 98.12 690 PHE A C 1
ATOM 5191 O O . PHE A 1 690 ? -8.781 13.606 7.515 1.00 98.12 690 PHE A O 1
ATOM 5198 N N . PRO A 1 691 ? -10.704 13.830 8.663 1.00 98.06 691 PRO A N 1
ATOM 5199 C CA . PRO A 1 691 ? -10.061 14.143 9.944 1.00 98.06 691 PRO A CA 1
ATOM 5200 C C . PRO A 1 691 ? -9.095 13.056 10.451 1.00 98.06 691 PRO A C 1
ATOM 5202 O O . PRO A 1 691 ? -7.997 13.379 10.897 1.00 98.06 691 PRO A O 1
ATOM 5205 N N . GLU A 1 692 ? -9.471 11.783 10.337 1.00 98.62 692 GLU A N 1
ATOM 5206 C CA . GLU A 1 692 ? -8.667 10.607 10.693 1.00 98.62 692 GLU A CA 1
ATOM 5207 C C . GLU A 1 692 ? -7.384 10.528 9.854 1.00 98.62 692 GLU A C 1
ATOM 5209 O O . GLU A 1 692 ? -6.279 10.448 10.397 1.00 98.62 692 GLU A O 1
ATOM 5214 N N . ALA A 1 693 ? -7.510 10.680 8.533 1.00 98.06 693 ALA A N 1
ATOM 5215 C CA . ALA A 1 693 ? -6.374 10.741 7.620 1.00 98.06 693 ALA A CA 1
ATOM 5216 C C . ALA A 1 693 ? -5.438 11.936 7.900 1.00 98.06 693 ALA A C 1
ATOM 5218 O O . ALA A 1 693 ? -4.221 11.785 7.798 1.00 98.06 693 ALA A O 1
ATOM 5219 N N . GLU A 1 694 ? -5.962 13.106 8.293 1.00 97.19 694 GLU A N 1
ATOM 5220 C CA . GLU A 1 694 ? -5.136 14.241 8.743 1.00 97.19 694 GLU A CA 1
ATOM 5221 C C . GLU A 1 694 ? -4.413 13.920 10.061 1.00 97.19 694 GLU A C 1
ATOM 5223 O O . GLU A 1 694 ? -3.226 14.217 10.210 1.00 97.19 694 GLU A O 1
ATOM 5228 N N . ASN A 1 695 ? -5.091 13.268 11.011 1.00 98.06 695 ASN A N 1
ATOM 5229 C CA . ASN A 1 695 ? -4.528 12.916 12.315 1.00 98.06 695 ASN A CA 1
ATOM 5230 C C . ASN A 1 695 ? -3.348 11.938 12.248 1.00 98.06 695 ASN A C 1
ATOM 5232 O O . ASN A 1 695 ? -2.566 11.877 13.198 1.00 98.06 695 ASN A O 1
ATOM 5236 N N . ARG A 1 696 ? -3.118 11.274 11.107 1.00 98.06 696 ARG A N 1
ATOM 5237 C CA . ARG A 1 696 ? -1.872 10.543 10.817 1.00 98.06 696 ARG A CA 1
ATOM 5238 C C . ARG A 1 696 ? -0.624 11.426 10.938 1.00 98.06 696 ARG A C 1
ATOM 5240 O O . ARG A 1 696 ? 0.388 10.955 11.452 1.00 98.06 696 ARG A O 1
ATOM 5247 N N . LEU A 1 697 ? -0.689 12.693 10.509 1.00 96.94 697 LEU A N 1
ATOM 5248 C CA . LEU A 1 697 ? 0.412 13.661 10.643 1.00 96.94 697 LEU A CA 1
ATOM 5249 C C . LEU A 1 697 ? 0.703 13.943 12.121 1.00 96.94 697 LEU A C 1
ATOM 5251 O O . LEU A 1 697 ? 1.832 13.794 12.578 1.00 96.94 697 LEU A O 1
ATOM 5255 N N . TRP A 1 698 ? -0.327 14.306 12.883 1.00 96.19 698 TRP A N 1
ATOM 5256 C CA . TRP A 1 698 ? -0.187 14.711 14.284 1.00 96.19 698 TRP A CA 1
ATOM 5257 C C . TRP A 1 698 ? 0.186 13.534 15.206 1.00 96.19 698 TRP A C 1
ATOM 5259 O O . TRP A 1 698 ? 0.982 13.706 16.130 1.00 96.19 698 TRP A O 1
ATOM 5269 N N . SER A 1 699 ? -0.298 12.326 14.892 1.00 96.06 699 SER A N 1
ATOM 5270 C CA . SER A 1 699 ? 0.168 11.046 15.449 1.00 96.06 699 SER A CA 1
ATOM 5271 C C . SER A 1 699 ? 1.668 10.845 15.208 1.00 96.06 699 SER A C 1
ATOM 5273 O O . SER A 1 699 ? 2.421 10.649 16.163 1.00 96.06 699 SER A O 1
ATOM 5275 N N . ALA A 1 700 ? 2.134 10.987 13.960 1.00 96.44 700 ALA A N 1
ATOM 5276 C CA . ALA A 1 700 ? 3.550 10.837 13.629 1.00 96.44 700 ALA A CA 1
ATOM 5277 C C . ALA A 1 700 ? 4.436 11.837 14.389 1.00 96.44 700 ALA A C 1
ATOM 5279 O O . ALA A 1 700 ? 5.469 11.436 14.923 1.00 96.44 700 ALA A O 1
ATOM 5280 N N . MET A 1 701 ? 4.004 13.097 14.523 1.00 95.44 701 MET A N 1
ATOM 5281 C CA . MET A 1 701 ? 4.707 14.094 15.341 1.00 95.44 701 MET A CA 1
ATOM 5282 C C . MET A 1 701 ? 4.792 13.674 16.811 1.00 95.44 701 MET A C 1
ATOM 5284 O O . MET A 1 701 ? 5.876 13.709 17.385 1.00 95.44 701 MET A O 1
ATOM 5288 N N . SER A 1 702 ? 3.690 13.215 17.416 1.00 94.75 702 SER A N 1
ATOM 5289 C CA . SER A 1 702 ? 3.705 12.784 18.819 1.00 94.75 702 SER A CA 1
ATOM 5290 C C . SER A 1 702 ? 4.568 11.547 19.070 1.00 94.75 702 SER A C 1
ATOM 5292 O O . SER A 1 702 ? 5.207 11.462 20.117 1.00 94.75 702 SER A O 1
ATOM 5294 N N . VAL A 1 703 ? 4.591 10.585 18.144 1.00 95.00 703 VAL A N 1
ATOM 5295 C CA . VAL A 1 703 ? 5.419 9.375 18.266 1.00 95.00 703 VAL A CA 1
ATOM 5296 C C . VAL A 1 703 ? 6.902 9.717 18.087 1.00 95.00 703 VAL A C 1
ATOM 5298 O O . VAL A 1 703 ? 7.734 9.268 18.875 1.00 95.00 703 VAL A O 1
ATOM 5301 N N . LEU A 1 704 ? 7.250 10.551 17.103 1.00 95.31 704 LEU A N 1
ATOM 5302 C CA . LEU A 1 704 ? 8.630 11.000 16.892 1.00 95.31 704 LEU A CA 1
ATOM 5303 C C . LEU A 1 704 ? 9.146 11.861 18.054 1.00 95.31 704 LEU A C 1
ATOM 5305 O O . LEU A 1 704 ? 10.298 11.704 18.461 1.00 95.31 704 LEU A O 1
ATOM 5309 N N . ASP A 1 705 ? 8.308 12.735 18.617 1.00 93.00 705 ASP A N 1
ATOM 5310 C CA . ASP A 1 705 ? 8.696 13.586 19.745 1.00 93.00 705 ASP A CA 1
ATOM 5311 C C . ASP A 1 705 ? 8.977 12.734 20.988 1.00 93.00 705 ASP A C 1
ATOM 5313 O O . ASP A 1 705 ? 10.064 12.797 21.556 1.00 93.00 705 ASP A O 1
ATOM 5317 N N . ALA A 1 706 ? 8.050 11.841 21.344 1.00 90.62 706 ALA A N 1
ATOM 5318 C CA . ALA A 1 706 ? 8.204 10.914 22.460 1.00 90.62 706 ALA A CA 1
ATOM 5319 C C . ALA A 1 706 ? 9.438 10.002 22.320 1.00 90.62 706 ALA A C 1
ATOM 5321 O O . ALA A 1 706 ? 10.299 9.965 23.201 1.00 90.62 706 ALA A O 1
ATOM 5322 N N . PHE A 1 707 ? 9.546 9.253 21.218 1.00 92.06 707 PHE A N 1
ATOM 5323 C CA . PHE A 1 707 ? 10.529 8.171 21.114 1.00 92.06 707 PHE A CA 1
ATOM 5324 C C . PHE A 1 707 ? 11.894 8.609 20.578 1.00 92.06 707 PHE A C 1
ATOM 5326 O O . PHE A 1 707 ? 12.892 8.009 20.968 1.00 92.06 707 PHE A O 1
ATOM 5333 N N . VAL A 1 708 ? 11.969 9.649 19.737 1.00 92.38 708 VAL A N 1
ATOM 5334 C CA . VAL A 1 708 ? 13.237 10.112 19.144 1.00 92.38 708 VAL A CA 1
ATOM 5335 C C . VAL A 1 708 ? 13.736 11.397 19.798 1.00 92.38 708 VAL A C 1
ATOM 5337 O O . VAL A 1 708 ? 14.893 11.450 20.219 1.00 92.38 708 VAL A O 1
ATOM 5340 N N . ALA A 1 709 ? 12.908 12.441 19.911 1.00 91.00 709 ALA A N 1
ATOM 5341 C CA . ALA A 1 709 ? 13.363 13.703 20.501 1.00 91.00 709 ALA A CA 1
ATOM 5342 C C . ALA A 1 709 ? 13.607 13.574 22.016 1.00 91.00 709 ALA A C 1
ATOM 5344 O O . ALA A 1 709 ? 14.686 13.939 22.488 1.00 91.00 709 ALA A O 1
ATOM 5345 N N . ASN A 1 710 ? 12.652 12.973 22.734 1.00 87.56 710 ASN A N 1
ATOM 5346 C CA . ASN A 1 710 ? 12.641 12.803 24.191 1.00 87.56 710 ASN A CA 1
ATOM 5347 C C . ASN A 1 710 ? 13.109 11.405 24.659 1.00 87.56 710 ASN A C 1
ATOM 5349 O O . ASN A 1 710 ? 12.935 11.050 25.823 1.00 87.56 710 ASN A O 1
ATOM 5353 N N . ALA A 1 711 ? 13.723 10.612 23.770 1.00 87.06 711 ALA A N 1
ATOM 5354 C CA . ALA A 1 711 ? 14.362 9.322 24.076 1.00 87.06 711 ALA A CA 1
ATOM 5355 C C . ALA A 1 711 ? 13.477 8.303 24.836 1.00 87.06 711 ALA A C 1
ATOM 5357 O O . ALA A 1 711 ? 13.963 7.531 25.663 1.00 87.06 711 ALA A O 1
ATOM 5358 N N . GLY A 1 712 ? 12.172 8.290 24.552 1.00 82.88 712 GLY A N 1
ATOM 5359 C CA . GLY A 1 712 ? 11.195 7.387 25.167 1.00 82.88 712 GLY A CA 1
ATOM 5360 C C . GLY A 1 712 ? 10.503 7.939 26.416 1.00 82.88 712 GLY A C 1
ATOM 5361 O O . GLY A 1 712 ? 9.673 7.233 26.986 1.00 82.88 712 GLY A O 1
ATOM 5362 N N . VAL A 1 713 ? 10.800 9.177 26.827 1.00 84.38 713 VAL A N 1
ATOM 5363 C CA . VAL A 1 713 ? 10.033 9.899 27.854 1.00 84.38 713 VAL A CA 1
ATOM 5364 C C . VAL A 1 713 ? 8.766 10.472 27.216 1.00 84.38 713 VAL A C 1
ATOM 5366 O O . VAL A 1 713 ? 8.832 11.270 26.281 1.00 84.38 713 VAL A O 1
ATOM 5369 N N . ILE A 1 714 ? 7.604 10.049 27.719 1.00 84.56 714 ILE A N 1
ATOM 5370 C CA . ILE A 1 714 ? 6.285 10.430 27.199 1.00 84.56 714 ILE A CA 1
ATOM 5371 C C . ILE A 1 714 ? 5.632 11.410 28.181 1.00 84.56 714 ILE A C 1
ATOM 5373 O O . ILE A 1 714 ? 4.786 11.031 28.988 1.00 84.56 714 ILE A O 1
ATOM 5377 N N . ASP A 1 715 ? 6.071 12.667 28.124 1.00 77.31 715 ASP A N 1
ATOM 5378 C CA . ASP A 1 715 ? 5.550 13.762 28.951 1.00 77.31 715 ASP A CA 1
ATOM 5379 C C . ASP A 1 715 ? 4.348 14.474 28.295 1.00 77.31 715 ASP A C 1
ATOM 5381 O O . ASP A 1 715 ? 4.140 14.411 27.078 1.00 77.31 715 ASP A O 1
ATOM 5385 N N . ASP A 1 716 ? 3.589 15.220 29.104 1.00 75.75 716 ASP A N 1
ATOM 5386 C CA . ASP A 1 716 ? 2.623 16.221 28.634 1.00 75.75 716 ASP A CA 1
ATOM 5387 C C . ASP A 1 716 ? 3.314 17.258 27.728 1.00 75.75 716 ASP A C 1
ATOM 5389 O O . ASP A 1 716 ? 4.271 17.930 28.136 1.00 75.75 716 ASP A O 1
ATOM 5393 N N . ALA A 1 717 ? 2.801 17.435 26.505 1.00 66.25 717 ALA A N 1
ATOM 5394 C CA . ALA A 1 717 ? 3.242 18.504 25.617 1.00 66.25 717 ALA A CA 1
ATOM 5395 C C . ALA A 1 717 ? 3.043 19.864 26.312 1.00 66.25 717 ALA A C 1
ATOM 5397 O O . ALA A 1 717 ? 1.920 20.266 26.629 1.00 66.25 717 ALA A O 1
ATOM 5398 N N . LYS A 1 718 ? 4.155 20.561 26.581 1.00 55.50 718 LYS A N 1
ATOM 5399 C CA . LYS A 1 718 ? 4.183 21.770 27.422 1.00 55.50 718 LYS A CA 1
ATOM 5400 C C . LYS A 1 718 ? 3.239 22.845 26.867 1.00 55.50 718 LYS A C 1
ATOM 5402 O O . LYS A 1 718 ? 3.450 23.331 25.757 1.00 55.50 718 LYS A O 1
ATOM 5407 N N . GLN A 1 719 ? 2.217 23.187 27.657 1.00 44.84 719 GLN A N 1
ATOM 5408 C CA . GLN A 1 719 ? 1.204 24.205 27.342 1.00 44.84 719 GLN A CA 1
ATOM 5409 C C . GLN A 1 719 ? 1.771 25.626 27.343 1.00 44.84 719 GLN A C 1
ATOM 5411 O O . GLN A 1 719 ? 2.612 25.927 28.220 1.00 44.84 719 GLN A O 1
#

Solvent-accessible surface area (backbone atoms only — not comparable to full-atom values): 42029 Å² total; per-residue (Å²): 135,86,80,91,82,84,84,82,82,79,83,76,80,74,81,73,81,73,78,76,38,67,60,52,53,49,29,37,37,34,91,89,44,81,44,57,27,47,53,75,66,42,84,73,46,98,78,54,82,89,27,22,24,33,42,39,75,66,44,82,65,46,74,67,41,52,57,46,78,39,78,31,50,44,37,26,47,72,44,42,60,19,83,43,62,46,65,45,44,38,56,39,58,41,36,39,30,38,42,78,69,64,88,69,48,41,21,34,33,40,32,26,44,19,47,30,67,94,59,40,46,56,80,49,63,68,82,74,32,27,37,34,31,40,44,72,42,36,70,75,43,23,87,52,60,67,40,46,23,32,39,50,52,22,47,71,44,76,26,29,42,66,47,57,42,36,49,49,33,30,58,47,25,28,40,41,32,40,32,43,38,28,35,76,42,4,73,35,78,62,33,27,35,33,46,32,40,31,32,32,33,38,35,34,70,83,24,75,47,65,55,91,64,56,37,41,37,58,63,38,52,55,63,81,32,71,49,36,43,36,66,45,83,43,69,38,93,75,72,52,74,64,51,72,72,72,38,93,62,42,66,87,85,72,67,78,77,88,67,87,80,75,83,78,75,86,78,82,86,80,83,89,86,89,87,78,94,83,79,93,81,90,85,83,89,83,88,86,85,82,85,86,82,85,88,84,87,84,81,90,85,86,89,80,90,85,87,82,82,88,88,86,88,86,85,83,89,84,91,88,80,89,87,87,87,81,89,88,86,87,85,82,91,86,88,86,87,87,89,86,91,86,89,85,90,83,84,88,85,86,87,79,86,86,84,89,86,85,88,88,82,87,85,90,87,91,88,86,89,87,82,87,82,87,87,87,86,83,88,79,96,74,82,92,76,79,87,83,83,78,85,88,75,57,73,84,58,91,62,87,65,57,50,65,50,52,27,38,41,18,42,32,14,45,48,53,48,54,51,38,58,51,33,48,76,71,75,46,64,73,70,40,85,89,44,34,56,55,32,54,88,30,41,32,38,32,40,27,67,61,94,55,69,67,65,47,55,18,41,46,52,24,34,48,44,16,36,20,44,64,42,79,34,41,59,92,72,47,53,80,66,74,84,42,52,54,61,55,52,20,44,58,50,30,75,74,32,56,26,36,39,34,28,48,57,56,55,65,56,58,50,52,36,18,55,52,22,84,32,50,50,38,55,62,28,31,63,58,41,25,59,48,53,46,36,6,48,48,22,39,51,19,62,76,70,73,46,51,35,75,64,45,44,73,40,30,40,10,37,32,34,57,62,44,17,61,55,49,40,42,50,35,50,28,17,26,37,25,18,29,38,18,35,11,21,41,91,93,36,59,74,54,67,73,56,52,52,50,39,68,70,40,62,65,75,22,45,84,43,82,44,72,42,49,47,70,21,28,40,62,12,48,31,43,35,41,52,54,73,58,52,96,90,35,69,89,46,41,72,63,41,62,62,60,47,64,84,43,45,45,35,70,66,49,40,61,73,24,41,31,39,95,85,37,33,34,44,43,87,68,76,80,65,75,70,49,35,37,68,68,46,66,76,28,99,40,37,39,35,67,62,32,59,54,27,35,26,29,19,38,37,28,53,44,43,25,45,52,54,48,70,61,49,72,66,81,67,82,128